Protein 3B71 (pdb70)

Radius of gyration: 33.45 Å; Cα contacts (8 Å, |Δi|>4): 401; chains: 6; bounding box: 63×112×38 Å

Solvent-accessible surface area: 23031 Å² total; per-residue (Å²): 151,19,44,65,84,97,1,132,1,55,96,31,6,28,36,0,6,122,15,0,20,88,0,12,68,111,1,68,125,7,49,24,135,110,0,23,62,22,5,139,96,0,5,86,18,1,151,65,0,22,52,17,0,83,128,10,20,97,40,6,16,89,93,14,45,169,112,0,75,98,14,17,134,79,0,79,70,16,22,29,92,0,51,79,50,23,115,50,0,69,128,69,56,182,66,111,88,19,74,100,53,1,119,68,0,24,79,10,0,23,36,0,0,68,27,0,49,79,0,13,57,14,0,18,112,0,14,22,89,31,2,5,70,127,227,66,107,120,45,35,96,102,9,56,62,101,54,8,94,2,68,105,21,5,54,36,1,26,132,16,11,99,89,1,50,67,112,5,134,111,3,47,20,130,98,0,31,61,26,0,59,96,0,0,78,21,0,107,79,0,20,47,21,0,83,97,18,20,74,6,8,8,54,88,19,43,123,99,0,69,7,23,21,73,22,1,11,5,6,0,0,28,0,1,40,6,8,101,30,0,65,119,27,57,174,30,77,11,14,76,47,0,9,122,27,0,52,92,0,1,124,38,0,10,60,24,0,109,72,2,8,40,36,0,1,109,2,6,43,103,14,14,86,220,75,116,114,67,31,98,118,33,101,57,92,134,13,133,3,71,123,23,6,48,33,0,24,142,18,12,103,91,1,42,75,117,2,122,120,9,54,25,135,97,2,23,65,34,0,53,105,0,0,80,22,0,107,63,0,23,44,17,0,77,128,18,20,94,124,19,34,82,111,36,41,130,103,1,66,22,15,21,67,19,1,32,10,4,0,16,29,0,3,45,10,0,95,14,0,62,120,34,63,157,37,78,12,43,100,59,2,15,147,24,0,58,95,1,2,114,33,0,8,40,24,0,128,78,2,11,56,22,0,7,89,5,45,64,166,110,135,98,160,66,78,76,0,116,140,33,45,86,129,78,92,60,57,5,124,154,14,20,107,155,98,68,17,154,168,1,36,110,99

B-factor: mean 39.11, std 10.02, range [18.47, 83.53]

Sequence (443 aa):
NLDRSNDKVYENVTGLVKAVIEMSSKIQPAPPEEYVPMVKEVGLALRTLLATVDETIPLLPASTHREIEMAQKLLNSDLGELINKMKLAQQYVMTSLQQEYKKQMLTAAHALAVDAKNLLDVIDQARLKMLGQTISPPPTANLDRSNDKVYENVTGLVKAVIEMSSKIQPAPPEEYVPMVKEVGLALRTLLATVDETIPLLPASTHREIEMAQKLLNSDLGELINKMKLAQQYVMTSLQQEYKKQMLTAAHALAVDAKNLLDVIDQARLKMLGISPPPTANLDRSNDKVYENVTGLVKAVIEMSSKIQPAPPEEYVPMVKEVGLALRTLLATVDETIPLLPASTHREIEMAQKLLNSDLGELINKMKLAQQYVMTSLQQEYKKQMLTAAHALAVDAKNLLDVIDQARLKMLGRMSQIKRLLSERMSQIKRLLSESQIKRLLSE

Organism: Homo sapiens (NCBI:txid9606)

Secondary structure (DSSP, 8-state):
----TT-HHHHHHHHHHHHHHHHHHHSTT--HHHHHHHHHHHHHHHHHHHHHHHHHGGGS-GGGHHHHHHHHHHHHHHHHHHHHHHHHHHHTTTSTTHHHHHHHHHHHHHHHHHHHHHHHHHHHHHHHHHHT--/--PSP-SSS--TT-HHHHHHHHHHHHHHHHHHHTTT--HHHHHHHHHHHHHHHHHHHHHHHHHGGGS-HHHHHHHHHHHHHHHHHHHHHHHHHHHHHHTTTSTTHHHHHHHHHHHHHHHHHHHHHHHHHHHHHHHHHH-/------SSS-GGG-HHHHHHHHHHHHHHHHHHS-TT--HHHHHHHHHHHHHHHHHHHHHHHHHGGGS-GGGSHHHHHHHHHHHHHHHHHHHHHHHHHHTTTSTTHHHHHHHHHHHHHHHHHHHHHHHHHHHHHHHHHH-/-HHHHHHHTT-/-HHHHHHHHH-/--HHHHTT-

Foldseek 3Di:
DDDVPPVQLVVLLVQLLVLLVVLVVPPPVDALVPNVVSLVSNVVSLVSNVVVVVVCLVVFDPVLNVVLVVLNVVLVVLSVQLVVLVVVLNVQPPHPCNVVSVVSSNVSSVVNSVSSVVSVVSVVVRVCVVVPPD/DDDDADPPDDDPPPVLVVLLVQLVVLLVVLVVPVQPDALVPNVVSLVSNVVSLVSNVVVVVVCLVLFDPVLNVVLVVLNVVLVVLSVQLVVLSVVLHVARVHPCVNVSSVSNSVSSVVNSVSSVVNVNSVVVGVVVSVD/DDDDFDPVDDPVPPPLVVLLVQLLVLLCVLVVPPPVDALVPNVVSLVSNVVSLVSNVVVVVVVPVPFDPVPVVVLVVLSVVLVVLSVQLVVLSVVLNVPRDDPCVNVSSVSNSVSSVVNSVSSSVSVVVSSVRVVVSVD/DCVVVVVVVPD/DVVVVVVVPVD/DVCVVVVVD

Nearest PDB structures (foldseek):
  1k05-assembly2_B  TM=1.003E+00  e=2.259E-18  Homo sapiens
  1k05-assembly1_A  TM=9.907E-01  e=4.999E-16  Homo sapiens
  5f28-assembly3_G  TM=9.868E-01  e=6.847E-16  Mus musculus
  7w8i-assembly1_A  TM=9.965E-01  e=1.954E-15  Homo sapiens
  4r32-assembly1_A  TM=9.805E-01  e=2.091E-11  Homo sapiens

CATH classification: 1.20.5.540 (+1 more: 1.20.120.330)

InterPro domains:
  IPR000299 FERM domain [PS50057] (35-355)
  IPR000719 Protein kinase domain [PS50011] (422-680)
  IPR001245 Serine-threonine/tyrosine-protein kinase, catalytic domain [PF07714] (422-676)
  IPR001245 Serine-threonine/tyrosine-protein kinase, catalytic domain [PR00109] (499-512)
  IPR001245 Serine-threonine/tyrosine-protein kinase, catalytic domain [PR00109] (536-554)
  IPR001245 Serine-threonine/tyrosine-protein kinase, catalytic domain [PR00109] (584-594)
  IPR001245 Serine-threonine/tyrosine-protein kinase, catalytic domain [PR00109] (603-625)
  IPR001245 Serine-threonine/tyrosine-protein kinase, catalytic domain [PR00109] (647-669)
  IPR005189 Focal adhesion kinase, targeting (FAT) domain [PF03623] (914-1045)
  IPR008266 Tyrosine-protein kinase, active site [PS00109] (542-554)
  IPR011009 Protein kinase-like domain superfamily [SSF56112] (409-693)
  IPR011993 PH-like domain superfamily [G3DSA:2.30.29.30] (253-371)
  IPR014352 FERM/acyl-CoA-binding protein superfamily [G3DSA:1.20.80.10] (128-252)
  IPR017441 Protein kinase, ATP binding site [PS00107] (428-454)
  IPR019748 FERM central domain [PF00373] (136-248)
  IPR019748 FERM central domain [cd14473] (143-248)
  IPR019749 Band 4.1 domain [SM00295] (31-258)
  IPR020635 Tyrosine-protein kinase, catalytic domain [SM00219] (422-676)
  IPR029071 Ubiquitin-like domain superfamily [SSF54236] (31-130)
  IPR035963 FERM superfamily, second domain [SSF47031] (132-253)

Structure (mmCIF, N/CA/C/O backbone):
data_3B71
#
_entry.id   3B71
#
_cell.length_a   88.071
_cell.length_b   220.472
_cell.length_c   97.546
_cell.angle_alpha   90.00
_cell.angle_beta   90.00
_cell.angle_gamma   90.00
#
_symmetry.space_group_name_H-M   'C 2 2 21'
#
loop_
_entity.id
_entity.type
_entity.pdbx_description
1 polymer 'Focal adhesion kinase 1'
2 polymer 'T-cell surface glycoprotein CD4'
#
loop_
_atom_site.group_PDB
_atom_site.id
_atom_site.type_symbol
_atom_site.label_atom_id
_atom_site.label_alt_id
_atom_site.label_comp_id
_atom_site.label_asym_id
_atom_site.label_entity_id
_atom_site.label_seq_id
_atom_site.pdbx_PDB_ins_code
_atom_site.Cartn_x
_atom_site.Cartn_y
_atom_site.Cartn_z
_atom_site.occupancy
_atom_site.B_iso_or_equiv
_atom_site.auth_seq_id
_atom_site.auth_comp_id
_atom_site.auth_asym_id
_atom_site.auth_atom_id
_atom_site.pdbx_PDB_model_num
ATOM 1 N N . ASN A 1 26 ? 18.986 39.868 17.308 1.00 41.66 916 ASN A N 1
ATOM 2 C CA . ASN A 1 26 ? 18.055 40.332 18.375 1.00 41.65 916 ASN A CA 1
ATOM 3 C C . ASN A 1 26 ? 18.673 41.359 19.354 1.00 40.44 916 ASN A C 1
ATOM 4 O O . ASN A 1 26 ? 18.954 42.497 18.964 1.00 40.47 916 ASN A O 1
ATOM 9 N N . LEU A 1 27 ? 18.866 40.949 20.613 1.00 38.82 917 LEU A N 1
ATOM 10 C CA . LEU A 1 27 ? 19.383 41.822 21.702 1.00 36.94 917 LEU A CA 1
ATOM 11 C C . LEU A 1 27 ? 20.786 42.342 21.533 1.00 36.26 917 LEU A C 1
ATOM 12 O O . LEU A 1 27 ? 21.724 41.601 21.243 1.00 36.63 917 LEU A O 1
ATOM 17 N N . ASP A 1 28 ? 20.939 43.614 21.810 1.00 35.62 918 ASP A N 1
ATOM 18 C CA . ASP A 1 28 ? 22.233 44.213 21.815 1.00 35.47 918 ASP A CA 1
ATOM 19 C C . ASP A 1 28 ? 23.029 43.635 22.979 1.00 35.48 918 ASP A C 1
ATOM 20 O O . ASP A 1 28 ? 22.583 43.686 24.138 1.00 36.47 918 ASP A O 1
ATOM 25 N N . ARG A 1 29 ? 24.201 43.080 22.678 1.00 34.99 919 ARG A N 1
ATOM 26 C CA . ARG A 1 29 ? 25.098 42.568 23.722 1.00 34.31 919 ARG A CA 1
ATOM 27 C C . ARG A 1 29 ? 26.306 43.490 24.029 1.00 35.44 919 ARG A C 1
ATOM 28 O O . ARG A 1 29 ? 27.213 43.061 24.751 1.00 35.55 919 ARG A O 1
ATOM 36 N N . SER A 1 30 ? 26.325 44.731 23.499 1.00 36.14 920 SER A N 1
ATOM 37 C CA . SER A 1 30 ? 27.466 45.655 23.713 1.00 37.18 920 SER A CA 1
ATOM 38 C C . SER A 1 30 ? 27.966 45.738 25.173 1.00 38.37 920 SER A C 1
ATOM 39 O O . SER A 1 30 ? 29.166 45.689 25.417 1.00 38.43 920 SER A O 1
ATOM 42 N N . ASN A 1 31 ? 27.056 45.921 26.129 1.00 39.77 921 ASN A N 1
ATOM 43 C CA . ASN A 1 31 ? 27.410 45.823 27.550 1.00 41.67 921 ASN A CA 1
ATOM 44 C C . ASN A 1 31 ? 26.442 44.872 28.284 1.00 42.12 921 ASN A C 1
ATOM 45 O O . ASN A 1 31 ? 25.816 45.258 29.288 1.00 42.91 921 ASN A O 1
ATOM 50 N N . ASP A 1 32 ? 26.301 43.647 27.772 1.00 41.97 922 ASP A N 1
ATOM 51 C CA . ASP A 1 32 ? 25.557 42.623 28.470 1.00 41.92 922 ASP A CA 1
ATOM 52 C C . ASP A 1 32 ? 26.557 41.838 29.284 1.00 42.45 922 ASP A C 1
ATOM 53 O O . ASP A 1 32 ? 27.263 40.981 28.732 1.00 43.08 922 ASP A O 1
ATOM 58 N N . LYS A 1 33 ? 26.646 42.122 30.581 1.00 42.24 923 LYS A N 1
ATOM 59 C CA . LYS A 1 33 ? 27.666 41.467 31.386 1.00 41.74 923 LYS A CA 1
ATOM 60 C C . LYS A 1 33 ? 27.378 39.952 31.496 1.00 41.43 923 LYS A C 1
ATOM 61 O O . LYS A 1 33 ? 28.291 39.109 31.537 1.00 41.98 923 LYS A O 1
ATOM 67 N N . VAL A 1 34 ? 26.098 39.606 31.511 1.00 40.11 924 VAL A N 1
ATOM 68 C CA . VAL A 1 34 ? 25.697 38.246 31.754 1.00 38.72 924 VAL A CA 1
ATOM 69 C C . VAL A 1 34 ? 26.240 37.465 30.579 1.00 39.06 924 VAL A C 1
ATOM 70 O O . VAL A 1 34 ? 26.996 36.513 30.721 1.00 39.20 924 VAL A O 1
ATOM 74 N N . TYR A 1 35 ? 25.881 37.924 29.397 1.00 39.40 925 TYR A N 1
ATOM 75 C CA . TYR A 1 35 ? 26.326 37.312 28.166 1.00 38.98 925 TYR A CA 1
ATOM 76 C C . TYR A 1 35 ? 27.873 37.179 28.057 1.00 38.44 925 TYR A C 1
ATOM 77 O O . TYR A 1 35 ? 28.363 36.150 27.576 1.00 38.38 925 TYR A O 1
ATOM 86 N N . GLU A 1 36 ? 28.637 38.178 28.502 1.00 37.77 926 GLU A N 1
ATOM 87 C CA . GLU A 1 36 ? 30.103 38.040 28.489 1.00 37.98 926 GLU A CA 1
ATOM 88 C C . GLU A 1 36 ? 30.518 36.985 29.472 1.00 37.96 926 GLU A C 1
ATOM 89 O O . GLU A 1 36 ? 31.377 36.169 29.178 1.00 38.33 926 GLU A O 1
ATOM 95 N N . ASN A 1 37 ? 29.904 36.996 30.646 1.00 38.06 927 ASN A N 1
ATOM 96 C CA . ASN A 1 37 ? 30.328 36.116 31.704 1.00 38.07 927 ASN A CA 1
ATOM 97 C C . ASN A 1 37 ? 30.001 34.664 31.383 1.00 37.86 927 ASN A C 1
ATOM 98 O O . ASN A 1 37 ? 30.805 33.754 31.672 1.00 38.74 927 ASN A O 1
ATOM 103 N N . VAL A 1 38 ? 28.851 34.465 30.726 1.00 36.10 928 VAL A N 1
ATOM 104 C CA . VAL A 1 38 ? 28.452 33.174 30.224 1.00 33.70 928 VAL A CA 1
ATOM 105 C C . VAL A 1 38 ? 29.342 32.716 29.068 1.00 33.11 928 VAL A C 1
ATOM 106 O O . VAL A 1 38 ? 29.753 31.552 29.012 1.00 32.66 928 VAL A O 1
ATOM 110 N N . THR A 1 39 ? 29.660 33.622 28.157 1.00 32.15 929 THR A N 1
ATOM 111 C CA . THR A 1 39 ? 30.641 33.295 27.140 1.00 31.96 929 THR A CA 1
ATOM 112 C C . THR A 1 39 ? 31.967 32.833 27.759 1.00 32.25 929 THR A C 1
ATOM 113 O O . THR A 1 39 ? 32.440 31.741 27.475 1.00 32.59 929 THR A O 1
ATOM 117 N N . GLY A 1 40 ? 32.534 33.642 28.642 1.00 32.37 930 GLY A N 1
ATOM 118 C CA . GLY A 1 40 ? 33.828 33.374 29.186 1.00 32.89 930 GLY A CA 1
ATOM 119 C C . GLY A 1 40 ? 33.809 32.110 30.013 1.00 34.26 930 GLY A C 1
ATOM 120 O O . GLY A 1 40 ? 34.869 31.489 30.198 1.00 36.15 930 GLY A O 1
ATOM 121 N N . LEU A 1 41 ? 32.646 31.710 30.545 1.00 33.95 931 LEU A N 1
ATOM 122 C CA . LEU A 1 41 ? 32.568 30.451 31.313 1.00 33.03 931 LEU A CA 1
ATOM 123 C C . LEU A 1 41 ? 32.471 29.285 30.357 1.00 33.70 931 LEU A C 1
ATOM 124 O O . LEU A 1 41 ? 32.967 28.188 30.649 1.00 34.16 931 LEU A O 1
ATOM 129 N N . VAL A 1 42 ? 31.780 29.507 29.236 1.00 33.46 932 VAL A N 1
ATOM 130 C CA . VAL A 1 42 ? 31.659 28.482 28.250 1.00 33.35 932 VAL A CA 1
ATOM 131 C C . VAL A 1 42 ? 33.014 28.253 27.613 1.00 33.96 932 VAL A C 1
ATOM 132 O O . VAL A 1 42 ? 33.460 27.118 27.557 1.00 34.21 932 VAL A O 1
ATOM 136 N N . LYS A 1 43 ? 33.678 29.315 27.155 1.00 34.25 933 LYS A N 1
ATOM 137 C CA . LYS A 1 43 ? 35.054 29.192 26.668 1.00 34.70 933 LYS A CA 1
ATOM 138 C C . LYS A 1 43 ? 35.923 28.436 27.693 1.00 34.65 933 LYS A C 1
ATOM 139 O O . LYS A 1 43 ? 36.743 27.584 27.339 1.00 35.31 933 LYS A O 1
ATOM 145 N N . ALA A 1 44 ? 35.732 28.701 28.971 1.00 33.56 934 ALA A N 1
ATOM 146 C CA . ALA A 1 44 ? 36.588 28.035 29.930 1.00 33.09 934 ALA A CA 1
ATOM 147 C C . ALA A 1 44 ? 36.397 26.536 29.915 1.00 32.90 934 ALA A C 1
ATOM 148 O O . ALA A 1 44 ? 37.377 25.790 29.974 1.00 33.72 934 ALA A O 1
ATOM 150 N N . VAL A 1 45 ? 35.142 26.090 29.874 1.00 31.63 935 VAL A N 1
ATOM 151 C CA . VAL A 1 45 ? 34.851 24.669 29.771 1.00 30.08 935 VAL A CA 1
ATOM 152 C C . VAL A 1 45 ? 35.471 24.121 28.494 1.00 29.98 935 VAL A C 1
ATOM 153 O O . VAL A 1 45 ? 36.094 23.061 28.497 1.00 30.07 935 VAL A O 1
ATOM 157 N N . ILE A 1 46 ? 35.330 24.848 27.392 1.00 29.91 936 ILE A N 1
ATOM 158 C CA . ILE A 1 46 ? 35.866 24.354 26.120 1.00 30.04 936 ILE A CA 1
ATOM 159 C C . ILE A 1 46 ? 37.384 24.182 26.171 1.00 30.76 936 ILE A C 1
ATOM 160 O O . ILE A 1 46 ? 37.908 23.117 25.906 1.00 30.50 936 ILE A O 1
ATOM 165 N N . GLU A 1 47 ? 38.065 25.242 26.574 1.00 32.26 937 GLU A N 1
ATOM 166 C CA . GLU A 1 47 ? 39.485 25.220 26.823 1.00 33.58 937 GLU A CA 1
ATOM 167 C C . GLU A 1 47 ? 39.919 23.980 27.619 1.00 33.00 937 GLU A C 1
ATOM 168 O O . GLU A 1 47 ? 40.837 23.245 27.191 1.00 33.10 937 GLU A O 1
ATOM 174 N N . MET A 1 48 ? 39.254 23.727 28.746 1.00 32.52 938 MET A N 1
ATOM 175 C CA . MET A 1 48 ? 39.640 22.628 29.632 1.00 32.33 938 MET A CA 1
ATOM 176 C C . MET A 1 48 ? 39.498 21.346 28.891 1.00 32.50 938 MET A C 1
ATOM 177 O O . MET A 1 48 ? 40.434 20.545 28.825 1.00 33.13 938 MET A O 1
ATOM 182 N N . SER A 1 49 ? 38.328 21.165 28.284 1.00 32.03 939 SER A N 1
ATOM 183 C CA . SER A 1 49 ? 38.040 19.951 27.524 1.00 30.60 939 SER A CA 1
ATOM 184 C C . SER A 1 49 ? 39.062 19.641 26.475 1.00 30.36 939 SER A C 1
ATOM 185 O O . SER A 1 49 ? 39.513 18.504 26.396 1.00 30.92 939 SER A O 1
ATOM 188 N N . SER A 1 50 ? 39.444 20.620 25.664 1.00 29.88 940 SER A N 1
ATOM 189 C CA . SER A 1 50 ? 40.348 20.312 24.550 1.00 30.58 940 SER A CA 1
ATOM 190 C C . SER A 1 50 ? 41.727 19.879 25.053 1.00 30.99 940 SER A C 1
ATOM 191 O O . SER A 1 50 ? 42.469 19.084 24.414 1.00 29.78 940 SER A O 1
ATOM 194 N N . LYS A 1 51 ? 42.029 20.379 26.254 1.00 31.94 941 LYS A N 1
ATOM 195 C CA . LYS A 1 51 ? 43.360 20.265 26.815 1.00 32.42 941 LYS A CA 1
ATOM 196 C C . LYS A 1 51 ? 43.525 19.044 27.700 1.00 32.60 941 LYS A C 1
ATOM 197 O O . LYS A 1 51 ? 44.641 18.650 28.036 1.00 32.90 941 LYS A O 1
ATOM 203 N N . ILE A 1 52 ? 42.417 18.436 28.077 1.00 33.18 942 ILE A N 1
ATOM 204 C CA . ILE A 1 52 ? 42.454 17.566 29.239 1.00 34.36 942 ILE A CA 1
ATOM 205 C C . ILE A 1 52 ? 43.238 16.270 29.052 1.00 35.71 942 ILE A C 1
ATOM 206 O O . ILE A 1 52 ? 44.003 15.861 29.946 1.00 35.66 942 ILE A O 1
ATOM 211 N N . GLN A 1 53 ? 43.058 15.616 27.905 1.00 37.32 943 GLN A N 1
ATOM 212 C CA . GLN A 1 53 ? 43.578 14.251 27.794 1.00 39.33 943 GLN A CA 1
ATOM 213 C C . GLN A 1 53 ? 45.107 14.130 27.997 1.00 39.31 943 GLN A C 1
ATOM 214 O O . GLN A 1 53 ? 45.541 13.429 28.934 1.00 39.40 943 GLN A O 1
ATOM 220 N N . PRO A 1 54 ? 45.910 14.843 27.174 1.00 39.26 944 PRO A N 1
ATOM 221 C CA . PRO A 1 54 ? 47.366 14.865 27.340 1.00 39.28 944 PRO A CA 1
ATOM 222 C C . PRO A 1 54 ? 47.934 15.305 28.732 1.00 39.30 944 PRO A C 1
ATOM 223 O O . PRO A 1 54 ? 49.169 15.317 28.913 1.00 39.25 944 PRO A O 1
ATOM 227 N N . ALA A 1 55 ? 47.066 15.612 29.704 1.00 38.70 945 ALA A N 1
ATOM 228 C CA . ALA A 1 55 ? 47.432 16.534 30.764 1.00 38.37 945 ALA A CA 1
ATOM 229 C C . ALA A 1 55 ? 47.484 15.934 32.138 1.00 39.08 945 ALA A C 1
ATOM 230 O O . ALA A 1 55 ? 46.537 15.252 32.546 1.00 39.59 945 ALA A O 1
ATOM 232 N N . PRO A 1 56 ? 48.591 16.196 32.873 1.00 39.38 946 PRO A N 1
ATOM 233 C CA . PRO A 1 56 ? 48.780 15.848 34.285 1.00 39.39 946 PRO A CA 1
ATOM 234 C C . PRO A 1 56 ? 48.046 16.854 35.172 1.00 39.76 946 PRO A C 1
ATOM 235 O O . PRO A 1 56 ? 47.641 17.912 34.679 1.00 39.69 946 PRO A O 1
ATOM 239 N N . PRO A 1 57 ? 47.880 16.528 36.471 1.00 40.07 947 PRO A N 1
ATOM 240 C CA . PRO A 1 57 ? 47.214 17.346 37.499 1.00 40.16 947 PRO A CA 1
ATOM 241 C C . PRO A 1 57 ? 47.746 18.772 37.719 1.00 40.42 947 PRO A C 1
ATOM 242 O O . PRO A 1 57 ? 46.960 19.648 38.073 1.00 40.19 947 PRO A O 1
ATOM 246 N N . GLU A 1 58 ? 49.051 19.002 37.540 1.00 40.90 948 GLU A N 1
ATOM 247 C CA . GLU A 1 58 ? 49.627 20.372 37.597 1.00 41.53 948 GLU A CA 1
ATOM 248 C C . GLU A 1 58 ? 49.118 21.241 36.463 1.00 41.05 948 GLU A C 1
ATOM 249 O O . GLU A 1 58 ? 49.268 22.453 36.527 1.0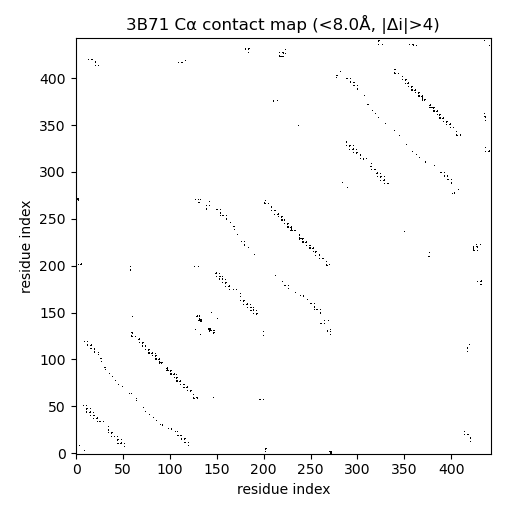0 41.65 948 GLU A O 1
ATOM 255 N N . GLU A 1 59 ? 48.578 20.627 35.405 1.00 40.50 949 GLU A N 1
ATOM 256 C CA . GLU A 1 59 ? 47.948 21.378 34.304 1.00 39.65 949 GLU A CA 1
ATOM 257 C C . GLU A 1 59 ? 46.427 21.385 34.417 1.00 38.22 949 GLU A C 1
ATOM 258 O O . GLU A 1 59 ? 45.842 22.437 34.314 1.00 38.05 949 GLU A O 1
ATOM 264 N N . TYR A 1 60 ? 45.796 20.250 34.700 1.00 36.77 950 TYR A N 1
ATOM 265 C CA . TYR A 1 60 ? 44.345 20.232 34.746 1.00 36.26 950 TYR A CA 1
ATOM 266 C C . TYR A 1 60 ? 43.600 20.675 36.011 1.00 35.61 950 TYR A C 1
ATOM 267 O O . TYR A 1 60 ? 42.368 20.758 35.978 1.00 35.93 950 TYR A O 1
ATOM 276 N N . VAL A 1 61 ? 44.296 20.948 37.115 1.00 34.07 951 VAL A N 1
ATOM 277 C CA . VAL A 1 61 ? 43.633 21.554 38.268 1.00 32.14 951 VAL A CA 1
ATOM 278 C C . VAL A 1 61 ? 43.481 23.061 38.022 1.00 31.62 951 VAL A C 1
ATOM 279 O O . VAL A 1 61 ? 42.377 23.608 38.152 1.00 31.83 951 VAL A O 1
ATOM 283 N N . PRO A 1 62 ? 44.570 23.746 37.630 1.00 30.83 952 PRO A N 1
ATOM 284 C CA . PRO A 1 62 ? 44.405 25.152 37.283 1.00 30.32 952 PRO A CA 1
ATOM 285 C C . PRO A 1 62 ? 43.247 25.395 36.359 1.00 30.52 952 PRO A C 1
ATOM 286 O O . PRO A 1 62 ? 42.434 26.263 36.633 1.00 30.58 952 PRO A O 1
ATOM 290 N N . MET A 1 63 ? 43.106 24.622 35.291 1.00 31.20 953 MET A N 1
ATOM 291 C CA . MET A 1 63 ? 41.986 24.925 34.399 1.00 31.64 953 MET A CA 1
ATOM 292 C C . MET A 1 63 ? 40.613 24.752 35.060 1.00 31.31 953 MET A C 1
ATOM 293 O O . MET A 1 63 ? 39.707 25.575 34.838 1.00 31.78 953 MET A O 1
ATOM 298 N N . VAL A 1 64 ? 40.448 23.757 35.918 1.00 30.51 954 VAL A N 1
ATOM 299 C CA . VAL A 1 64 ? 39.195 23.756 36.657 1.00 30.22 954 VAL A CA 1
ATOM 300 C C . VAL A 1 64 ? 39.004 24.978 37.575 1.00 30.92 954 VAL A C 1
ATOM 301 O O . VAL A 1 64 ? 37.882 25.522 37.628 1.00 30.04 954 VAL A O 1
ATOM 305 N N . LYS A 1 65 ? 40.075 25.422 38.274 1.00 31.02 955 LYS A N 1
ATOM 306 C CA . LYS A 1 65 ? 40.021 26.696 39.046 1.00 31.37 955 LYS A CA 1
ATOM 307 C C . LYS A 1 65 ? 39.465 27.792 38.165 1.00 31.58 955 LYS A C 1
ATOM 308 O O . LYS A 1 65 ? 38.606 28.600 38.570 1.00 31.54 955 LYS A O 1
ATOM 314 N N . GLU A 1 66 ? 39.948 27.757 36.921 1.00 32.30 956 GLU A N 1
ATOM 315 C CA . GLU A 1 66 ? 39.723 28.788 35.937 1.00 32.14 956 GLU A CA 1
ATOM 316 C C . GLU A 1 66 ? 38.271 28.771 35.571 1.00 31.63 956 GLU A C 1
ATOM 317 O O . GLU A 1 66 ? 37.682 29.805 35.353 1.00 31.39 956 GLU A O 1
ATOM 323 N N . VAL A 1 67 ? 37.679 27.587 35.538 1.00 32.31 957 VAL A N 1
ATOM 324 C CA . VAL A 1 67 ? 36.239 27.484 35.327 1.00 32.53 957 VAL A CA 1
ATOM 325 C C . VAL A 1 67 ? 35.540 28.048 36.515 1.00 32.53 957 VAL A C 1
ATOM 326 O O . VAL A 1 67 ? 34.722 28.907 36.362 1.00 34.03 957 VAL A O 1
ATOM 330 N N . GLY A 1 68 ? 35.865 27.567 37.704 1.00 32.57 958 GLY A N 1
ATOM 331 C CA . GLY A 1 68 ? 35.138 27.975 38.916 1.00 31.95 958 GLY A CA 1
ATOM 332 C C . GLY A 1 68 ? 35.099 29.480 39.036 1.00 31.39 958 GLY A C 1
ATOM 333 O O . GLY A 1 68 ? 34.017 30.087 39.264 1.00 31.46 958 GLY A O 1
ATOM 334 N N . LEU A 1 69 ? 36.277 30.084 38.864 1.00 30.07 959 LEU A N 1
ATOM 335 C CA . LEU A 1 69 ? 36.385 31.533 38.950 1.00 28.86 959 LEU A CA 1
ATOM 336 C C . LEU A 1 69 ? 35.414 32.203 37.961 1.00 28.54 959 LEU A C 1
ATOM 337 O O . LEU A 1 69 ? 34.710 33.162 38.298 1.00 27.73 959 LEU A O 1
ATOM 342 N N . ALA A 1 70 ? 35.387 31.690 36.736 1.00 28.48 960 ALA A N 1
ATOM 343 C CA . ALA A 1 70 ? 34.453 32.213 35.748 1.00 29.01 960 ALA A CA 1
ATOM 344 C C . ALA A 1 70 ? 33.018 32.085 36.250 1.00 28.44 960 ALA A C 1
ATOM 345 O O . ALA A 1 70 ? 32.239 33.015 36.141 1.00 28.66 960 ALA A O 1
ATOM 347 N N . LEU A 1 71 ? 32.700 30.939 36.822 1.00 27.83 961 LEU A N 1
ATOM 348 C CA . LEU A 1 71 ? 31.388 30.688 37.341 1.00 28.11 961 LEU A CA 1
ATOM 349 C C . LEU A 1 71 ? 31.006 31.723 38.373 1.00 28.87 961 LEU A C 1
ATOM 350 O O . LEU A 1 71 ? 29.893 32.264 38.334 1.00 28.83 961 LEU A O 1
ATOM 355 N N . ARG A 1 72 ? 31.916 32.011 39.303 1.00 29.73 962 ARG A N 1
ATOM 356 C CA . ARG A 1 72 ? 31.548 32.912 40.386 1.00 30.39 962 ARG A CA 1
ATOM 357 C C . ARG A 1 72 ? 31.336 34.270 39.813 1.00 31.31 962 ARG A C 1
ATOM 358 O O . ARG A 1 72 ? 30.347 34.932 40.154 1.00 33.21 962 ARG A O 1
ATOM 366 N N . THR A 1 73 ? 32.232 34.687 38.921 1.00 31.69 963 THR A N 1
ATOM 367 C CA . THR A 1 73 ? 32.098 36.005 38.284 1.00 32.05 963 THR A CA 1
ATOM 368 C C . THR A 1 73 ? 30.686 36.042 37.676 1.00 31.54 963 THR A C 1
ATOM 369 O O . THR A 1 73 ? 29.980 37.048 37.746 1.00 30.98 963 THR A O 1
ATOM 373 N N . LEU A 1 74 ? 30.245 34.896 37.178 1.00 31.56 964 LEU A N 1
ATOM 374 C CA . LEU A 1 74 ? 28.970 34.825 36.499 1.00 31.86 964 LEU A CA 1
ATOM 375 C C . LEU A 1 74 ? 27.791 34.929 37.474 1.00 32.63 964 LEU A C 1
ATOM 376 O O . LEU A 1 74 ? 26.788 35.613 37.190 1.00 33.05 964 LEU A O 1
ATOM 381 N N . LEU A 1 75 ? 27.901 34.269 38.618 1.00 32.39 965 LEU A N 1
ATOM 382 C CA . LEU A 1 75 ? 26.765 34.272 39.496 1.00 32.72 965 LEU A CA 1
ATOM 383 C C . LEU A 1 75 ? 26.628 35.649 40.153 1.00 33.41 965 LEU A C 1
ATOM 384 O O . LEU A 1 75 ? 25.508 36.177 40.288 1.00 33.60 965 LEU A O 1
ATOM 389 N N . ALA A 1 76 ? 27.768 36.249 40.515 1.00 33.95 966 ALA A N 1
ATOM 390 C CA . ALA A 1 76 ? 27.773 37.614 41.076 1.00 34.05 966 ALA A CA 1
ATOM 391 C C . ALA A 1 76 ? 27.042 38.565 40.135 1.00 33.93 966 ALA A C 1
ATOM 392 O O . ALA A 1 76 ? 26.200 39.346 40.546 1.00 33.71 966 ALA A O 1
ATOM 394 N N . THR A 1 77 ? 27.345 38.482 38.850 1.00 34.14 967 THR A N 1
ATOM 395 C CA . THR A 1 77 ? 26.701 39.400 37.920 1.00 33.93 967 THR A CA 1
ATOM 396 C C . THR A 1 77 ? 25.202 39.180 37.974 1.00 33.28 967 THR A C 1
ATOM 397 O O . THR A 1 77 ? 24.430 40.121 38.149 1.00 32.21 967 THR A O 1
ATOM 401 N N . VAL A 1 78 ? 24.806 37.921 37.888 1.00 33.15 968 VAL A N 1
ATOM 402 C CA . VAL A 1 78 ? 23.411 37.637 37.952 1.00 33.43 968 VAL A CA 1
ATOM 403 C C . VAL A 1 78 ? 22.792 38.174 39.232 1.00 34.74 968 VAL A C 1
ATOM 404 O O . VAL A 1 78 ? 21.676 38.717 39.188 1.00 35.48 968 VAL A O 1
ATOM 408 N N . ASP A 1 79 ? 23.479 38.048 40.370 1.00 35.22 969 ASP A N 1
ATOM 409 C CA . ASP A 1 79 ? 22.880 38.575 41.594 1.00 35.82 969 ASP A CA 1
ATOM 410 C C . ASP A 1 79 ? 22.524 40.059 41.402 1.00 36.44 969 ASP A C 1
ATOM 411 O O . ASP A 1 79 ? 21.444 40.474 41.812 1.00 37.17 969 ASP A O 1
ATOM 416 N N . GLU A 1 80 ? 23.385 40.840 40.736 1.00 36.75 970 GLU A N 1
ATOM 417 C CA . GLU A 1 80 ? 23.123 42.272 40.482 1.00 37.33 970 GLU A CA 1
ATOM 418 C C . GLU A 1 80 ? 22.025 42.565 39.490 1.00 36.81 970 GLU A C 1
ATOM 419 O O . GLU A 1 80 ? 21.590 43.705 39.341 1.00 36.80 970 GLU A O 1
ATOM 425 N N . THR A 1 81 ? 21.611 41.550 38.763 1.00 36.42 971 THR A N 1
ATOM 426 C CA . THR A 1 81 ? 20.736 41.783 37.661 1.00 36.37 971 THR A CA 1
ATOM 427 C C . THR A 1 81 ? 19.349 41.449 38.091 1.00 36.43 971 THR A C 1
ATOM 428 O O . THR A 1 81 ? 18.412 42.181 37.819 1.00 36.30 971 THR A O 1
ATOM 432 N N . ILE A 1 82 ? 19.233 40.327 38.779 1.00 36.90 972 ILE A N 1
ATOM 433 C CA . ILE A 1 82 ? 17.990 39.933 39.391 1.00 37.52 972 ILE A CA 1
ATOM 434 C C . ILE A 1 82 ? 17.100 41.138 39.731 1.00 37.66 972 ILE A C 1
ATOM 435 O O . ILE A 1 82 ? 16.066 41.305 39.100 1.00 38.23 972 ILE A O 1
ATOM 440 N N . PRO A 1 83 ? 17.523 42.022 40.656 1.00 37.53 973 PRO A N 1
ATOM 441 C CA . PRO A 1 83 ? 16.567 43.037 41.087 1.00 37.58 973 PRO A CA 1
ATOM 442 C C . PRO A 1 83 ? 16.035 43.972 39.991 1.00 37.50 973 PRO A C 1
ATOM 443 O O . PRO A 1 83 ? 15.052 44.677 40.234 1.00 37.25 973 PRO A O 1
ATOM 447 N N . LEU A 1 84 ? 16.662 43.966 38.812 1.00 37.54 974 LEU A N 1
ATOM 448 C CA . LEU A 1 84 ? 16.215 44.782 37.657 1.00 37.58 974 LEU A CA 1
ATOM 449 C C . LEU A 1 84 ? 15.152 44.092 36.807 1.00 37.86 974 LEU A C 1
ATOM 450 O O . LEU A 1 84 ? 14.475 44.734 35.992 1.00 38.05 974 LEU A O 1
ATOM 455 N N . LEU A 1 85 ? 15.049 42.778 36.976 1.00 38.18 975 LEU A N 1
ATOM 456 C CA . LEU A 1 85 ? 14.177 41.932 36.177 1.00 38.63 975 LEU A CA 1
ATOM 457 C C . LEU A 1 85 ? 12.886 41.636 36.935 1.00 39.16 975 LEU A C 1
ATOM 458 O O . LEU A 1 85 ? 12.921 41.487 38.159 1.00 39.03 975 LEU A O 1
ATOM 463 N N . PRO A 1 86 ? 11.744 41.529 36.214 1.00 39.82 976 PRO A N 1
ATOM 464 C CA . PRO A 1 86 ? 10.409 41.349 36.826 1.00 40.17 976 PRO A CA 1
ATOM 465 C C . PRO A 1 86 ? 10.401 40.291 37.932 1.00 40.45 976 PRO A C 1
ATOM 466 O O . PRO A 1 86 ? 11.309 39.444 37.978 1.00 40.56 976 PRO A O 1
ATOM 470 N N . ALA A 1 87 ? 9.396 40.354 38.812 1.00 40.44 977 ALA A N 1
ATOM 471 C CA . ALA A 1 87 ? 9.361 39.533 40.023 1.00 40.39 977 ALA A CA 1
ATOM 472 C C . ALA A 1 87 ? 9.181 38.080 39.650 1.00 40.55 977 ALA A C 1
ATOM 473 O O . ALA A 1 87 ? 9.818 37.177 40.221 1.00 40.38 977 ALA A O 1
ATOM 475 N N . SER A 1 88 ? 8.337 37.885 38.644 1.00 40.84 978 SER A N 1
ATOM 476 C CA . SER A 1 88 ? 7.852 36.567 38.250 1.00 41.52 978 SER A CA 1
ATOM 477 C C . SER A 1 88 ? 8.911 35.619 37.669 1.00 41.35 978 SER A C 1
ATOM 478 O O . SER A 1 88 ? 8.632 34.450 37.425 1.00 41.59 978 SER A O 1
ATOM 481 N N . THR A 1 89 ? 10.123 36.103 37.473 1.00 41.24 979 THR A N 1
ATOM 482 C CA . THR A 1 89 ? 11.127 35.287 36.834 1.00 41.57 979 THR A CA 1
ATOM 483 C C . THR A 1 89 ? 12.237 34.950 37.792 1.00 42.55 979 THR A C 1
ATOM 484 O O . THR A 1 89 ? 13.168 34.237 37.432 1.00 42.62 979 THR A O 1
ATOM 488 N N . HIS A 1 90 ? 12.162 35.484 39.005 1.00 43.94 980 HIS A N 1
ATOM 489 C CA . HIS A 1 90 ? 13.271 35.360 39.956 1.00 44.84 980 HIS A CA 1
ATOM 490 C C . HIS A 1 90 ? 13.507 33.913 40.361 1.00 45.47 980 HIS A C 1
ATOM 491 O O . HIS A 1 90 ? 14.657 33.442 40.352 1.00 45.14 980 HIS A O 1
ATOM 498 N N . ARG A 1 91 ? 12.418 33.209 40.689 1.00 46.15 981 ARG A N 1
ATOM 499 C CA . ARG A 1 91 ? 12.522 31.836 41.190 1.00 47.17 981 ARG A CA 1
ATOM 500 C C . ARG A 1 91 ? 13.372 30.987 40.229 1.00 46.87 981 ARG A C 1
ATOM 501 O O . ARG A 1 91 ? 14.499 30.552 40.560 1.00 46.69 981 ARG A O 1
ATOM 509 N N . GLU A 1 92 ? 12.822 30.812 39.027 1.00 46.31 982 GLU A N 1
ATOM 510 C CA . GLU A 1 92 ? 13.447 30.097 37.924 1.00 45.61 982 GLU A CA 1
ATOM 511 C C . GLU A 1 92 ? 14.951 30.369 37.760 1.00 44.71 982 GLU A C 1
ATOM 512 O O . GLU A 1 92 ? 15.731 29.427 37.575 1.00 44.58 982 GLU A O 1
ATOM 518 N N . ILE A 1 93 ? 15.352 31.642 37.829 1.00 43.45 983 ILE A N 1
ATOM 519 C CA . ILE A 1 93 ? 16.762 31.997 37.741 1.00 42.54 983 ILE A CA 1
ATOM 520 C C . ILE A 1 93 ? 17.540 31.436 38.909 1.00 42.49 983 ILE A C 1
ATOM 521 O O . ILE A 1 93 ? 18.529 30.733 38.738 1.00 42.57 983 ILE A O 1
ATOM 526 N N . GLU A 1 94 ? 17.099 31.765 40.110 1.00 42.21 984 GLU A N 1
ATOM 527 C CA . GLU A 1 94 ? 17.821 31.327 41.257 1.00 42.03 984 GLU A CA 1
ATOM 528 C C . GLU A 1 94 ? 18.025 29.839 41.147 1.00 41.75 984 GLU A C 1
ATOM 529 O O . GLU A 1 94 ? 19.116 29.355 41.411 1.00 42.74 984 GLU A O 1
ATOM 535 N N . MET A 1 95 ? 17.007 29.104 40.725 1.00 40.85 985 MET A N 1
ATOM 536 C CA . MET A 1 95 ? 17.189 27.665 40.568 1.00 40.40 985 MET A CA 1
ATOM 537 C C . MET A 1 95 ? 18.285 27.326 39.534 1.00 39.83 985 MET A C 1
ATOM 538 O O . MET A 1 95 ? 19.144 26.502 39.786 1.00 39.17 985 MET A O 1
ATOM 543 N N . ALA A 1 96 ? 18.279 27.996 38.394 1.00 39.80 986 ALA A N 1
ATOM 544 C CA . ALA A 1 96 ? 19.342 27.808 37.404 1.00 40.29 986 ALA A CA 1
ATOM 545 C C . ALA A 1 96 ? 20.738 28.081 37.957 1.00 40.48 986 ALA A C 1
A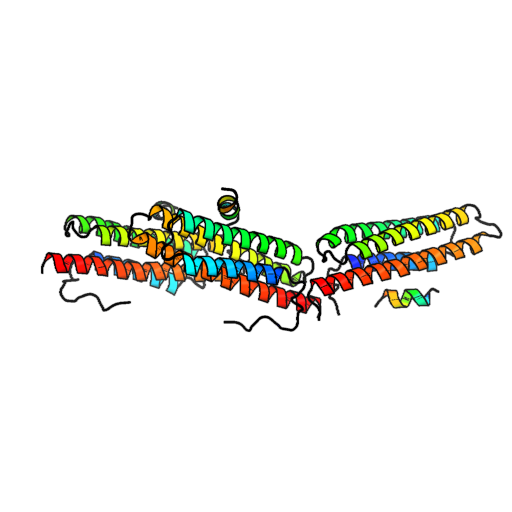TOM 546 O O . ALA A 1 96 ? 21.728 27.465 37.510 1.00 41.22 986 ALA A O 1
ATOM 548 N N . GLN A 1 97 ? 20.813 29.035 38.883 1.00 40.02 987 GLN A N 1
ATOM 549 C CA . GLN A 1 97 ? 22.020 29.314 39.641 1.00 39.92 987 GLN A CA 1
ATOM 550 C C . GLN A 1 97 ? 22.351 28.149 40.585 1.00 39.85 987 GLN A C 1
ATOM 551 O O . GLN A 1 97 ? 23.476 27.658 40.618 1.00 39.22 987 GLN A O 1
ATOM 557 N N . LYS A 1 98 ? 21.359 27.719 41.364 1.00 40.44 988 LYS A N 1
ATOM 558 C CA . LYS A 1 98 ? 21.505 26.560 42.251 1.00 41.07 988 LYS A CA 1
ATOM 559 C C . LYS A 1 98 ? 22.267 25.478 41.456 1.00 40.48 988 LYS A C 1
ATOM 560 O O . LYS A 1 98 ? 23.401 25.095 41.789 1.00 40.91 988 LYS A O 1
ATOM 566 N N . LEU A 1 99 ? 21.642 25.069 40.354 1.00 39.50 989 LEU A N 1
ATOM 567 C CA . LEU A 1 99 ? 22.135 24.049 39.461 1.00 38.15 989 LEU A CA 1
ATOM 568 C C . LEU A 1 99 ? 23.590 24.220 39.082 1.00 38.30 989 LEU A C 1
ATOM 569 O O . LEU A 1 99 ? 24.365 23.273 39.203 1.00 38.70 989 LEU A O 1
ATOM 574 N N . LEU A 1 100 ? 23.969 25.415 38.629 1.00 37.56 990 LEU A N 1
ATOM 575 C CA . LEU A 1 100 ? 25.336 25.641 38.208 1.00 36.40 990 LEU A CA 1
ATOM 576 C C . LEU A 1 100 ? 26.317 25.293 39.321 1.00 36.67 990 LEU A C 1
ATOM 577 O O . LEU A 1 100 ? 27.283 24.554 39.092 1.00 36.79 990 LEU A O 1
ATOM 582 N N . ASN A 1 101 ? 26.047 25.756 40.540 1.00 36.56 991 ASN A N 1
ATOM 583 C CA . ASN A 1 101 ? 26.920 25.395 41.650 1.00 36.73 991 ASN A CA 1
ATOM 584 C C . ASN A 1 101 ? 26.991 23.894 41.756 1.00 36.82 991 ASN A C 1
ATOM 585 O O . ASN A 1 101 ? 28.079 23.291 41.776 1.00 36.86 991 ASN A O 1
ATOM 590 N N . SER A 1 102 ? 25.811 23.286 41.770 1.00 36.71 992 SER A N 1
ATOM 591 C CA . SER A 1 102 ? 25.720 21.850 41.850 1.00 36.85 992 SER A CA 1
ATOM 592 C C . SER A 1 102 ? 26.677 21.166 40.824 1.00 36.78 992 SER A C 1
ATOM 593 O O . SER A 1 102 ? 27.491 20.275 41.167 1.00 36.10 992 SER A O 1
ATOM 596 N N . ASP A 1 103 ? 26.605 21.640 39.582 1.00 36.57 993 ASP A N 1
ATOM 597 C CA . ASP A 1 103 ? 27.402 21.097 38.503 1.00 35.86 993 ASP A CA 1
ATOM 598 C C . ASP A 1 103 ? 28.850 21.241 38.840 1.00 35.24 993 ASP A C 1
ATOM 599 O O . ASP A 1 103 ? 29.607 20.285 38.661 1.00 35.13 993 ASP A O 1
ATOM 604 N N . LEU A 1 104 ? 29.234 22.419 39.350 1.00 34.23 994 LEU A N 1
ATOM 605 C CA . LEU A 1 104 ? 30.651 22.687 39.606 1.00 33.06 994 LEU A CA 1
ATOM 606 C C . LEU A 1 104 ? 31.115 21.719 40.648 1.00 33.37 994 LEU A C 1
ATOM 607 O O . LEU A 1 104 ? 32.205 21.144 40.525 1.00 32.94 994 LEU A O 1
ATOM 612 N N . GLY A 1 105 ? 30.265 21.520 41.660 1.00 33.50 995 GLY A N 1
ATOM 613 C CA . GLY A 1 105 ? 30.615 20.646 42.756 1.00 33.93 995 GLY A CA 1
ATOM 614 C C . GLY A 1 105 ? 30.967 19.351 42.082 1.00 34.44 995 GLY A C 1
ATOM 615 O O . GLY A 1 105 ? 32.094 18.848 42.173 1.00 34.92 995 GLY A O 1
ATOM 616 N N . GLU A 1 106 ? 29.990 18.861 41.333 1.00 34.68 996 GLU A N 1
ATOM 617 C CA . GLU A 1 106 ? 30.051 17.561 40.698 1.00 34.61 996 GLU A CA 1
ATOM 618 C C . GLU A 1 106 ? 31.295 17.433 39.803 1.00 33.71 996 GLU A C 1
ATOM 619 O O . GLU A 1 106 ? 31.888 16.371 39.715 1.00 33.82 996 GLU A O 1
ATOM 625 N N . LEU A 1 107 ? 31.721 18.521 39.174 1.00 33.34 997 LEU A N 1
ATOM 626 C CA . LEU A 1 107 ? 32.959 18.482 38.384 1.00 32.83 997 LEU A CA 1
ATOM 627 C C . LEU A 1 107 ? 34.203 18.356 39.270 1.00 33.91 997 LEU A C 1
ATOM 628 O O . LEU A 1 107 ? 35.128 17.595 38.951 1.00 34.24 997 LEU A O 1
ATOM 633 N N . ILE A 1 108 ? 34.227 19.090 40.387 1.00 34.26 998 ILE A N 1
ATOM 634 C CA . ILE A 1 108 ? 35.322 18.950 41.322 1.00 34.57 998 ILE A CA 1
ATOM 635 C C . ILE A 1 108 ? 35.400 17.509 41.809 1.00 34.40 998 ILE A C 1
ATOM 636 O O . ILE A 1 108 ? 36.482 16.948 41.821 1.00 35.36 998 ILE A O 1
ATOM 641 N N . ASN A 1 109 ? 34.281 16.881 42.159 1.00 33.27 999 ASN A N 1
ATOM 642 C CA . ASN A 1 109 ? 34.367 15.498 42.637 1.00 32.96 999 ASN A CA 1
ATOM 643 C C . ASN A 1 109 ? 35.133 14.624 41.688 1.00 32.35 999 ASN A C 1
ATOM 644 O O . ASN A 1 109 ? 35.992 13.831 42.097 1.00 32.43 999 ASN A O 1
ATOM 649 N N . LYS A 1 110 ? 34.806 14.764 40.409 1.00 31.50 1000 LYS A N 1
ATOM 650 C CA . LYS A 1 110 ? 35.401 13.909 39.397 1.00 30.44 1000 LYS A CA 1
ATOM 651 C C . LYS A 1 110 ? 36.867 14.297 39.252 1.00 30.20 1000 LYS A C 1
ATOM 652 O O . LYS A 1 110 ? 37.757 13.416 39.167 1.00 29.53 1000 LYS A O 1
ATOM 658 N N . MET A 1 111 ? 37.113 15.606 39.312 1.00 29.33 1001 MET A N 1
ATOM 659 C CA . MET A 1 111 ? 38.472 16.101 39.334 1.00 29.78 1001 MET A CA 1
ATOM 660 C C . MET A 1 111 ? 39.342 15.460 40.423 1.00 29.94 1001 MET A C 1
ATOM 661 O O . MET A 1 111 ? 40.536 15.200 40.225 1.00 29.90 1001 MET A O 1
ATOM 666 N N . LYS A 1 112 ? 38.755 15.237 41.588 1.00 29.66 1002 LYS A N 1
ATOM 667 C CA . LYS A 1 112 ? 39.534 14.759 42.664 1.00 29.45 1002 LYS A CA 1
ATOM 668 C C . LYS A 1 112 ? 39.751 13.278 42.417 1.00 30.20 1002 LYS A C 1
ATOM 669 O O . LYS A 1 112 ? 40.868 12.766 42.601 1.00 30.43 1002 LYS A O 1
ATOM 675 N N . LEU A 1 113 ? 38.707 12.587 41.954 1.00 30.41 1003 LEU A N 1
ATOM 676 C CA . LEU A 1 113 ? 38.864 11.176 41.620 1.00 30.47 1003 LEU A CA 1
ATOM 677 C C . LEU A 1 113 ? 40.002 10.991 40.641 1.00 31.27 1003 LEU A C 1
ATOM 678 O O . LEU A 1 113 ? 40.901 10.187 40.890 1.00 31.10 1003 LEU A O 1
ATOM 683 N N . ALA A 1 114 ? 39.992 11.766 39.555 1.00 32.17 1004 ALA A N 1
ATOM 684 C CA . ALA A 1 114 ? 41.013 11.628 38.518 1.00 33.29 1004 ALA A CA 1
ATOM 685 C C . ALA A 1 114 ? 42.424 11.899 39.014 1.00 34.16 1004 ALA A C 1
ATOM 686 O O . ALA A 1 114 ? 43.392 11.489 38.400 1.00 34.56 1004 ALA A O 1
ATOM 688 N N . GLN A 1 115 ? 42.539 12.585 40.134 1.00 35.26 1005 GLN A N 1
ATOM 689 C CA . GLN A 1 115 ? 43.838 12.876 40.692 1.00 36.35 1005 GLN A CA 1
ATOM 690 C C . GLN A 1 115 ? 44.345 11.751 41.558 1.00 37.17 1005 GLN A C 1
ATOM 691 O O . GLN A 1 115 ? 45.541 11.533 41.671 1.00 36.81 1005 GLN A O 1
ATOM 697 N N . GLN A 1 116 ? 43.409 11.100 42.237 1.00 38.90 1006 GLN A N 1
ATOM 698 C CA . GLN A 1 116 ? 43.667 9.940 43.076 1.00 40.64 1006 GLN A C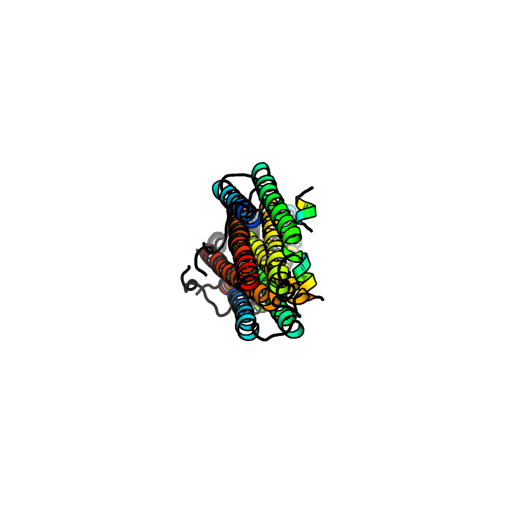A 1
ATOM 699 C C . GLN A 1 116 ? 44.325 8.862 42.201 1.00 41.64 1006 GLN A C 1
ATOM 700 O O . GLN A 1 116 ? 45.300 8.224 42.607 1.00 41.90 1006 GLN A O 1
ATOM 706 N N . TYR A 1 117 ? 43.805 8.721 40.980 1.00 42.67 1007 TYR A N 1
ATOM 707 C CA . TYR A 1 117 ? 44.143 7.625 40.081 1.00 43.66 1007 TYR A CA 1
ATOM 708 C C . TYR A 1 117 ? 45.008 8.056 38.882 1.00 44.43 1007 TYR A C 1
ATOM 709 O O . TYR A 1 117 ? 44.820 7.576 37.770 1.00 43.76 1007 TYR A O 1
ATOM 718 N N . VAL A 1 118 ? 45.947 8.967 39.140 1.00 45.76 1008 VAL A N 1
ATOM 719 C CA . VAL A 1 118 ? 46.956 9.420 38.177 1.00 47.16 1008 VAL A CA 1
ATOM 720 C C . VAL A 1 118 ? 47.896 8.284 37.799 1.00 48.34 1008 VAL A C 1
ATOM 721 O O . VAL A 1 118 ? 48.324 7.521 38.672 1.00 48.85 1008 VAL A O 1
ATOM 725 N N . MET A 1 119 ? 48.242 8.188 36.512 1.00 49.61 1009 MET A N 1
ATOM 726 C CA . MET A 1 119 ? 49.180 7.166 36.025 1.00 50.68 1009 MET A CA 1
ATOM 727 C C . MET A 1 119 ? 48.808 5.754 36.521 1.00 50.51 1009 MET A C 1
ATOM 728 O O . MET A 1 119 ? 49.625 5.027 37.105 1.00 50.41 1009 MET A O 1
ATOM 733 N N . THR A 1 120 ? 47.537 5.419 36.306 1.00 50.35 1010 THR A N 1
ATOM 734 C CA . THR A 1 120 ? 46.974 4.111 36.566 1.00 49.90 1010 THR A CA 1
ATOM 735 C C . THR A 1 120 ? 46.031 3.839 35.428 1.00 50.16 1010 THR A C 1
ATOM 736 O O . THR A 1 120 ? 45.571 4.774 34.758 1.00 50.67 1010 THR A O 1
ATOM 740 N N . SER A 1 121 ? 45.719 2.566 35.236 1.00 50.10 1011 SER A N 1
ATOM 741 C CA . SER A 1 121 ? 44.662 2.132 34.338 1.00 50.15 1011 SER A CA 1
ATOM 742 C C . SER A 1 121 ? 43.456 3.084 34.243 1.00 50.23 1011 SER A C 1
ATOM 743 O O . SER A 1 121 ? 42.915 3.307 33.148 1.00 50.78 1011 SER A O 1
ATOM 746 N N . LEU A 1 122 ? 43.048 3.694 35.352 1.00 49.95 1012 LEU A N 1
ATOM 747 C CA . LEU A 1 122 ? 41.769 4.446 35.331 1.00 49.51 1012 LEU A CA 1
ATOM 748 C C . LEU A 1 122 ? 41.800 5.949 35.018 1.00 48.92 1012 LEU A C 1
ATOM 749 O O . LEU A 1 122 ? 40.768 6.545 34.711 1.00 48.48 1012 LEU A O 1
ATOM 754 N N . GLN A 1 123 ? 42.980 6.549 35.086 1.00 48.83 1013 GLN A N 1
ATOM 755 C CA . GLN A 1 123 ? 43.143 7.963 34.790 1.00 48.95 1013 GLN A CA 1
ATOM 756 C C . GLN A 1 123 ? 42.070 8.383 33.838 1.00 48.60 1013 GLN A C 1
ATOM 757 O O . GLN A 1 123 ? 41.071 8.976 34.209 1.00 48.65 1013 GLN A O 1
ATOM 763 N N . GLN A 1 124 ? 42.290 7.999 32.595 1.00 48.61 1014 GLN A N 1
ATOM 764 C CA . GLN A 1 124 ? 41.499 8.422 31.466 1.00 48.75 1014 GLN A CA 1
ATOM 765 C C . GLN A 1 124 ? 39.989 8.250 31.621 1.00 47.43 1014 GLN A C 1
ATOM 766 O O . GLN A 1 124 ? 39.238 9.149 31.249 1.00 47.31 1014 GLN A O 1
ATOM 772 N N . GLU A 1 125 ? 39.528 7.121 32.149 1.00 45.86 1015 GLU A N 1
ATOM 773 C CA . GLU A 1 125 ? 38.091 6.930 32.191 1.00 44.68 1015 GLU A CA 1
ATOM 774 C C . GLU A 1 125 ? 37.446 7.844 33.227 1.00 43.41 1015 GLU A C 1
ATOM 775 O O . GLU A 1 125 ? 36.236 8.043 33.209 1.00 43.89 1015 GLU A O 1
ATOM 781 N N . TYR A 1 126 ? 38.249 8.435 34.107 1.00 41.39 1016 TYR A N 1
ATOM 782 C CA . TYR A 1 126 ? 37.706 9.426 35.046 1.00 39.44 1016 TYR A CA 1
ATOM 783 C C . TYR A 1 126 ? 37.709 10.819 34.430 1.00 38.18 1016 TYR A C 1
ATOM 784 O O . TYR A 1 126 ? 36.835 11.656 34.745 1.00 38.33 1016 TYR A O 1
ATOM 793 N N . LYS A 1 127 ? 38.677 11.075 33.550 1.00 35.92 1017 LYS A N 1
ATOM 794 C CA . LYS A 1 127 ? 38.653 12.305 32.778 1.00 33.77 1017 LYS A CA 1
ATOM 795 C C . LYS A 1 127 ? 37.396 12.330 31.925 1.00 34.24 1017 LYS A C 1
ATOM 796 O O . LYS A 1 127 ? 36.825 13.369 31.698 1.00 34.16 1017 LYS A O 1
ATOM 802 N N . LYS A 1 128 ? 36.909 11.173 31.510 1.00 35.57 1018 LYS A N 1
ATOM 803 C CA . LYS A 1 128 ? 35.642 11.122 30.793 1.00 36.78 1018 LYS A CA 1
ATOM 804 C C . LYS A 1 128 ? 34.500 11.717 31.614 1.00 36.98 1018 LYS A C 1
ATOM 805 O O . LYS A 1 128 ? 33.685 12.475 31.107 1.00 37.63 1018 LYS A O 1
ATOM 811 N N . GLN A 1 129 ? 34.441 11.377 32.890 1.00 37.12 1019 GLN A N 1
ATOM 812 C CA . GLN A 1 129 ? 33.324 11.809 33.709 1.00 36.83 1019 GLN A CA 1
ATOM 813 C C . GLN A 1 129 ? 33.465 13.265 34.131 1.00 36.95 1019 GLN A C 1
ATOM 814 O O . GLN A 1 129 ? 32.465 13.917 34.476 1.00 37.23 1019 GLN A O 1
ATOM 820 N N . MET A 1 130 ? 34.697 13.776 34.106 1.00 36.60 1020 MET A N 1
ATOM 821 C CA . MET A 1 130 ? 34.913 15.230 34.185 1.00 36.18 1020 MET A CA 1
ATOM 822 C C . MET A 1 130 ? 34.298 15.936 32.975 1.00 36.08 1020 MET A C 1
ATOM 823 O O . MET A 1 130 ? 33.566 16.936 33.104 1.00 36.37 1020 MET A O 1
ATOM 828 N N . LEU A 1 131 ? 34.614 15.423 31.789 1.00 35.56 1021 LEU A N 1
ATOM 829 C CA . LEU A 1 131 ? 34.111 16.015 30.555 1.00 35.00 1021 LEU A CA 1
ATOM 830 C C . LEU A 1 131 ? 32.610 16.009 30.551 1.00 34.25 1021 LEU A C 1
ATOM 831 O O . LEU A 1 131 ? 31.994 16.991 30.179 1.00 34.58 1021 LEU A O 1
ATOM 836 N N . THR A 1 132 ? 32.011 14.922 30.997 1.00 33.40 1022 THR A N 1
ATOM 837 C CA . THR A 1 132 ? 30.582 14.917 31.100 1.00 33.30 1022 THR A CA 1
ATOM 838 C C . THR A 1 132 ? 30.086 16.028 32.024 1.00 33.16 1022 THR A C 1
ATOM 839 O O . THR A 1 132 ? 29.135 16.734 31.698 1.00 32.38 1022 THR A O 1
ATOM 843 N N . ALA A 1 133 ? 30.766 16.210 33.151 1.00 33.62 1023 ALA A N 1
ATOM 844 C CA . ALA A 1 133 ? 30.322 17.177 34.153 1.00 33.99 1023 ALA A CA 1
ATOM 845 C C . ALA A 1 133 ? 30.454 18.584 33.637 1.00 34.37 1023 ALA A C 1
ATOM 846 O O . ALA A 1 133 ? 29.581 19.421 33.895 1.00 35.53 1023 ALA A O 1
ATOM 848 N N . ALA A 1 134 ? 31.544 18.858 32.918 1.00 33.80 1024 ALA A N 1
ATOM 849 C CA . ALA A 1 134 ? 31.787 20.214 32.428 1.00 33.14 1024 ALA A CA 1
ATOM 850 C C . ALA A 1 134 ? 30.803 20.547 31.292 1.00 32.74 1024 ALA A C 1
ATOM 851 O O . ALA A 1 134 ? 30.195 21.606 31.260 1.00 32.30 1024 ALA A O 1
ATOM 853 N N . HIS A 1 135 ? 30.630 19.615 30.367 1.00 32.45 1025 HIS A N 1
ATOM 854 C CA . HIS A 1 135 ? 29.605 19.769 29.357 1.00 32.55 1025 HIS A CA 1
ATOM 855 C C . HIS A 1 135 ? 28.225 20.035 29.996 1.00 32.33 1025 HIS A C 1
ATOM 856 O O . HIS A 1 135 ? 27.472 20.832 29.462 1.00 32.90 1025 HIS A O 1
ATOM 869 N N . ALA A 1 136 ? 27.910 19.429 31.146 1.00 31.31 1026 ALA A N 1
ATOM 870 C CA . ALA A 1 136 ? 26.696 19.790 31.853 1.00 30.47 1026 ALA A CA 1
ATOM 871 C C . ALA A 1 136 ? 26.768 21.264 32.230 1.00 31.14 1026 ALA A C 1
ATOM 872 O O . ALA A 1 136 ? 25.862 22.052 31.962 1.00 31.88 1026 ALA A O 1
ATOM 874 N N . LEU A 1 137 ? 27.871 21.665 32.834 1.00 31.29 1027 LEU A N 1
ATOM 875 C CA . LEU A 1 137 ? 27.964 23.017 33.323 1.00 30.70 1027 LEU A CA 1
ATOM 876 C C . LEU A 1 137 ? 27.691 23.998 32.164 1.00 31.16 1027 LEU A C 1
ATOM 877 O O . LEU A 1 137 ? 26.852 24.872 32.238 1.00 31.69 1027 LEU A O 1
ATOM 882 N N . ALA A 1 138 ? 28.389 23.837 31.065 1.00 32.53 1028 ALA A N 1
ATOM 883 C CA . ALA A 1 138 ? 28.214 24.742 29.935 1.00 33.26 1028 ALA A CA 1
ATOM 884 C C . ALA A 1 138 ? 26.751 24.771 29.493 1.00 33.67 1028 ALA A C 1
ATOM 885 O O . ALA A 1 138 ? 26.173 25.838 29.368 1.00 33.92 1028 ALA A O 1
ATOM 887 N N . VAL A 1 139 ? 26.149 23.600 29.299 1.00 33.94 1029 VAL A N 1
ATOM 888 C CA . VAL A 1 139 ? 24.746 23.517 28.899 1.00 34.56 1029 VAL A CA 1
ATOM 889 C C . VAL A 1 139 ? 23.847 24.338 29.822 1.00 35.64 1029 VAL A C 1
ATOM 890 O O . VAL A 1 139 ? 23.017 25.106 29.342 1.00 36.59 1029 VAL A O 1
ATOM 894 N N . ASP A 1 140 ? 24.029 24.177 31.134 1.00 36.27 1030 ASP A N 1
ATOM 895 C CA . ASP A 1 140 ? 23.233 24.857 32.138 1.00 36.79 1030 ASP A CA 1
ATOM 896 C C . ASP A 1 140 ? 23.508 26.347 32.219 1.00 37.58 1030 ASP A C 1
ATOM 897 O O . ASP A 1 140 ? 22.595 27.129 32.519 1.00 38.18 1030 ASP A O 1
ATOM 902 N N . ALA A 1 141 ? 24.747 26.757 31.944 1.00 38.27 1031 ALA A N 1
ATOM 903 C CA . ALA A 1 141 ? 25.058 28.180 31.899 1.00 38.96 1031 ALA A CA 1
ATOM 904 C C . ALA A 1 141 ? 24.337 28.804 30.702 1.00 39.63 1031 ALA A C 1
ATOM 905 O O . ALA A 1 141 ? 23.718 29.884 30.782 1.00 40.10 1031 ALA A O 1
ATOM 907 N N . LYS A 1 142 ? 24.401 28.084 29.595 1.00 39.88 1032 LYS A N 1
ATOM 908 C CA . LYS A 1 142 ? 23.689 28.458 28.412 1.00 40.22 1032 LYS A CA 1
ATOM 909 C C . LYS A 1 142 ? 22.214 28.548 28.759 1.00 39.99 1032 LYS A C 1
ATOM 910 O O . LYS A 1 142 ? 21.539 29.470 28.301 1.00 40.51 1032 LYS A O 1
ATOM 916 N N . ASN A 1 143 ? 21.703 27.628 29.577 1.00 39.53 1033 ASN A N 1
ATOM 917 C CA . ASN A 1 143 ? 20.307 27.741 29.887 1.00 39.25 1033 ASN A CA 1
ATOM 918 C C . ASN A 1 143 ? 20.020 28.899 30.781 1.00 38.92 1033 ASN A C 1
ATOM 919 O O . ASN A 1 143 ? 18.967 29.513 30.652 1.00 39.28 1033 ASN A O 1
ATOM 924 N N . LEU A 1 144 ? 20.945 29.209 31.682 1.00 38.50 1034 LEU A N 1
ATOM 925 C CA . LEU A 1 144 ? 20.761 30.360 32.553 1.00 37.69 1034 LEU A CA 1
ATOM 926 C C . LEU A 1 144 ? 20.638 31.582 31.691 1.00 37.90 1034 LEU A C 1
ATOM 927 O O . LEU A 1 144 ? 19.654 32.314 31.789 1.00 38.26 1034 LEU A O 1
ATOM 932 N N . LEU A 1 145 ? 21.625 31.800 30.826 1.00 38.09 1035 LEU A N 1
ATOM 933 C CA . LEU A 1 145 ? 21.536 32.917 29.879 1.00 38.22 1035 LEU A CA 1
ATOM 934 C C . LEU A 1 145 ? 20.125 33.017 29.200 1.00 38.39 1035 LEU A C 1
ATOM 935 O O . LEU A 1 145 ? 19.508 34.097 29.162 1.00 37.76 1035 LEU A O 1
ATOM 940 N N . ASP A 1 146 ? 19.624 31.893 28.698 1.00 38.38 1036 ASP A N 1
ATOM 941 C CA . ASP A 1 146 ? 18.311 31.887 28.105 1.00 39.64 1036 ASP A CA 1
ATOM 942 C C . ASP A 1 146 ? 17.266 32.503 29.033 1.00 39.37 1036 ASP A C 1
ATOM 943 O O . ASP A 1 146 ? 16.507 33.382 28.602 1.00 39.85 1036 ASP A O 1
ATOM 948 N N . VAL A 1 147 ? 17.264 32.094 30.307 1.00 38.46 1037 VAL A N 1
ATOM 949 C CA . VAL A 1 147 ? 16.277 32.586 31.271 1.00 36.99 1037 VAL A CA 1
ATOM 950 C C . VAL A 1 147 ? 16.366 34.088 31.389 1.00 36.64 1037 VAL A C 1
ATOM 951 O O . VAL A 1 147 ? 15.375 34.789 31.196 1.00 36.96 1037 VAL A O 1
ATOM 955 N N . ILE A 1 148 ? 17.560 34.573 31.701 1.00 35.88 1038 ILE A N 1
ATOM 956 C CA . ILE A 1 148 ? 17.813 36.006 31.790 1.00 35.51 1038 ILE A CA 1
ATOM 957 C C . ILE A 1 148 ? 17.214 36.801 30.625 1.00 35.08 1038 ILE A C 1
ATOM 958 O O . ILE A 1 148 ? 16.468 37.750 30.855 1.00 35.00 1038 ILE A O 1
ATOM 963 N N . ASP A 1 149 ? 17.558 36.411 29.392 1.00 34.65 1039 ASP A N 1
ATOM 964 C CA . ASP A 1 149 ? 17.059 37.034 28.170 1.00 33.87 1039 ASP A CA 1
ATOM 965 C C . ASP A 1 149 ? 15.547 37.150 28.202 1.00 33.86 1039 ASP A C 1
ATOM 966 O O . ASP A 1 149 ? 14.980 38.242 28.112 1.00 34.37 1039 ASP A O 1
ATOM 971 N N . GLN A 1 150 ? 14.891 36.017 28.372 1.00 33.23 1040 GLN A N 1
ATOM 972 C CA . GLN A 1 150 ? 13.455 35.976 28.478 1.00 32.54 1040 GLN A CA 1
ATOM 973 C C . GLN A 1 150 ? 12.974 36.965 29.523 1.00 32.36 1040 GLN A C 1
ATOM 974 O O . GLN A 1 150 ? 11.897 37.567 29.386 1.00 32.86 1040 GLN A O 1
ATOM 980 N N . ALA A 1 151 ? 13.780 37.155 30.557 1.00 31.64 1041 ALA A N 1
ATOM 981 C CA . ALA A 1 151 ? 13.425 38.102 31.589 1.00 31.25 1041 ALA A CA 1
ATOM 982 C C . ALA A 1 151 ? 13.577 39.511 31.059 1.00 30.88 1041 ALA A C 1
ATOM 983 O O . ALA A 1 151 ? 12.622 40.277 31.093 1.00 32.08 1041 ALA A O 1
ATOM 985 N N . ARG A 1 152 ? 14.742 39.853 30.538 1.00 29.82 1042 ARG A N 1
ATOM 986 C CA . ARG A 1 152 ? 14.922 41.178 29.985 1.00 29.51 1042 ARG A CA 1
ATOM 987 C C . ARG A 1 152 ? 13.820 41.490 28.959 1.00 28.94 1042 ARG A C 1
ATOM 988 O O . ARG A 1 152 ? 13.185 42.548 29.018 1.00 28.17 1042 ARG A O 1
ATOM 996 N N . LEU A 1 153 ? 13.614 40.564 28.020 1.00 28.20 1043 LEU A N 1
ATOM 997 C CA . LEU A 1 153 ? 12.673 40.767 26.943 1.00 28.00 1043 LEU A CA 1
ATOM 998 C C . LEU A 1 153 ? 11.367 41.074 27.567 1.00 27.83 1043 LEU A C 1
ATOM 999 O O . LEU A 1 153 ? 10.640 41.940 27.100 1.00 27.56 1043 LEU A O 1
ATOM 1004 N N . LYS A 1 154 ? 11.046 40.356 28.633 1.00 27.81 1044 LYS A N 1
ATOM 1005 C CA . LYS A 1 154 ? 9.783 40.637 29.267 1.00 28.18 1044 LYS A CA 1
ATOM 1006 C C . LYS A 1 154 ? 9.818 42.067 29.740 1.00 27.82 1044 LYS A C 1
ATOM 1007 O O . LYS A 1 154 ? 8.918 42.830 29.379 1.00 28.15 1044 LYS A O 1
ATOM 1013 N N . MET A 1 155 ? 10.885 42.427 30.472 1.00 26.91 1045 MET A N 1
ATOM 1014 C CA . MET A 1 155 ? 11.017 43.724 31.167 1.00 26.32 1045 MET A CA 1
ATOM 1015 C C . MET A 1 155 ? 11.216 44.879 30.207 1.00 25.08 1045 MET A C 1
ATOM 1016 O O . MET A 1 155 ? 10.892 46.031 30.504 1.00 25.08 1045 MET A O 1
ATOM 1021 N N . LEU A 1 156 ? 11.775 44.561 29.052 1.00 23.77 1046 LEU A N 1
ATOM 1022 C CA . LEU A 1 156 ? 12.032 45.547 28.039 1.00 22.26 1046 LEU A CA 1
ATOM 1023 C C . LEU A 1 156 ? 10.815 45.806 27.203 1.00 21.20 1046 LEU A C 1
ATOM 1024 O O . LEU A 1 156 ? 10.811 46.763 26.428 1.00 21.09 1046 LEU A O 1
ATOM 1029 N N . GLY A 1 157 ? 9.797 44.951 27.334 1.00 20.47 1047 GLY A N 1
ATOM 1030 C CA . GLY A 1 157 ? 8.476 45.175 26.696 1.00 19.90 1047 GLY A CA 1
ATOM 1031 C C . GLY A 1 157 ? 8.308 44.603 25.288 1.00 19.52 1047 GLY A C 1
ATOM 1032 O O . GLY A 1 157 ? 7.546 45.137 24.488 1.00 18.47 1047 GLY A O 1
ATOM 1033 N N . GLN A 1 158 ? 9.070 43.543 24.996 1.00 19.71 1048 GLN A N 1
ATOM 1034 C CA . GLN A 1 158 ? 9.018 42.736 23.760 1.00 19.76 1048 GLN A CA 1
ATOM 1035 C C . GLN A 1 158 ? 7.629 42.078 23.561 1.00 19.22 1048 GLN A C 1
ATOM 1036 O O . GLN A 1 158 ? 7.022 41.682 24.543 1.00 18.74 1048 GLN A O 1
ATOM 1042 N N . THR A 1 159 ? 7.165 41.927 22.313 1.00 19.05 1049 THR A N 1
ATOM 1043 C CA . THR A 1 159 ? 5.727 41.627 21.987 1.00 19.95 1049 THR A CA 1
ATOM 1044 C C . THR A 1 159 ? 5.230 40.140 21.761 1.00 20.12 1049 THR A C 1
ATOM 1045 O O . THR A 1 159 ? 4.046 39.788 21.656 1.00 19.37 1049 THR A O 1
ATOM 1049 N N . ILE B 1 19 ? 4.219 68.773 20.043 1.00 41.14 909 ILE B N 1
ATOM 1050 C CA . ILE B 1 19 ? 3.321 67.601 19.757 1.00 41.85 909 ILE B CA 1
ATOM 1051 C C . ILE B 1 19 ? 3.986 66.261 19.389 1.00 41.57 909 ILE B C 1
ATOM 1052 O O . ILE B 1 19 ? 4.830 66.242 18.520 1.00 41.62 909 ILE B O 1
ATOM 1057 N N . SER B 1 20 ? 3.555 65.137 19.989 1.00 41.51 910 SER B N 1
ATOM 1058 C CA . SER B 1 20 ? 4.016 63.788 19.528 1.00 41.07 910 SER B CA 1
ATOM 1059 C C . SER B 1 20 ? 3.009 62.602 19.538 1.00 39.28 910 SER B C 1
ATOM 1060 O O . SER B 1 20 ? 2.075 62.596 20.313 1.00 39.19 910 SER B O 1
ATOM 1063 N N . PRO B 1 21 ? 3.249 61.571 18.687 1.00 37.99 911 PRO B N 1
ATOM 1064 C CA . PRO B 1 21 ? 2.295 60.469 18.469 1.00 36.72 911 PRO B CA 1
ATOM 1065 C C . PRO B 1 21 ? 2.016 59.564 19.690 1.00 35.62 911 PRO B C 1
ATOM 1066 O O . PRO B 1 21 ? 2.832 59.428 20.591 1.00 35.00 911 PRO B O 1
ATOM 1070 N N . PRO B 1 22 ? 0.848 58.927 19.716 1.00 35.17 912 PRO B N 1
ATOM 1071 C CA . PRO B 1 22 ? 0.648 58.215 20.966 1.00 34.78 912 PRO B CA 1
ATOM 1072 C C . PRO B 1 22 ? 1.704 57.136 21.006 1.00 33.65 912 PRO B C 1
ATOM 1073 O O . PRO B 1 22 ? 2.027 56.583 19.973 1.00 33.93 912 PRO B O 1
ATOM 1077 N N . PRO B 1 23 ? 2.222 56.836 22.192 1.00 32.93 913 PRO B N 1
ATOM 1078 C CA . PRO B 1 23 ? 3.452 56.090 22.373 1.00 32.84 913 PRO B CA 1
ATOM 1079 C C . PRO B 1 23 ? 3.464 54.803 21.568 1.00 33.09 913 PRO B C 1
ATOM 1080 O O . PRO B 1 23 ? 2.412 54.164 21.403 1.00 32.51 913 PRO B O 1
ATOM 1084 N N . THR B 1 24 ? 4.647 54.440 21.050 1.00 33.71 914 THR B N 1
ATOM 1085 C CA . THR B 1 24 ? 4.763 53.289 20.127 1.00 33.57 914 THR B CA 1
ATOM 1086 C C . THR B 1 24 ? 3.866 52.137 20.568 1.00 33.93 914 THR B C 1
ATOM 1087 O O . THR B 1 24 ? 3.723 51.852 21.759 1.00 34.14 914 THR B O 1
ATOM 1091 N N . ALA B 1 25 ? 3.249 51.487 19.604 1.00 34.99 915 ALA B N 1
ATOM 1092 C CA . ALA B 1 25 ? 2.510 50.280 19.899 1.00 36.68 915 ALA B CA 1
ATOM 1093 C C . ALA B 1 25 ? 3.356 49.043 19.666 1.00 37.75 915 ALA B C 1
ATOM 1094 O O . ALA B 1 25 ? 2.833 47.944 19.625 1.00 38.24 915 ALA B O 1
ATOM 1096 N N . ASN B 1 26 ? 4.666 49.223 19.518 1.00 39.75 916 ASN B N 1
ATOM 1097 C CA . ASN B 1 26 ? 5.603 48.103 19.302 1.00 41.07 916 ASN B CA 1
ATOM 1098 C C . ASN B 1 26 ? 6.278 47.618 20.585 1.00 40.69 916 ASN B C 1
ATOM 1099 O O . ASN B 1 26 ? 7.289 46.899 20.540 1.00 41.19 916 ASN B O 1
ATOM 1104 N N . LEU B 1 27 ? 5.731 48.025 21.723 1.00 40.07 917 LEU B N 1
ATOM 1105 C CA . LEU B 1 27 ? 6.177 47.521 23.012 1.00 39.62 917 LEU B CA 1
ATOM 1106 C C . LEU B 1 27 ? 4.986 46.982 23.831 1.00 39.29 917 LEU B C 1
ATOM 1107 O O . LEU B 1 27 ? 3.901 47.504 23.730 1.00 38.65 917 LEU B O 1
ATOM 1112 N N . ASP B 1 28 ? 5.200 45.940 24.626 1.00 39.59 918 ASP B N 1
ATOM 1113 C CA . ASP B 1 28 ? 4.218 45.534 25.613 1.00 40.52 918 ASP B CA 1
ATOM 1114 C C . ASP B 1 28 ? 4.122 46.386 26.910 1.00 41.22 918 ASP B C 1
ATOM 1115 O O . ASP B 1 28 ? 5.123 46.692 27.606 1.00 41.66 918 ASP B O 1
ATOM 1120 N N . ARG B 1 29 ? 2.876 46.717 27.259 1.00 41.77 919 ARG B N 1
ATOM 1121 C CA . ARG B 1 29 ? 2.612 47.664 28.332 1.00 41.42 919 ARG B CA 1
ATOM 1122 C C . ARG B 1 29 ? 1.962 47.061 29.603 1.00 42.76 919 ARG B C 1
ATOM 1123 O O . ARG B 1 29 ? 1.573 47.797 30.505 1.00 43.55 919 ARG B O 1
ATOM 1131 N N . SER B 1 30 ? 1.880 45.738 29.704 1.00 43.57 920 SER B N 1
ATOM 1132 C CA . SER B 1 30 ? 1.257 45.121 30.870 1.00 44.71 920 SER B CA 1
ATOM 1133 C C . SER B 1 30 ? 2.242 44.872 32.026 1.00 45.45 920 SER B C 1
ATOM 1134 O O . SER B 1 30 ? 1.826 44.561 33.157 1.00 45.56 920 SER B O 1
ATOM 1137 N N . ASN B 1 31 ? 3.536 44.971 31.702 1.00 46.35 921 ASN B N 1
ATOM 1138 C CA . ASN B 1 31 ? 4.677 44.811 32.622 1.00 46.84 921 ASN B CA 1
ATOM 1139 C C . ASN B 1 31 ? 5.498 46.105 32.559 1.00 46.38 921 ASN B C 1
ATOM 1140 O O . ASN B 1 31 ? 6.760 46.072 32.636 1.00 47.81 921 ASN B O 1
ATOM 1145 N N . ASP B 1 32 ? 4.826 47.240 32.365 1.00 44.32 922 ASP B N 1
ATOM 1146 C CA . ASP B 1 32 ? 5.589 48.446 32.083 1.00 42.62 922 ASP B CA 1
ATOM 1147 C C . ASP B 1 32 ? 5.407 49.482 33.185 1.00 42.49 922 ASP B C 1
ATOM 1148 O O . ASP B 1 32 ? 4.415 50.241 33.194 1.00 41.97 922 ASP B O 1
ATOM 1153 N N . LYS B 1 33 ? 6.397 49.508 34.098 1.00 41.63 923 LYS B N 1
ATOM 1154 C CA . LYS B 1 33 ? 6.322 50.317 35.313 1.00 40.28 923 LYS B CA 1
ATOM 1155 C C . LYS B 1 33 ? 6.625 51.753 34.963 1.00 38.74 923 LYS B C 1
ATOM 1156 O O . LYS B 1 33 ? 6.056 52.672 35.564 1.00 38.78 923 LYS B O 1
ATOM 1162 N N . VAL B 1 34 ? 7.478 51.968 33.968 1.00 36.33 924 VAL B N 1
ATOM 1163 C CA . VAL B 1 34 ? 7.728 53.328 33.552 1.00 34.98 924 VAL B CA 1
ATOM 1164 C C . VAL B 1 34 ? 6.445 53.937 32.971 1.00 34.28 924 VAL B C 1
ATOM 1165 O O . VAL B 1 34 ? 6.133 55.126 33.173 1.00 33.69 924 VAL B O 1
ATOM 1169 N N . TYR B 1 35 ? 5.674 53.117 32.280 1.00 33.77 925 TYR B N 1
ATOM 1170 C CA . TYR B 1 35 ? 4.430 53.593 31.679 1.00 33.51 925 TYR B CA 1
ATOM 1171 C C . TYR B 1 35 ? 3.397 53.844 32.792 1.00 33.38 925 TYR B C 1
ATOM 1172 O O . TYR B 1 35 ? 2.659 54.850 32.764 1.00 33.04 925 TYR B O 1
ATOM 1181 N N . GLU B 1 36 ? 3.365 52.956 33.785 1.00 32.59 926 GLU B N 1
ATOM 1182 C CA . GLU B 1 36 ? 2.448 53.139 34.888 1.00 32.88 926 GLU B CA 1
ATOM 1183 C C . GLU B 1 36 ? 2.815 54.421 35.602 1.00 32.70 926 GLU B C 1
ATOM 1184 O O . GLU B 1 36 ? 1.976 55.279 35.864 1.00 32.13 926 GLU B O 1
ATOM 1190 N N . ASN B 1 37 ? 4.099 54.565 35.903 1.00 33.36 927 ASN B N 1
ATOM 1191 C CA . ASN B 1 37 ? 4.530 55.702 36.702 1.00 33.28 927 ASN B CA 1
ATOM 1192 C C . ASN B 1 37 ? 4.254 57.017 36.016 1.00 33.03 927 ASN B C 1
ATOM 1193 O O . ASN B 1 37 ? 3.457 57.817 36.557 1.00 34.36 927 ASN B O 1
ATOM 1198 N N . VAL B 1 38 ? 4.804 57.224 34.819 1.00 30.99 928 VAL B N 1
ATOM 1199 C CA . VAL B 1 38 ? 4.287 58.321 34.019 1.00 29.85 928 VAL B CA 1
ATOM 1200 C C . VAL B 1 38 ? 2.700 58.430 34.067 1.00 29.33 928 VAL B C 1
ATOM 1201 O O . VAL B 1 38 ? 2.155 59.532 34.289 1.00 28.28 928 VAL B O 1
ATOM 1205 N N . THR B 1 39 ? 1.963 57.338 33.855 1.00 28.09 929 THR B N 1
ATOM 1206 C CA . THR B 1 39 ? 0.504 57.519 33.911 1.00 28.96 929 THR B CA 1
ATOM 1207 C C . THR B 1 39 ? 0.049 58.081 35.255 1.00 29.49 929 THR B C 1
ATOM 1208 O O . THR B 1 39 ? -0.693 59.060 35.278 1.00 29.73 929 THR B O 1
ATOM 1212 N N . GLY B 1 40 ? 0.502 57.475 36.359 1.00 29.82 930 GLY B N 1
ATOM 1213 C CA . GLY B 1 40 ? 0.080 57.900 37.680 1.00 30.16 930 GLY B CA 1
ATOM 1214 C C . GLY B 1 40 ? 0.475 59.352 37.948 1.00 31.01 930 GLY B C 1
ATOM 1215 O O . GLY B 1 40 ? -0.290 60.109 38.560 1.00 31.20 930 GLY B O 1
ATOM 1216 N N . LEU B 1 41 ? 1.675 59.752 37.514 1.00 31.56 931 LEU B N 1
ATOM 1217 C CA . LEU B 1 41 ? 2.134 61.139 37.712 1.00 31.47 931 LEU B CA 1
ATOM 1218 C C . LEU B 1 41 ? 1.261 62.117 36.955 1.00 33.02 931 LEU B C 1
ATOM 1219 O O . LEU B 1 41 ? 0.921 63.185 37.485 1.00 34.28 931 LEU B O 1
ATOM 1224 N N . VAL B 1 42 ? 0.896 61.780 35.720 1.00 33.33 932 VAL B N 1
ATOM 1225 C CA . VAL B 1 42 ? 0.015 62.678 34.999 1.00 33.69 932 VAL B CA 1
ATOM 1226 C C . VAL B 1 42 ? -1.358 62.727 35.680 1.00 34.25 932 VAL B C 1
ATOM 1227 O O . VAL B 1 42 ? -1.957 63.806 35.822 1.00 34.62 932 VAL B O 1
ATOM 1231 N N . LYS B 1 43 ? -1.839 61.577 36.141 1.00 34.09 933 LYS B N 1
ATOM 1232 C CA . LYS B 1 43 ? -3.104 61.577 36.848 1.00 34.28 933 LYS B CA 1
ATOM 1233 C C . LYS B 1 43 ? -3.044 62.596 38.016 1.00 34.72 933 LYS B C 1
ATOM 1234 O O . LYS B 1 43 ? -3.975 63.399 38.186 1.00 35.19 933 LYS B O 1
ATOM 1240 N N . ALA B 1 44 ? -1.953 62.580 38.791 1.00 34.99 934 ALA B N 1
ATOM 1241 C CA . ALA B 1 44 ? -1.805 63.465 39.950 1.00 34.92 934 ALA B CA 1
ATOM 1242 C C . ALA B 1 44 ? -1.945 64.890 39.469 1.00 35.15 934 ALA B C 1
ATOM 1243 O O . ALA B 1 44 ? -2.759 65.677 39.986 1.00 35.02 934 ALA B O 1
ATOM 1245 N N . VAL B 1 45 ? -1.160 65.222 38.458 1.00 35.45 935 VAL B N 1
ATOM 1246 C CA . VAL B 1 45 ? -1.250 66.548 37.893 1.00 35.95 935 VAL B CA 1
ATOM 1247 C C . VAL B 1 45 ? -2.704 66.932 37.498 1.00 36.23 935 VAL B C 1
ATOM 1248 O O . VAL B 1 45 ? -3.180 68.024 37.807 1.00 35.90 935 VAL B O 1
ATOM 1252 N N . ILE B 1 46 ? -3.429 66.028 36.856 1.00 36.89 936 ILE B N 1
ATOM 1253 C CA . ILE B 1 46 ? -4.814 66.350 36.474 1.00 36.98 936 ILE B CA 1
ATOM 1254 C C . ILE B 1 46 ? -5.697 66.611 37.673 1.00 37.08 936 ILE B C 1
ATOM 1255 O O . ILE B 1 4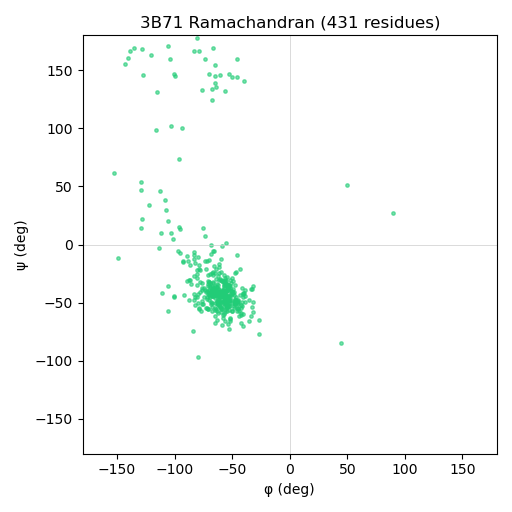6 ? -6.427 67.602 37.692 1.00 37.28 936 ILE B O 1
ATOM 1260 N N . GLU B 1 47 ? -5.619 65.710 38.656 1.00 37.82 937 GLU B N 1
ATOM 1261 C CA . GLU B 1 47 ? -6.247 65.873 39.978 1.00 37.87 937 GLU B CA 1
ATOM 1262 C C . GLU B 1 47 ? -6.063 67.274 40.487 1.00 37.43 937 GLU B C 1
ATOM 1263 O O . GLU B 1 47 ? -7.023 68.041 40.552 1.00 37.59 937 GLU B O 1
ATOM 1269 N N . MET B 1 48 ? -4.827 67.639 40.791 1.00 37.09 938 MET B N 1
ATOM 1270 C CA . MET B 1 48 ? -4.563 69.031 41.137 1.00 37.66 938 MET B CA 1
ATOM 1271 C C . MET B 1 48 ? -5.353 70.064 40.300 1.00 37.75 938 MET B C 1
ATOM 1272 O O . MET B 1 48 ? -5.988 70.942 40.866 1.00 38.24 938 MET B O 1
ATOM 1277 N N . SER B 1 49 ? -5.356 69.957 38.976 1.00 37.86 939 SER B N 1
ATOM 1278 C CA . SER B 1 49 ? -5.975 71.020 38.155 1.00 38.15 939 SER B CA 1
ATOM 1279 C C . SER B 1 49 ? -7.497 71.145 38.232 1.00 38.00 939 SER B C 1
ATOM 1280 O O . SER B 1 49 ? -8.007 72.263 38.158 1.00 36.76 939 SER B O 1
ATOM 1283 N N . SER B 1 50 ? -8.213 70.027 38.362 1.00 38.53 940 SER B N 1
ATOM 1284 C CA . SER B 1 50 ? -9.680 70.126 38.563 1.00 39.98 940 SER B CA 1
ATOM 1285 C C . SER B 1 50 ? -9.926 70.864 39.887 1.00 40.29 940 SER B C 1
ATOM 1286 O O . SER B 1 50 ? -10.666 71.867 39.964 1.00 40.27 940 SER B O 1
ATOM 1289 N N . LYS B 1 51 ? -9.253 70.366 40.919 1.00 40.37 941 LYS B N 1
ATOM 1290 C CA . LYS B 1 51 ? -9.572 70.749 42.267 1.00 40.13 941 LYS B CA 1
ATOM 1291 C C . LYS B 1 51 ? -9.024 72.123 42.692 1.00 39.51 941 LYS B C 1
ATOM 1292 O O . LYS B 1 51 ? -9.594 72.730 43.597 1.00 40.45 941 LYS B O 1
ATOM 1298 N N . ILE B 1 52 ? -7.994 72.659 42.029 1.00 38.23 942 ILE B N 1
ATOM 1299 C CA . ILE B 1 52 ? -7.268 73.801 42.632 1.00 36.86 942 ILE B CA 1
ATOM 1300 C C . ILE B 1 52 ? -8.036 75.126 42.754 1.00 36.42 942 ILE B C 1
ATOM 1301 O O . ILE B 1 52 ? -7.888 75.828 43.761 1.00 36.22 942 ILE B O 1
ATOM 1306 N N . GLN B 1 53 ? -8.827 75.482 41.748 1.00 36.01 943 GLN B N 1
ATOM 1307 C CA . GLN B 1 53 ? -9.514 76.755 41.780 1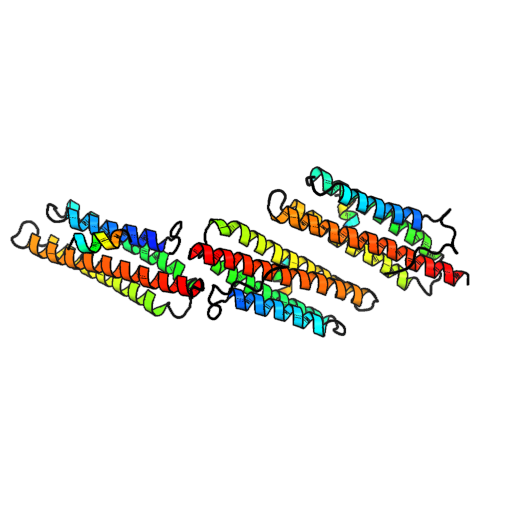.00 36.32 943 GLN B CA 1
ATOM 1308 C C . GLN B 1 53 ? -9.954 77.162 43.217 1.00 35.09 943 GLN B C 1
ATOM 1309 O O . GLN B 1 53 ? -9.438 78.156 43.752 1.00 35.32 943 GLN B O 1
ATOM 1315 N N . PRO B 1 54 ? -10.905 76.407 43.843 1.00 33.66 944 PRO B N 1
ATOM 1316 C CA . PRO B 1 54 ? -11.379 76.804 45.179 1.00 32.58 944 PRO B CA 1
ATOM 1317 C C . PRO B 1 54 ? -10.525 76.362 46.422 1.00 31.78 944 PRO B C 1
ATOM 1318 O O . PRO B 1 54 ? -10.782 76.812 47.561 1.00 31.83 944 PRO B O 1
ATOM 1322 N N . ALA B 1 55 ? -9.522 75.509 46.218 1.00 30.68 945 ALA B N 1
ATOM 1323 C CA . ALA B 1 55 ? -8.746 74.912 47.334 1.00 29.25 945 ALA B CA 1
ATOM 1324 C C . ALA B 1 55 ? -7.870 75.889 48.133 1.00 27.92 945 ALA B C 1
ATOM 1325 O O . ALA B 1 55 ? -7.133 76.678 47.538 1.00 26.93 945 ALA B O 1
ATOM 1327 N N . PRO B 1 56 ? -7.929 75.806 49.481 1.00 27.34 946 PRO B N 1
ATOM 1328 C CA . PRO B 1 56 ? -7.085 76.621 50.332 1.00 27.15 946 PRO B CA 1
ATOM 1329 C C . PRO B 1 56 ? -5.721 75.945 50.457 1.00 26.78 946 PRO B C 1
ATOM 1330 O O . PRO B 1 56 ? -5.581 74.788 50.071 1.00 27.43 946 PRO B O 1
ATOM 1334 N N . PRO B 1 57 ? -4.711 76.648 50.973 1.00 26.27 947 PRO B N 1
ATOM 1335 C CA . PRO B 1 57 ? -3.389 76.025 51.076 1.00 25.92 947 PRO B CA 1
ATOM 1336 C C . PRO B 1 57 ? -3.417 74.648 51.700 1.00 26.39 947 PRO B C 1
ATOM 1337 O O . PRO B 1 57 ? -2.726 73.761 51.234 1.00 26.09 947 PRO B O 1
ATOM 1341 N N . GLU B 1 58 ? -4.219 74.446 52.739 1.00 27.59 948 GLU B N 1
ATOM 1342 C CA . GLU B 1 58 ? -4.209 73.147 53.419 1.00 28.27 948 GLU B CA 1
ATOM 1343 C C . GLU B 1 58 ? -4.733 72.011 52.519 1.00 29.20 948 GLU B C 1
ATOM 1344 O O . GLU B 1 58 ? -4.683 70.850 52.917 1.00 30.19 948 GLU B O 1
ATOM 1350 N N . GLU B 1 59 ? -5.232 72.344 51.323 1.00 29.50 949 GLU B N 1
ATOM 1351 C CA . GLU B 1 59 ? -5.675 71.355 50.351 1.00 29.85 949 GLU B CA 1
ATOM 1352 C C . GLU B 1 59 ? -4.728 71.341 49.172 1.00 30.27 949 GLU B C 1
ATOM 1353 O O . GLU B 1 59 ? -4.401 70.271 48.656 1.00 30.04 949 GLU B O 1
ATOM 1359 N N . TYR B 1 60 ? -4.298 72.512 48.707 1.00 30.46 950 TYR B N 1
ATOM 1360 C CA . TYR B 1 60 ? -3.360 72.465 47.608 1.00 30.68 950 TYR B CA 1
ATOM 1361 C C . TYR B 1 60 ? -1.966 71.914 47.968 1.00 30.77 950 TYR B C 1
ATOM 1362 O O . TYR B 1 60 ? -1.402 71.101 47.237 1.00 31.65 950 TYR B O 1
ATOM 1371 N N . VAL B 1 61 ? -1.438 72.297 49.110 1.00 30.12 951 VAL B N 1
ATOM 1372 C CA . VAL B 1 61 ? -0.187 71.745 49.511 1.00 29.84 951 VAL B CA 1
ATOM 1373 C C . VAL B 1 61 ? -0.151 70.209 49.382 1.00 30.59 951 VAL B C 1
ATOM 1374 O O . VAL B 1 61 ? 0.781 69.674 48.762 1.00 30.94 951 VAL B O 1
ATOM 1378 N N . PRO B 1 62 ? -1.151 69.492 49.923 1.00 31.01 952 PRO B N 1
ATOM 1379 C CA . PRO B 1 62 ? -1.096 68.031 49.729 1.00 31.68 952 PRO B CA 1
ATOM 1380 C C . PRO B 1 62 ? -1.193 67.593 48.265 1.00 32.60 952 PRO B C 1
ATOM 1381 O O . PRO B 1 62 ? -0.542 66.619 47.861 1.00 33.74 952 PRO B O 1
ATOM 1385 N N . MET B 1 63 ? -1.947 68.314 47.449 1.00 32.89 953 MET B N 1
ATOM 1386 C CA . MET B 1 63 ? -2.022 67.958 46.024 1.00 33.30 953 MET B CA 1
ATOM 1387 C C . MET B 1 63 ? -0.659 67.927 45.374 1.00 33.19 953 MET B C 1
ATOM 1388 O O . MET B 1 63 ? -0.394 67.009 44.587 1.00 33.63 953 MET B O 1
ATOM 1393 N N . VAL B 1 64 ? 0.172 68.930 45.686 1.00 32.93 954 VAL B N 1
ATOM 1394 C CA . VAL B 1 64 ? 1.552 68.976 45.212 1.00 33.02 954 VAL B CA 1
ATOM 1395 C C . VAL B 1 64 ? 2.362 67.830 45.797 1.00 35.08 954 VAL B C 1
ATOM 1396 O O . VAL B 1 64 ? 3.206 67.247 45.084 1.00 35.13 954 VAL B O 1
ATOM 1400 N N . LYS B 1 65 ? 2.121 67.496 47.079 1.00 36.18 955 LYS B N 1
ATOM 1401 C CA . LYS B 1 65 ? 2.878 66.419 47.694 1.00 37.73 955 LYS B CA 1
ATOM 1402 C C . LYS B 1 65 ? 2.642 65.181 46.852 1.00 38.84 955 LYS B C 1
ATOM 1403 O O . LYS B 1 65 ? 3.621 64.525 46.429 1.00 39.96 955 LYS B O 1
ATOM 1409 N N . GLU B 1 66 ? 1.367 64.899 46.548 1.00 38.96 956 GLU B N 1
ATOM 1410 C CA . GLU B 1 66 ? 1.032 63.813 45.633 1.00 39.63 956 GLU B CA 1
ATOM 1411 C C . GLU B 1 66 ? 1.954 63.826 44.398 1.00 39.23 956 GLU B C 1
ATOM 1412 O O . GLU B 1 66 ? 2.721 62.894 44.144 1.00 39.68 956 GLU B O 1
ATOM 1418 N N . VAL B 1 67 ? 1.898 64.914 43.653 1.00 38.27 957 VAL B N 1
ATOM 1419 C CA . VAL B 1 67 ? 2.708 65.053 42.479 1.00 37.07 957 VAL B CA 1
ATOM 1420 C C . VAL B 1 67 ? 4.169 64.713 42.766 1.00 37.33 957 VAL B C 1
ATOM 1421 O O . VAL B 1 67 ? 4.824 64.079 41.924 1.00 38.14 957 VAL B O 1
ATOM 1425 N N . GLY B 1 68 ? 4.669 65.099 43.945 1.00 36.46 958 GLY B N 1
ATOM 1426 C CA . GLY B 1 68 ? 6.065 64.839 44.290 1.00 35.73 958 GLY B CA 1
ATOM 1427 C C . GLY B 1 68 ? 6.251 63.356 44.523 1.00 35.67 958 GLY B C 1
ATOM 1428 O O . GLY B 1 68 ? 7.224 62.739 44.067 1.00 35.29 958 GLY B O 1
ATOM 1429 N N . LEU B 1 69 ? 5.295 62.771 45.239 1.00 35.49 959 LEU B N 1
ATOM 1430 C CA . LEU B 1 69 ? 5.318 61.340 45.470 1.00 35.16 959 LEU B CA 1
ATOM 1431 C C . LEU B 1 69 ? 5.394 60.616 44.140 1.00 34.91 959 LEU B C 1
ATOM 1432 O O . LEU B 1 69 ? 6.269 59.784 43.876 1.00 34.87 959 LEU B O 1
ATOM 1437 N N . ALA B 1 70 ? 4.483 61.013 43.280 1.00 34.65 960 ALA B N 1
ATOM 1438 C CA . ALA B 1 70 ? 4.344 60.435 41.981 1.00 33.91 960 ALA B CA 1
ATOM 1439 C C . ALA B 1 70 ? 5.652 60.546 41.225 1.00 33.39 960 ALA B C 1
ATOM 1440 O O . ALA B 1 70 ? 6.104 59.572 40.554 1.00 32.82 960 ALA B O 1
ATOM 1442 N N . LEU B 1 71 ? 6.257 61.727 41.336 1.00 32.70 961 LEU B N 1
ATOM 1443 C CA . LEU B 1 71 ? 7.492 61.942 40.628 1.00 32.51 961 LEU B CA 1
ATOM 1444 C C . LEU B 1 71 ? 8.577 61.069 41.185 1.00 32.68 961 LEU B C 1
ATOM 1445 O O . LEU B 1 71 ? 9.354 60.521 40.434 1.00 33.14 961 LEU B O 1
ATOM 1450 N N . ARG B 1 72 ? 8.626 60.922 42.496 1.00 33.16 962 ARG B N 1
ATOM 1451 C CA . ARG B 1 72 ? 9.733 60.210 43.070 1.00 33.33 962 ARG B CA 1
ATOM 1452 C C . ARG B 1 72 ? 9.658 58.769 42.652 1.00 33.43 962 ARG B C 1
ATOM 1453 O O . ARG B 1 72 ? 10.671 58.197 42.234 1.00 33.83 962 ARG B O 1
ATOM 1461 N N . THR B 1 73 ? 8.460 58.192 42.725 1.00 33.53 963 THR B N 1
ATOM 1462 C CA . THR B 1 73 ? 8.288 56.813 42.288 1.00 33.93 963 THR B CA 1
ATOM 1463 C C . THR B 1 73 ? 8.751 56.778 40.854 1.00 33.81 963 THR B C 1
ATOM 1464 O O . THR B 1 73 ? 9.519 55.901 40.485 1.00 34.37 963 THR B O 1
ATOM 1468 N N . LEU B 1 74 ? 8.366 57.760 40.043 1.00 33.87 964 LEU B N 1
ATOM 1469 C CA . LEU B 1 74 ? 8.805 57.685 38.647 1.00 33.89 964 LEU B CA 1
ATOM 1470 C C . LEU B 1 74 ? 10.330 57.608 38.590 1.00 34.26 964 LEU B C 1
ATOM 1471 O O . LEU B 1 74 ? 10.886 56.620 38.115 1.00 35.11 964 LEU B O 1
ATOM 1476 N N . LEU B 1 75 ? 11.003 58.612 39.116 1.00 34.17 965 LEU B N 1
ATOM 1477 C CA . LEU B 1 75 ? 12.443 58.696 38.973 1.00 34.46 965 LEU B CA 1
ATOM 1478 C C . LEU B 1 75 ? 13.180 57.430 39.452 1.00 35.46 965 LEU B C 1
ATOM 1479 O O . LEU B 1 75 ? 14.156 56.951 38.813 1.00 34.28 965 LEU B O 1
ATOM 1484 N N . ALA B 1 76 ? 12.674 56.882 40.557 1.00 36.33 966 ALA B N 1
ATOM 1485 C CA . ALA B 1 76 ? 13.135 55.597 41.061 1.00 37.40 966 ALA B CA 1
ATOM 1486 C C . ALA B 1 76 ? 13.085 54.529 39.952 1.00 37.93 966 ALA B C 1
ATOM 1487 O O . ALA B 1 76 ? 14.133 53.957 39.538 1.00 38.30 966 ALA B O 1
ATOM 1489 N N . THR B 1 77 ? 11.856 54.267 39.491 1.00 37.20 967 THR B N 1
ATOM 1490 C CA . THR B 1 77 ? 11.597 53.251 38.480 1.00 36.72 967 THR B CA 1
ATOM 1491 C C . THR B 1 77 ? 12.561 53.415 37.322 1.00 36.07 967 THR B C 1
ATOM 1492 O O . THR B 1 77 ? 13.246 52.464 36.945 1.00 36.59 967 THR B O 1
ATOM 1496 N N . VAL B 1 78 ? 12.630 54.624 36.772 1.00 34.68 968 VAL B N 1
ATOM 1497 C CA . VAL B 1 78 ? 13.610 54.914 35.742 1.00 33.15 968 VAL B CA 1
ATOM 1498 C C . VAL B 1 78 ? 15.032 54.582 36.165 1.00 33.29 968 VAL B C 1
ATOM 1499 O O . VAL B 1 78 ? 15.768 53.994 35.388 1.00 33.65 968 VAL B O 1
ATOM 1503 N N . ASP B 1 79 ? 15.441 54.930 37.379 1.00 32.92 969 ASP B N 1
ATOM 1504 C CA . ASP B 1 79 ? 16.836 54.603 37.734 1.00 32.55 969 ASP B CA 1
ATOM 1505 C C . ASP B 1 79 ? 17.108 53.137 37.564 1.00 32.16 969 ASP B C 1
ATOM 1506 O O . ASP B 1 79 ? 18.240 52.776 37.271 1.00 31.59 969 ASP B O 1
ATOM 1511 N N . GLU B 1 80 ? 16.065 52.311 37.735 1.00 32.24 970 GLU B N 1
ATOM 1512 C CA . GLU B 1 80 ? 16.194 50.850 37.596 1.00 33.04 970 GLU B CA 1
ATOM 1513 C C . GLU B 1 80 ? 16.126 50.375 36.180 1.00 32.62 970 GLU B C 1
ATOM 1514 O O . GLU B 1 80 ? 16.474 49.230 35.902 1.00 33.00 970 GLU B O 1
ATOM 1520 N N . THR B 1 81 ? 15.648 51.224 35.285 1.00 32.06 971 THR B N 1
ATOM 1521 C CA . THR B 1 81 ? 15.494 50.804 33.912 1.00 32.03 971 THR B CA 1
ATOM 1522 C C . THR B 1 81 ? 16.785 50.932 33.165 1.00 31.31 971 THR B C 1
ATOM 1523 O O . THR B 1 81 ? 17.223 50.013 32.464 1.00 31.37 971 THR B O 1
ATOM 1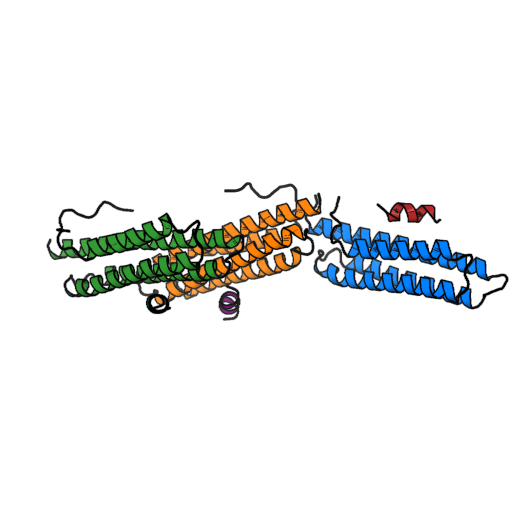527 N N . ILE B 1 82 ? 17.387 52.094 33.345 1.00 31.00 972 ILE B N 1
ATOM 1528 C CA . ILE B 1 82 ? 18.608 52.463 32.681 1.00 30.36 972 ILE B CA 1
ATOM 1529 C C . ILE B 1 82 ? 19.539 51.294 32.394 1.00 29.89 972 ILE B C 1
ATOM 1530 O O . ILE B 1 82 ? 19.868 51.074 31.235 1.00 30.42 972 ILE B O 1
ATOM 1535 N N . PRO B 1 83 ? 19.968 50.540 33.420 1.00 29.29 973 PRO B N 1
ATOM 1536 C CA . PRO B 1 83 ? 21.061 49.594 33.083 1.00 28.97 973 PRO B CA 1
ATOM 1537 C C . PRO B 1 83 ? 20.613 48.407 32.261 1.00 28.78 973 PRO B C 1
ATOM 1538 O O . PRO B 1 83 ? 21.382 47.485 32.007 1.00 28.94 973 PRO B O 1
ATOM 1542 N N . LEU B 1 84 ? 19.368 48.438 31.828 1.00 28.75 974 LEU B N 1
ATOM 1543 C CA . LEU B 1 84 ? 18.922 47.466 30.867 1.00 28.83 974 LEU B CA 1
ATOM 1544 C C . LEU B 1 84 ? 18.979 48.052 29.473 1.00 29.28 974 LEU B C 1
ATOM 1545 O O . LEU B 1 84 ? 18.703 47.328 28.509 1.00 30.53 974 LEU B O 1
ATOM 1550 N N . LEU B 1 85 ? 19.308 49.347 29.374 1.00 28.62 975 LEU B N 1
ATOM 1551 C CA . LEU B 1 85 ? 19.294 50.093 28.101 1.00 28.29 975 LEU B CA 1
ATOM 1552 C C . LEU B 1 85 ? 20.681 50.342 27.501 1.00 28.42 975 LEU B C 1
ATOM 1553 O O . LEU B 1 85 ? 21.681 50.266 28.193 1.00 28.55 975 LEU B O 1
ATOM 1558 N N . PRO B 1 86 ? 20.736 50.627 26.193 1.00 28.36 976 PRO B N 1
ATOM 1559 C CA . PRO B 1 86 ? 21.991 50.901 25.565 1.00 28.45 976 PRO B CA 1
ATOM 1560 C C . PRO B 1 86 ? 22.702 52.046 26.257 1.00 29.09 976 PRO B C 1
ATOM 1561 O O . PRO B 1 86 ? 22.077 53.098 26.517 1.00 29.34 976 PRO B O 1
ATOM 1565 N N . ALA B 1 87 ? 23.994 51.841 26.551 1.00 29.22 977 ALA B N 1
ATOM 1566 C CA . ALA B 1 87 ? 24.814 52.858 27.219 1.00 29.12 977 ALA B CA 1
ATOM 1567 C C . ALA B 1 87 ? 24.717 54.182 26.507 1.00 29.21 977 ALA B C 1
ATOM 1568 O O . ALA B 1 87 ? 24.737 55.229 27.148 1.00 29.23 977 ALA B O 1
ATOM 1570 N N . SER B 1 88 ? 24.615 54.123 25.183 1.00 29.64 978 SER B N 1
ATOM 1571 C CA . SER B 1 88 ? 24.439 55.303 24.336 1.00 31.30 978 SER B CA 1
ATOM 1572 C C . SER B 1 88 ? 23.273 56.234 24.732 1.00 32.41 978 SER B C 1
ATOM 1573 O O . SER B 1 88 ? 23.381 57.451 24.633 1.00 32.28 978 SER B O 1
ATOM 1576 N N . THR B 1 89 ? 22.185 55.651 25.222 1.00 33.82 979 THR B N 1
ATOM 1577 C CA . THR B 1 89 ? 20.996 56.398 25.558 1.00 34.92 979 THR B CA 1
ATOM 1578 C C . THR B 1 89 ? 20.959 56.757 27.030 1.00 35.66 979 THR B C 1
ATOM 1579 O O . THR B 1 89 ? 20.050 57.496 27.482 1.00 35.86 979 THR B O 1
ATOM 1583 N N . HIS B 1 90 ? 21.919 56.219 27.788 1.00 35.89 980 HIS B N 1
ATOM 1584 C CA . HIS B 1 90 ? 22.013 56.517 29.223 1.00 36.12 980 HIS B CA 1
ATOM 1585 C C . HIS B 1 90 ? 22.187 58.002 29.466 1.00 36.30 980 HIS B C 1
ATOM 1586 O O . HIS B 1 90 ? 21.729 58.517 30.469 1.00 36.85 980 HIS B O 1
ATOM 1593 N N . ARG B 1 91 ? 22.848 58.700 28.553 1.00 36.94 981 ARG B N 1
ATOM 1594 C CA . ARG B 1 91 ? 23.268 60.070 28.848 1.00 37.26 981 ARG B CA 1
ATOM 1595 C C . ARG B 1 91 ? 22.110 60.961 28.641 1.00 37.57 981 ARG B C 1
ATOM 1596 O O . ARG B 1 91 ? 21.847 61.809 29.483 1.00 37.11 981 ARG B O 1
ATOM 1604 N N . GLU B 1 92 ? 21.409 60.754 27.528 1.00 39.00 982 GLU B N 1
ATOM 1605 C CA . GLU B 1 92 ? 20.200 61.534 27.257 1.00 40.40 982 GLU B CA 1
ATOM 1606 C C . GLU B 1 92 ? 19.149 61.432 28.328 1.00 40.42 982 GLU B C 1
ATOM 1607 O O . GLU B 1 92 ? 18.696 62.458 28.792 1.00 40.51 982 GLU B O 1
ATOM 1613 N N . ILE B 1 93 ? 18.774 60.216 28.729 1.00 41.27 983 ILE B N 1
ATOM 1614 C CA . ILE B 1 93 ? 17.738 60.030 29.782 1.00 42.48 983 ILE B CA 1
ATOM 1615 C C . ILE B 1 93 ? 18.078 60.693 31.120 1.00 42.48 983 ILE B C 1
ATOM 1616 O O . ILE B 1 93 ? 17.193 61.249 31.807 1.00 42.95 983 ILE B O 1
ATOM 1621 N N . GLU B 1 94 ? 19.349 60.612 31.496 1.00 41.58 984 GLU B N 1
ATOM 1622 C CA . GLU B 1 94 ? 19.784 61.187 32.742 1.00 41.29 984 GLU B CA 1
ATOM 1623 C C . GLU B 1 94 ? 19.393 62.648 32.743 1.00 40.67 984 GLU B C 1
ATOM 1624 O O . GLU B 1 94 ? 18.979 63.175 33.769 1.00 40.86 984 GLU B O 1
ATOM 1630 N N . MET B 1 95 ? 19.530 63.293 31.587 1.00 40.16 985 MET B N 1
ATOM 1631 C CA . MET B 1 95 ? 19.343 64.734 31.478 1.00 40.07 985 MET B CA 1
ATOM 1632 C C . MET B 1 95 ? 17.888 65.007 31.550 1.00 40.24 985 MET B C 1
ATOM 1633 O O . MET B 1 95 ? 17.449 65.891 32.273 1.00 41.38 985 MET B O 1
ATOM 1638 N N . ALA B 1 96 ? 17.122 64.214 30.824 1.00 39.96 986 ALA B N 1
ATOM 1639 C CA . ALA B 1 96 ? 15.695 64.235 30.959 1.00 39.12 986 ALA B CA 1
ATOM 1640 C C . ALA B 1 96 ? 15.285 64.162 32.426 1.00 38.65 986 ALA B C 1
ATOM 1641 O O . ALA B 1 96 ? 14.391 64.904 32.847 1.00 39.06 986 ALA B O 1
ATOM 1643 N N . GLN B 1 97 ? 15.926 63.286 33.208 1.00 37.63 987 GLN B N 1
ATOM 1644 C CA . GLN B 1 97 ? 15.585 63.170 34.632 1.00 37.19 987 GLN B CA 1
ATOM 1645 C C . GLN B 1 97 ? 15.824 64.504 35.374 1.00 37.70 987 GLN B C 1
ATOM 1646 O O . GLN B 1 97 ? 14.923 65.027 36.047 1.00 38.55 987 GLN B O 1
ATOM 1652 N N . LYS B 1 98 ? 17.018 65.072 35.244 1.00 37.57 988 LYS B N 1
ATOM 1653 C CA . LYS B 1 98 ? 17.310 66.353 35.869 1.00 37.77 988 LYS B CA 1
ATOM 1654 C C . LYS B 1 98 ? 16.204 67.390 35.626 1.00 37.52 988 LYS B C 1
ATOM 1655 O O . LYS B 1 98 ? 15.786 68.107 36.548 1.00 37.80 988 LYS B O 1
ATOM 1661 N N . LEU B 1 99 ? 15.756 67.468 34.372 1.00 36.99 989 LEU B N 1
ATOM 1662 C CA . LEU B 1 99 ? 14.739 68.429 33.962 1.00 36.47 989 LEU B CA 1
ATOM 1663 C C . LEU B 1 99 ? 13.433 68.221 34.721 1.00 35.66 989 LEU B C 1
ATOM 1664 O O . LEU B 1 99 ? 12.819 69.193 35.161 1.00 35.05 989 LEU B O 1
ATOM 1669 N N . LEU B 1 100 ? 13.019 66.966 34.879 1.00 34.94 990 LEU B N 1
ATOM 1670 C CA . LEU B 1 100 ? 11.893 66.698 35.753 1.00 34.86 990 LEU B CA 1
ATOM 1671 C C . LEU B 1 100 ? 12.065 67.284 37.165 1.00 35.10 990 LEU B C 1
ATOM 1672 O O . LEU B 1 100 ? 11.166 67.992 37.616 1.00 35.37 990 LEU B O 1
ATOM 1677 N N . ASN B 1 101 ? 13.200 67.094 37.841 1.00 35.21 991 ASN B N 1
ATOM 1678 C CA . ASN B 1 101 ? 13.357 67.750 39.156 1.00 35.79 991 ASN B CA 1
ATOM 1679 C C . ASN B 1 101 ? 13.133 69.249 39.100 1.00 35.65 991 ASN B C 1
ATOM 1680 O O . ASN B 1 101 ? 12.328 69.778 39.864 1.00 36.06 991 ASN B O 1
ATOM 1685 N N . SER B 1 102 ? 13.861 69.932 38.210 1.00 35.05 992 SER B N 1
ATOM 1686 C CA . SER B 1 102 ? 13.650 71.358 37.914 1.00 33.85 992 SER B CA 1
ATOM 1687 C C . SER B 1 102 ? 12.187 71.682 37.565 1.00 33.77 992 SER B C 1
ATOM 1688 O O . SER B 1 102 ? 11.665 72.716 37.925 1.00 32.77 992 SER B O 1
ATOM 1691 N N . ASP B 1 103 ? 11.513 70.807 36.850 1.00 34.07 993 ASP B N 1
ATOM 1692 C CA . ASP B 1 103 ? 10.120 71.071 36.644 1.00 35.34 993 ASP B CA 1
ATOM 1693 C C . ASP B 1 103 ? 9.437 71.143 37.979 1.00 35.13 993 ASP B C 1
ATOM 1694 O O . ASP B 1 103 ? 8.608 72.023 38.204 1.00 34.93 993 ASP B O 1
ATOM 1699 N N . LEU B 1 104 ? 9.819 70.227 38.870 1.00 34.86 994 LEU B N 1
ATOM 1700 C CA . LEU B 1 104 ? 9.278 70.183 40.223 1.00 34.30 994 LEU B CA 1
ATOM 1701 C C . LEU B 1 104 ? 9.764 71.358 41.058 1.00 34.23 994 LEU B C 1
ATOM 1702 O O . LEU B 1 104 ? 8.986 71.969 41.793 1.00 35.08 994 LEU B O 1
ATOM 1707 N N . GLY B 1 105 ? 11.031 71.724 40.922 1.00 34.08 995 GLY B N 1
ATOM 1708 C CA . GLY B 1 105 ? 11.501 72.968 41.531 1.00 33.96 995 GLY B CA 1
ATOM 1709 C C . GLY B 1 105 ? 10.470 74.087 41.362 1.00 33.64 995 GLY B C 1
ATOM 1710 O O . GLY B 1 105 ? 9.942 74.642 42.344 1.00 34.09 995 GLY B O 1
ATOM 1711 N N . GLU B 1 106 ? 10.169 74.400 40.106 1.00 33.16 996 GLU B N 1
ATOM 1712 C CA . GLU B 1 106 ? 9.236 75.470 39.759 1.00 32.58 996 GLU B CA 1
ATOM 1713 C C . GLU B 1 106 ? 7.838 75.266 40.359 1.00 32.00 996 GLU B C 1
ATOM 1714 O O . GLU B 1 106 ? 7.228 76.230 40.847 1.00 31.60 996 GLU B O 1
ATOM 1720 N N . LEU B 1 107 ? 7.341 74.036 40.367 1.00 30.91 997 LEU B N 1
ATOM 1721 C CA . LEU B 1 107 ? 6.057 73.837 40.970 1.00 31.12 997 LEU B CA 1
ATOM 1722 C C . LEU B 1 107 ? 6.099 74.131 42.458 1.00 32.28 997 LEU B C 1
ATOM 1723 O O . LEU B 1 107 ? 5.197 74.791 42.997 1.00 33.36 997 LEU B O 1
ATOM 1728 N N . ILE B 1 108 ? 7.132 73.664 43.137 1.00 32.44 998 ILE B N 1
ATOM 1729 C CA . ILE B 1 108 ? 7.245 73.983 44.551 1.00 33.14 998 ILE B CA 1
ATOM 1730 C C . ILE B 1 108 ? 7.315 75.498 44.742 1.00 32.82 998 ILE B C 1
ATOM 1731 O O . ILE B 1 108 ? 6.577 76.059 45.532 1.00 32.61 998 ILE B O 1
ATOM 1736 N N . ASN B 1 109 ? 8.195 76.151 43.994 1.00 33.02 999 ASN B N 1
ATOM 1737 C CA . ASN B 1 109 ? 8.418 77.577 44.180 1.00 33.65 999 ASN B CA 1
ATOM 1738 C C . ASN B 1 109 ? 7.133 78.333 44.163 1.00 33.54 999 ASN B C 1
ATOM 1739 O O . ASN B 1 109 ? 6.954 79.275 44.940 1.00 33.07 999 ASN B O 1
ATOM 1744 N N . LYS B 1 110 ? 6.257 77.908 43.258 1.00 33.92 1000 LYS B N 1
ATOM 1745 C CA . LYS B 1 110 ? 5.015 78.630 43.001 1.00 34.66 1000 LYS B CA 1
ATOM 1746 C C . LYS B 1 110 ? 4.040 78.351 44.106 1.00 35.34 1000 LYS B C 1
ATOM 1747 O O . LYS B 1 110 ? 3.326 79.271 44.518 1.00 36.07 1000 LYS B O 1
ATOM 1753 N N . MET B 1 111 ? 4.010 77.093 44.567 1.00 35.38 1001 MET B N 1
ATOM 1754 C CA . MET B 1 111 ? 3.192 76.693 45.713 1.00 34.99 1001 MET B CA 1
ATOM 1755 C C . MET B 1 111 ? 3.533 77.598 46.910 1.00 35.47 1001 MET B C 1
ATOM 1756 O O . MET B 1 111 ? 2.632 78.035 47.642 1.00 35.60 1001 MET B O 1
ATOM 1761 N N . LYS B 1 112 ? 4.811 77.930 47.088 1.00 35.62 1002 LYS B N 1
ATOM 1762 C CA . LYS B 1 112 ? 5.182 78.755 48.234 1.00 36.21 1002 LYS B CA 1
ATOM 1763 C C . LYS B 1 112 ? 4.545 80.121 48.112 1.00 36.18 1002 LYS B C 1
ATOM 1764 O O . LYS B 1 112 ? 4.128 80.712 49.117 1.00 36.99 1002 LYS B O 1
ATOM 1770 N N . LEU B 1 113 ? 4.472 80.617 46.880 1.00 36.04 1003 LEU B N 1
ATOM 1771 C CA . LEU B 1 113 ? 3.975 81.956 46.623 1.00 35.83 1003 LEU B CA 1
ATOM 1772 C C . LEU B 1 113 ? 2.513 81.989 46.856 1.00 36.05 1003 LEU B C 1
ATOM 1773 O O . LEU B 1 113 ? 2.005 82.931 47.472 1.00 36.00 1003 LEU B O 1
ATOM 1778 N N . ALA B 1 114 ? 1.849 80.943 46.381 1.00 36.51 1004 ALA B N 1
ATOM 1779 C CA . ALA B 1 114 ? 0.411 80.801 46.522 1.00 37.76 1004 ALA B CA 1
ATOM 1780 C C . ALA B 1 114 ? -0.027 80.910 47.978 1.00 38.39 1004 ALA B C 1
ATOM 1781 O O . ALA B 1 114 ? -1.098 81.455 48.258 1.00 39.14 1004 ALA B O 1
ATOM 1783 N N . GLN B 1 115 ? 0.823 80.416 48.888 1.00 38.39 1005 GLN B N 1
ATOM 1784 C CA . GLN B 1 115 ? 0.588 80.423 50.342 1.00 37.54 1005 GLN B CA 1
ATOM 1785 C C . GLN B 1 115 ? 0.791 81.737 50.998 1.00 38.18 1005 GLN B C 1
ATOM 1786 O O . GLN B 1 115 ? -0.069 82.138 51.763 1.00 39.17 1005 GLN B O 1
ATOM 1792 N N . GLN B 1 116 ? 1.935 82.390 50.771 1.00 38.37 1006 GLN B N 1
ATOM 1793 C CA . GLN B 1 116 ? 2.142 83.727 51.339 1.00 38.86 1006 GLN B CA 1
ATOM 1794 C C . GLN B 1 116 ? 0.977 84.633 51.033 1.00 38.70 1006 GLN B C 1
ATOM 1795 O O . GLN B 1 116 ? 0.694 85.554 51.794 1.00 39.29 1006 GLN B O 1
ATOM 1801 N N . TYR B 1 117 ? 0.311 84.374 49.912 1.00 38.84 1007 TYR B N 1
ATOM 1802 C CA . TYR B 1 117 ? -0.676 85.308 49.365 1.00 39.14 1007 TYR B CA 1
ATOM 1803 C C . TYR B 1 117 ? -2.137 84.824 49.529 1.00 39.45 1007 TYR B C 1
ATOM 1804 O O . TYR B 1 117 ? -3.036 85.169 48.765 1.00 39.03 1007 TYR B O 1
ATOM 1813 N N . VAL B 1 118 ? -2.361 84.061 50.589 1.00 40.20 1008 VAL B N 1
ATOM 1814 C CA . VAL B 1 118 ? -3.633 83.401 50.808 1.00 40.95 1008 VAL B CA 1
ATOM 1815 C C . VAL B 1 118 ? -4.762 84.342 51.240 1.00 41.76 1008 VAL B C 1
ATOM 1816 O O . VAL B 1 118 ? -5.954 83.954 51.225 1.00 42.30 1008 VAL B O 1
ATOM 1820 N N . MET B 1 119 ? -4.392 85.557 51.640 1.00 41.75 1009 MET B N 1
ATOM 1821 C CA . MET B 1 119 ? -5.373 86.554 51.996 1.00 41.53 1009 MET B CA 1
ATOM 1822 C C . MET B 1 119 ? -5.585 87.568 50.860 1.00 40.98 1009 MET B C 1
ATOM 1823 O O . MET B 1 119 ? -6.346 88.519 51.021 1.00 41.31 1009 MET B O 1
ATOM 1828 N N . THR B 1 120 ? -4.939 87.359 49.708 1.00 40.22 1010 THR B N 1
ATOM 1829 C CA . THR B 1 120 ? -4.890 88.376 48.651 1.00 39.59 1010 THR B CA 1
ATOM 1830 C C . THR B 1 120 ? -5.306 87.916 47.250 1.00 40.05 1010 THR B C 1
ATOM 1831 O O . THR B 1 120 ? -5.434 86.713 46.968 1.00 39.99 1010 THR B O 1
ATOM 1835 N N . SER B 1 121 ? -5.494 88.909 46.374 1.00 40.43 1011 SER B N 1
ATOM 1836 C CA . SER B 1 121 ? -5.761 88.705 44.948 1.00 40.97 1011 SER B CA 1
ATOM 1837 C C . SER B 1 121 ? -4.827 87.657 44.324 1.00 41.01 1011 SER B C 1
ATOM 1838 O O . SER B 1 121 ? -5.303 86.688 43.690 1.00 41.77 1011 SER B O 1
ATOM 1841 N N . LEU B 1 122 ? -3.515 87.838 44.566 1.00 40.32 1012 LEU B N 1
ATOM 1842 C CA . LEU B 1 122 ? -2.422 86.972 44.063 1.00 38.49 1012 LEU B CA 1
ATOM 1843 C C . LEU B 1 122 ? -2.475 85.501 44.456 1.00 37.73 1012 LEU B C 1
ATOM 1844 O O . LEU B 1 122 ? -1.620 84.729 44.032 1.00 37.23 1012 LEU B O 1
ATOM 1849 N N . GLN B 1 123 ? -3.466 85.082 45.238 1.00 37.34 1013 GLN B N 1
ATOM 1850 C CA . GLN B 1 123 ? -3.643 83.644 45.438 1.00 37.01 1013 GLN B CA 1
ATOM 1851 C C . GLN B 1 123 ? -3.901 83.043 44.053 1.00 36.99 1013 GLN B C 1
ATOM 1852 O O . GLN B 1 123 ? -3.324 82.024 43.686 1.00 36.39 1013 GLN B O 1
ATOM 1858 N N . GLN B 1 124 ? -4.734 83.708 43.260 1.00 37.80 1014 GLN B N 1
ATOM 1859 C CA . GLN B 1 124 ? -5.272 83.058 42.052 1.00 39.00 1014 GLN B CA 1
ATOM 1860 C C . GLN B 1 124 ? -4.297 83.088 40.879 1.00 38.41 1014 GLN B C 1
ATOM 1861 O O . GLN B 1 124 ? -4.301 82.182 40.036 1.00 38.46 1014 GLN B O 1
ATOM 1867 N N . GLU B 1 125 ? -3.454 84.121 40.857 1.00 37.71 1015 GLU B N 1
ATOM 1868 C CA . GLU B 1 125 ? -2.353 84.208 39.922 1.00 37.02 1015 GLU B CA 1
ATOM 1869 C C . GLU B 1 125 ? -1.343 83.142 40.240 1.00 36.19 1015 GLU B C 1
ATOM 1870 O O . GLU B 1 125 ? -1.005 82.314 39.379 1.00 37.31 1015 GLU B O 1
ATOM 1876 N N . TYR B 1 126 ? -0.840 83.140 41.464 1.00 34.57 1016 TYR B N 1
ATOM 1877 C CA . TYR B 1 126 ? 0.160 82.144 41.795 1.00 32.67 1016 TYR B CA 1
ATOM 1878 C C . TYR B 1 126 ? -0.420 80.746 41.590 1.00 33.38 1016 TYR B C 1
ATOM 1879 O O . TYR B 1 126 ? 0.314 79.837 41.192 1.00 33.95 1016 TYR B O 1
ATOM 1888 N N . LYS B 1 127 ? -1.732 80.564 41.796 1.00 33.80 1017 LYS B N 1
ATOM 1889 C CA . LYS B 1 127 ? -2.364 79.273 41.448 1.00 33.92 1017 LYS B CA 1
ATOM 1890 C C . LYS B 1 127 ? -2.235 79.008 39.940 1.00 34.14 1017 LYS B C 1
ATOM 1891 O O . LYS B 1 127 ? -1.870 77.912 39.540 1.00 34.96 1017 LYS B O 1
ATOM 1897 N N . LYS B 1 128 ? -2.489 79.998 39.097 1.00 33.99 1018 LYS B N 1
ATOM 1898 C CA . LYS B 1 128 ? -2.338 79.781 37.651 1.00 34.42 1018 LYS B CA 1
ATOM 1899 C C . LYS B 1 128 ? -0.940 79.341 37.335 1.00 33.54 1018 LYS B C 1
ATOM 1900 O O . LYS B 1 128 ? -0.750 78.390 36.576 1.00 33.95 1018 LYS B O 1
ATOM 1906 N N . GLN B 1 129 ? 0.047 80.003 37.923 1.00 32.65 1019 GLN B N 1
ATOM 1907 C CA . GLN B 1 129 ? 1.427 79.578 37.685 1.00 32.75 1019 GLN B CA 1
ATOM 1908 C C . GLN B 1 129 ? 1.778 78.145 38.156 1.00 32.63 1019 GLN B C 1
ATOM 1909 O O . GLN B 1 129 ? 2.668 77.492 37.590 1.00 33.50 1019 GLN B O 1
ATOM 1915 N N . MET B 1 130 ? 1.082 77.654 39.164 1.00 32.09 1020 MET B N 1
ATOM 1916 C CA . MET B 1 130 ? 1.279 76.303 39.574 1.00 32.17 1020 MET B CA 1
ATOM 1917 C C . MET B 1 130 ? 0.902 75.403 38.430 1.00 32.66 1020 MET B C 1
ATOM 1918 O O . MET B 1 130 ? 1.683 74.516 38.040 1.00 32.19 1020 MET B O 1
ATOM 1923 N N . LEU B 1 131 ? -0.293 75.615 37.873 1.00 33.91 1021 LEU B N 1
ATOM 1924 C CA . LEU B 1 131 ? -0.768 74.722 36.796 1.00 35.10 1021 LEU B CA 1
ATOM 1925 C C . LEU B 1 131 ? 0.194 74.736 35.593 1.00 36.17 1021 LEU B C 1
ATOM 1926 O O . LEU B 1 131 ? 0.533 73.652 35.035 1.00 36.94 1021 LEU B O 1
ATOM 1931 N N . THR B 1 132 ? 0.662 75.932 35.204 1.00 36.15 1022 THR B N 1
ATOM 1932 C CA . THR B 1 132 ? 1.708 76.003 34.177 1.00 36.01 1022 THR B CA 1
ATOM 1933 C C . THR B 1 132 ? 2.836 75.035 34.506 1.00 36.04 1022 THR B C 1
ATOM 1934 O O . THR B 1 132 ? 3.145 74.142 33.708 1.00 37.04 1022 THR B O 1
ATOM 1938 N N . ALA B 1 133 ? 3.396 75.159 35.702 1.00 35.88 1023 ALA B N 1
ATOM 1939 C CA . ALA B 1 133 ? 4.562 74.377 36.089 1.00 35.65 1023 ALA B CA 1
ATOM 1940 C C . ALA B 1 133 ? 4.181 72.917 36.153 1.00 35.89 1023 ALA B C 1
ATOM 1941 O O . ALA B 1 133 ? 4.956 72.050 35.778 1.00 34.92 1023 ALA B O 1
ATOM 1943 N N . ALA B 1 134 ? 2.961 72.651 36.625 1.00 37.44 1024 ALA B N 1
ATOM 1944 C CA . ALA B 1 134 ? 2.455 71.276 36.687 1.00 38.02 1024 ALA B CA 1
ATOM 1945 C C . ALA B 1 134 ? 2.249 70.710 35.270 1.00 38.77 1024 ALA B C 1
ATOM 1946 O O . ALA B 1 134 ? 2.656 69.566 34.971 1.00 39.48 1024 ALA B O 1
ATOM 1948 N N . HIS B 1 135 ? 1.652 71.511 34.383 1.00 38.69 1025 HIS B N 1
ATOM 1949 C CA . HIS B 1 135 ? 1.621 71.146 32.969 1.00 38.93 1025 HIS B CA 1
ATOM 1950 C C . HIS B 1 135 ? 3.004 70.743 32.381 1.00 37.49 1025 HIS B C 1
ATOM 1951 O O . HIS B 1 135 ? 3.156 69.613 31.909 1.00 36.79 1025 HIS B O 1
ATOM 1958 N N . ALA B 1 136 ? 4.006 71.622 32.470 1.00 35.82 1026 ALA B N 1
ATOM 1959 C CA . ALA B 1 136 ? 5.388 71.260 32.065 1.00 34.79 1026 ALA B CA 1
ATOM 1960 C C . ALA B 1 136 ? 5.796 69.874 32.523 1.00 34.48 1026 ALA B C 1
ATOM 1961 O O . ALA B 1 136 ? 6.157 69.037 31.704 1.00 35.37 1026 ALA B O 1
ATOM 1963 N N . LEU B 1 137 ? 5.680 69.604 33.817 1.00 34.24 1027 LEU B N 1
ATOM 1964 C CA . LEU B 1 137 ? 6.142 68.336 34.372 1.00 33.59 1027 LEU B CA 1
ATOM 1965 C C . LEU B 1 137 ? 5.502 67.242 33.579 1.00 34.38 1027 LEU B C 1
ATOM 1966 O O . LEU B 1 137 ? 6.229 66.416 33.030 1.00 35.29 1027 LEU B O 1
ATOM 1971 N N . ALA B 1 138 ? 4.169 67.252 33.430 1.00 34.41 1028 ALA B N 1
ATOM 1972 C CA . ALA B 1 138 ? 3.556 66.166 32.664 1.00 34.52 1028 ALA B CA 1
ATOM 1973 C C . ALA B 1 138 ? 4.242 66.037 31.296 1.00 34.19 1028 ALA B C 1
ATOM 1974 O O . ALA B 1 138 ? 4.711 64.954 30.914 1.00 34.37 1028 ALA B O 1
ATOM 1976 N N . VAL B 1 139 ? 4.321 67.142 30.577 1.00 33.07 1029 VAL B N 1
ATOM 1977 C CA . VAL B 1 139 ? 4.731 67.074 29.209 1.00 32.67 1029 VAL B CA 1
ATOM 1978 C C . VAL B 1 139 ? 6.072 66.377 29.189 1.00 33.60 1029 VAL B C 1
ATOM 1979 O O . VAL B 1 139 ? 6.277 65.386 28.412 1.00 34.27 1029 VAL B O 1
ATOM 1983 N N . ASP B 1 140 ? 6.963 66.833 30.079 1.00 32.84 1030 ASP B N 1
ATOM 1984 C CA . ASP B 1 140 ? 8.321 66.310 30.099 1.00 32.28 1030 ASP B CA 1
ATOM 1985 C C . ASP B 1 140 ? 8.315 64.865 30.526 1.00 31.33 1030 ASP B C 1
ATOM 1986 O O . ASP B 1 140 ? 9.037 64.035 29.993 1.00 31.10 1030 ASP B O 1
ATOM 1991 N N . ALA B 1 141 ? 7.453 64.536 31.454 1.00 30.52 1031 ALA B N 1
ATOM 1992 C CA . ALA B 1 141 ? 7.383 63.159 31.870 1.00 30.33 1031 ALA B CA 1
ATOM 1993 C C . ALA B 1 141 ? 6.910 62.281 30.687 1.00 30.83 1031 ALA B C 1
ATOM 1994 O O . ALA B 1 141 ? 7.136 61.058 30.649 1.00 30.61 1031 ALA B O 1
ATOM 1996 N N . LYS B 1 142 ? 6.251 62.888 29.705 1.00 30.71 1032 LYS B N 1
ATOM 1997 C CA . LYS B 1 142 ? 5.777 62.061 28.628 1.00 30.54 1032 LYS B CA 1
ATOM 1998 C C . LYS B 1 142 ? 6.848 61.924 27.586 1.00 30.45 1032 LYS B C 1
ATOM 1999 O O . LYS B 1 142 ? 7.080 60.820 27.126 1.00 29.84 1032 LYS B O 1
ATOM 2005 N N . ASN B 1 143 ? 7.459 63.046 27.198 1.00 30.87 1033 ASN B N 1
ATOM 2006 C CA . ASN B 1 143 ? 8.719 63.015 26.455 1.00 32.74 1033 ASN B CA 1
ATOM 2007 C C . ASN B 1 143 ? 9.700 61.930 26.984 1.00 32.76 1033 ASN B C 1
ATOM 2008 O O . ASN B 1 143 ? 10.290 61.160 26.210 1.00 32.02 1033 ASN B O 1
ATOM 2013 N N . LEU B 1 144 ? 9.796 61.824 28.309 1.00 32.82 1034 LEU B N 1
ATOM 2014 C CA . LEU B 1 144 ? 10.572 60.792 28.931 1.00 33.21 1034 LEU B CA 1
ATOM 2015 C C . LEU B 1 144 ? 10.200 59.418 28.431 1.00 33.84 1034 LEU B C 1
ATOM 2016 O O . LEU B 1 144 ? 10.954 58.778 27.701 1.00 35.60 1034 LEU B O 1
ATOM 2021 N N . LEU B 1 145 ? 9.048 58.937 28.848 1.00 34.56 1035 LEU B N 1
ATOM 2022 C CA . LEU B 1 145 ? 8.501 57.696 28.318 1.00 34.34 1035 LEU B CA 1
ATOM 2023 C C . LEU B 1 145 ? 8.918 57.523 26.855 1.00 35.26 1035 LEU B C 1
ATOM 2024 O O . LEU B 1 145 ? 9.472 56.470 26.497 1.00 35.56 1035 LEU B O 1
ATOM 2029 N N . ASP B 1 146 ? 8.729 58.552 26.019 1.00 35.79 1036 ASP B N 1
ATOM 2030 C CA . ASP B 1 146 ? 9.084 58.376 24.615 1.00 36.82 1036 ASP B CA 1
ATOM 2031 C C . ASP B 1 146 ? 10.575 58.039 24.398 1.00 36.03 1036 ASP B C 1
ATOM 2032 O O . ASP B 1 146 ? 10.896 57.087 23.672 1.00 35.68 1036 ASP B O 1
ATOM 2037 N N . VAL B 1 147 ? 11.461 58.755 25.094 1.00 35.06 1037 VAL B N 1
ATOM 2038 C CA . VAL B 1 147 ? 12.893 58.475 25.028 1.00 34.23 1037 VAL B CA 1
ATOM 2039 C C . VAL B 1 147 ? 13.202 57.029 25.460 1.00 34.79 1037 VAL B C 1
ATOM 2040 O O . VAL B 1 147 ? 14.023 56.307 24.837 1.00 34.39 1037 VAL B O 1
ATOM 2044 N N . ILE B 1 148 ? 12.524 56.597 26.521 1.00 35.00 1038 ILE B N 1
ATOM 2045 C CA . ILE B 1 148 ? 12.705 55.240 27.010 1.00 34.67 1038 ILE B CA 1
ATOM 2046 C C . ILE B 1 148 ? 12.043 54.228 26.073 1.00 35.49 1038 ILE B C 1
ATOM 2047 O O . ILE B 1 148 ? 12.414 53.042 26.052 1.00 36.37 1038 ILE B O 1
ATOM 2052 N N . ASP B 1 149 ? 11.092 54.651 25.254 1.00 35.48 1039 ASP B N 1
ATOM 2053 C CA . ASP B 1 149 ? 10.617 53.655 24.328 1.00 35.86 1039 ASP B CA 1
ATOM 2054 C C . ASP B 1 149 ? 11.648 53.449 23.233 1.00 36.32 1039 ASP B C 1
ATOM 2055 O O . ASP B 1 149 ? 12.110 52.317 23.010 1.00 36.16 1039 ASP B O 1
ATOM 2060 N N . GLN B 1 150 ? 12.078 54.551 22.633 1.00 36.61 1040 GLN B N 1
ATOM 2061 C CA . GLN B 1 150 ? 13.145 54.521 21.668 1.00 37.91 1040 GLN B CA 1
ATOM 2062 C C . GLN B 1 150 ? 14.383 53.736 22.146 1.00 38.32 1040 GLN B C 1
ATOM 2063 O O . GLN B 1 150 ? 15.099 53.073 21.327 1.00 39.06 1040 GLN B O 1
ATOM 2069 N N . ALA B 1 151 ? 14.592 53.783 23.469 1.00 37.93 1041 ALA B N 1
ATOM 2070 C CA . ALA B 1 151 ? 15.712 53.123 24.149 1.00 37.00 1041 ALA B CA 1
ATOM 2071 C C . ALA B 1 151 ? 15.541 51.625 24.145 1.00 36.40 1041 ALA B C 1
ATOM 2072 O O . ALA B 1 151 ? 16.409 50.876 23.697 1.00 36.26 1041 ALA B O 1
ATOM 2074 N N . ARG B 1 152 ? 14.409 51.193 24.668 1.00 36.40 1042 ARG B N 1
ATOM 2075 C CA . ARG B 1 152 ? 13.998 49.797 24.583 1.00 36.42 1042 ARG B CA 1
ATOM 2076 C C . ARG B 1 152 ? 14.122 49.195 23.176 1.00 36.30 1042 ARG B C 1
ATOM 2077 O O . ARG B 1 152 ? 14.666 48.120 23.045 1.00 35.91 1042 ARG B O 1
ATOM 2085 N N . LEU B 1 153 ? 13.638 49.888 22.137 1.00 36.91 1043 LEU B N 1
ATOM 2086 C CA . LEU B 1 153 ? 13.531 49.290 20.791 1.00 37.63 1043 LEU B CA 1
ATOM 2087 C C . LEU B 1 153 ? 14.891 49.103 20.172 1.00 38.90 1043 LEU B C 1
ATOM 2088 O O . LEU B 1 153 ? 15.094 48.177 19.355 1.00 39.62 1043 LEU B O 1
ATOM 2093 N N . LYS B 1 154 ? 15.803 50.010 20.531 1.00 38.99 1044 LYS B N 1
ATOM 2094 C CA . LYS B 1 154 ? 17.190 49.891 20.186 1.00 39.09 1044 LYS B CA 1
ATOM 2095 C C . LYS B 1 154 ? 17.792 48.637 20.817 1.00 38.90 1044 LYS B C 1
ATOM 2096 O O . LYS B 1 154 ? 18.618 47.945 20.206 1.00 39.47 1044 LYS B O 1
ATOM 2102 N N . MET B 1 155 ? 17.415 48.357 22.062 1.00 38.59 104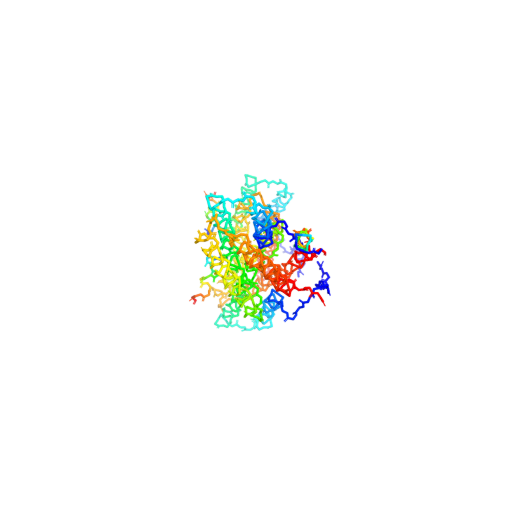5 MET B N 1
ATOM 2103 C CA . MET B 1 155 ? 18.020 47.243 22.798 1.00 37.80 1045 MET B CA 1
ATOM 2104 C C . MET B 1 155 ? 17.545 45.958 22.202 1.00 37.52 1045 MET B C 1
ATOM 2105 O O . MET B 1 155 ? 18.289 45.015 22.130 1.00 37.76 1045 MET B O 1
ATOM 2110 N N . LEU B 1 156 ? 16.296 45.944 21.763 1.00 37.77 1046 LEU B N 1
ATOM 2111 C CA . LEU B 1 156 ? 15.697 44.782 21.130 1.00 38.21 1046 LEU B CA 1
ATOM 2112 C C . LEU B 1 156 ? 16.086 44.651 19.663 1.00 39.38 1046 LEU B C 1
ATOM 2113 O O . LEU B 1 156 ? 16.039 43.560 19.095 1.00 39.24 1046 LEU B O 1
ATOM 2118 N N . GLY B 1 157 ? 16.498 45.769 19.070 1.00 41.22 1047 GLY B N 1
ATOM 2119 C CA . GLY B 1 157 ? 16.777 45.853 17.629 1.00 43.15 1047 GLY B CA 1
ATOM 2120 C C . GLY B 1 157 ? 15.478 45.776 16.837 1.00 44.18 1047 GLY B C 1
ATOM 2121 O O . GLY B 1 157 ? 14.489 46.518 17.108 1.00 44.77 1047 GLY B O 1
ATOM 2122 N N . ILE C 1 19 ? -6.445 89.438 27.252 1.00 38.22 909 ILE C N 1
ATOM 2123 C CA . ILE C 1 19 ? -5.568 90.631 26.947 1.00 38.81 909 ILE C CA 1
ATOM 2124 C C . ILE C 1 19 ? -6.327 91.907 26.332 1.00 38.35 909 ILE C C 1
ATOM 2125 O O . ILE C 1 19 ? -7.436 91.769 25.790 1.00 37.77 909 ILE C O 1
ATOM 2130 N N . SER C 1 20 ? -5.734 93.117 26.426 1.00 37.52 910 SER C N 1
ATOM 2131 C CA . SER C 1 20 ? -6.524 94.372 26.428 1.00 37.47 910 SER C CA 1
ATOM 2132 C C . SER C 1 20 ? -6.079 95.615 25.557 1.00 36.74 910 SER C C 1
ATOM 2133 O O . SER C 1 20 ? -4.940 95.655 25.072 1.00 37.23 910 SER C O 1
ATOM 2136 N N . PRO C 1 21 ? -6.956 96.666 25.412 1.00 35.65 911 PRO C N 1
ATOM 2137 C CA . PRO C 1 21 ? -6.683 97.770 24.466 1.00 34.47 911 PRO C CA 1
ATOM 2138 C C . PRO C 1 21 ? -5.479 98.630 24.843 1.00 33.15 911 PRO C C 1
ATOM 2139 O O . PRO C 1 21 ? -4.939 98.504 25.945 1.00 33.49 911 PRO C O 1
ATOM 2143 N N . PRO C 1 22 ? -5.054 99.498 23.928 1.00 31.73 912 PRO C N 1
ATOM 2144 C CA . PRO C 1 22 ? -3.828 100.228 24.128 1.00 31.08 912 PRO C CA 1
ATOM 2145 C C . PRO C 1 22 ? -4.008 101.310 25.171 1.00 30.20 912 PRO C C 1
ATOM 2146 O O . PRO C 1 22 ? -5.147 101.694 25.438 1.00 30.22 912 PRO C O 1
ATOM 2150 N N . PRO C 1 23 ? -2.897 101.788 25.773 1.00 29.27 913 PRO C N 1
ATOM 2151 C CA . PRO C 1 23 ? -2.930 102.797 26.814 1.00 29.03 913 PRO C CA 1
ATOM 2152 C C . PRO C 1 23 ? -3.861 103.922 26.441 1.00 29.57 913 PRO C C 1
ATOM 2153 O O . PRO C 1 23 ? -3.963 104.262 25.280 1.00 30.41 913 PRO C O 1
ATOM 2157 N N . THR C 1 24 ? -4.557 104.479 27.409 1.00 30.11 914 THR C N 1
ATOM 2158 C CA . THR C 1 24 ? -5.505 105.492 27.103 1.00 30.82 914 THR C CA 1
ATOM 2159 C C . THR C 1 24 ? -4.751 106.743 26.669 1.00 31.73 914 THR C C 1
ATOM 2160 O O . THR C 1 24 ? -3.616 107.014 27.107 1.00 30.97 914 THR C O 1
ATOM 2164 N N . ALA C 1 25 ? -5.388 107.460 25.744 1.00 33.08 915 ALA C N 1
ATOM 2165 C CA . ALA C 1 25 ? -4.946 108.769 25.310 1.00 33.81 915 ALA C CA 1
ATOM 2166 C C . ALA C 1 25 ? -5.566 109.867 26.199 1.00 34.91 915 ALA C C 1
ATOM 2167 O O . ALA C 1 25 ? -5.162 111.037 26.125 1.00 35.21 915 ALA C O 1
ATOM 2169 N N . ASN C 1 26 ? -6.529 109.512 27.056 1.00 35.80 916 ASN C N 1
ATOM 2170 C CA . ASN C 1 26 ? -7.129 110.519 27.958 1.00 36.40 916 ASN C CA 1
ATOM 2171 C C . ASN C 1 26 ? -6.140 111.008 29.019 1.00 36.63 916 ASN C C 1
ATOM 2172 O O . ASN C 1 26 ? -6.511 111.821 29.861 1.00 36.82 916 ASN C O 1
ATOM 2177 N N . LEU C 1 27 ? -4.909 110.485 29.003 1.00 36.95 917 LEU C N 1
ATOM 2178 C CA . LEU C 1 27 ? -3.829 110.961 29.893 1.00 37.41 917 LEU C CA 1
ATOM 2179 C C . LEU C 1 27 ? -2.606 111.480 29.094 1.00 37.85 917 LEU C C 1
ATOM 2180 O O . LEU C 1 27 ? -2.457 111.171 27.919 1.00 37.45 917 LEU C O 1
ATOM 2185 N N . ASP C 1 28 ? -1.726 112.242 29.751 1.00 38.43 918 ASP C N 1
ATOM 2186 C CA . ASP C 1 28 ? -0.537 112.825 29.096 1.00 38.71 918 ASP C CA 1
ATOM 2187 C C . ASP C 1 28 ? 0.783 112.086 29.410 1.00 38.38 918 ASP C C 1
ATOM 2188 O O . ASP C 1 28 ? 1.388 112.277 30.484 1.00 38.24 918 ASP C O 1
ATOM 2193 N N . ARG C 1 29 ? 1.231 111.275 28.448 1.00 37.76 919 ARG C N 1
ATOM 2194 C CA . ARG C 1 29 ? 2.483 110.510 28.556 1.00 36.70 919 ARG C CA 1
ATOM 2195 C C . ARG C 1 29 ? 3.730 111.385 28.545 1.00 36.78 919 ARG C C 1
ATOM 2196 O O . ARG C 1 29 ? 4.836 110.901 28.780 1.00 36.22 919 ARG C O 1
ATOM 2204 N N . SER C 1 30 ? 3.531 112.673 28.275 1.00 36.72 920 SER C N 1
ATOM 2205 C CA . SER C 1 30 ? 4.615 113.613 28.113 1.00 36.98 920 SER C CA 1
ATOM 2206 C C . SER C 1 30 ? 5.515 113.666 29.337 1.00 36.94 920 SER C C 1
ATOM 2207 O O . SER C 1 30 ? 6.685 114.009 29.238 1.00 36.83 920 SER C O 1
ATOM 2210 N N . ASN C 1 31 ? 4.952 113.325 30.489 1.00 37.09 921 ASN C N 1
ATOM 2211 C CA . ASN C 1 31 ? 5.590 113.552 31.783 1.00 37.26 921 ASN C CA 1
ATOM 2212 C C . ASN C 1 31 ? 5.570 112.265 32.585 1.00 37.00 921 ASN C C 1
ATOM 2213 O O . ASN C 1 31 ? 5.812 112.260 33.793 1.00 37.83 921 ASN C O 1
ATOM 2218 N N . ASP C 1 32 ? 5.280 111.168 31.907 1.00 36.35 922 ASP C N 1
ATOM 2219 C CA . ASP C 1 32 ? 4.866 109.951 32.579 1.00 35.58 922 ASP C CA 1
ATOM 2220 C C . ASP C 1 32 ? 6.027 108.972 32.801 1.00 36.12 922 ASP C C 1
ATOM 2221 O O . ASP C 1 32 ? 6.115 107.956 32.124 1.00 36.60 922 ASP C O 1
ATOM 2226 N N . LYS C 1 33 ? 6.913 109.285 33.752 1.00 36.78 923 LYS C N 1
ATOM 2227 C CA . LYS C 1 33 ? 7.988 108.373 34.208 1.00 37.08 923 LYS C CA 1
ATOM 2228 C C . LYS C 1 33 ? 7.570 106.904 34.419 1.00 37.30 923 LYS C C 1
ATOM 2229 O O . LYS C 1 33 ? 8.431 106.034 34.421 1.00 37.75 923 LYS C O 1
ATOM 2235 N N . VAL C 1 34 ? 6.283 106.600 34.611 1.00 37.31 924 VAL C N 1
ATOM 2236 C CA . VAL C 1 34 ? 5.884 105.184 34.740 1.00 37.31 924 VAL C CA 1
ATOM 2237 C C . VAL C 1 34 ? 6.017 104.562 33.377 1.00 38.00 924 VAL C C 1
ATOM 2238 O O . VAL C 1 34 ? 6.712 103.553 33.201 1.00 39.10 924 VAL C O 1
ATOM 2242 N N . TYR C 1 35 ? 5.331 105.179 32.419 1.00 38.16 925 TYR C N 1
ATOM 2243 C CA . TYR C 1 35 ? 5.333 104.789 31.016 1.00 37.95 925 TYR C CA 1
ATOM 2244 C C . TYR C 1 35 ? 6.775 104.668 30.510 1.00 38.23 925 TYR C C 1
ATOM 2245 O O . TYR C 1 35 ? 7.213 103.567 30.182 1.00 38.56 925 TYR C O 1
ATOM 2254 N N . GLU C 1 36 ? 7.512 105.779 30.486 1.00 38.31 926 GLU C N 1
ATOM 2255 C CA . GLU C 1 36 ? 8.946 105.797 30.153 1.00 38.72 926 GLU C CA 1
ATOM 2256 C C . GLU C 1 36 ? 9.700 104.592 30.765 1.00 38.92 926 GLU C C 1
ATOM 2257 O O . GLU C 1 36 ? 10.526 103.944 30.093 1.00 39.13 926 GLU C O 1
ATOM 2263 N N . ASN C 1 37 ? 9.376 104.269 32.019 1.00 38.44 927 ASN C N 1
ATOM 2264 C CA . ASN C 1 37 ? 10.067 103.225 32.785 1.00 37.94 927 ASN C CA 1
ATOM 2265 C C . ASN C 1 37 ? 9.725 101.787 32.443 1.00 37.54 927 ASN C C 1
ATOM 2266 O O . ASN C 1 37 ? 10.584 100.883 32.553 1.00 37.53 927 ASN C O 1
ATOM 2271 N N . VAL C 1 38 ? 8.442 101.578 32.138 1.00 36.51 928 VAL C N 1
ATOM 2272 C CA . VAL C 1 38 ? 7.938 100.297 31.680 1.00 35.25 928 VAL C CA 1
ATOM 2273 C C . VAL C 1 38 ? 8.510 100.081 30.289 1.00 34.87 928 VAL C C 1
ATOM 2274 O O . VAL C 1 38 ? 9.031 99.017 29.997 1.00 34.44 928 VAL C O 1
ATOM 2278 N N . THR C 1 39 ? 8.465 101.115 29.451 1.00 35.04 929 THR C N 1
ATOM 2279 C CA . THR C 1 39 ? 9.078 101.045 28.123 1.00 35.31 929 THR C CA 1
ATOM 2280 C C . THR C 1 39 ? 10.523 100.618 28.258 1.00 35.39 929 THR C C 1
ATOM 2281 O O . THR C 1 39 ? 10.973 99.750 27.519 1.00 36.07 929 THR C O 1
ATOM 2285 N N . GLY C 1 40 ? 11.231 101.202 29.227 1.00 35.49 930 GLY C N 1
ATOM 2286 C CA . GLY C 1 40 ? 12.581 100.763 29.585 1.00 34.85 930 GLY C CA 1
ATOM 2287 C C . GLY C 1 40 ? 12.634 99.281 29.907 1.00 34.88 930 GLY C C 1
ATOM 2288 O O . GLY C 1 40 ? 13.407 98.526 29.315 1.00 35.09 930 GLY C O 1
ATOM 2289 N N . LEU C 1 41 ? 11.791 98.842 30.831 1.00 34.94 931 LEU C N 1
ATOM 2290 C CA . LEU C 1 41 ? 11.767 97.421 31.212 1.00 34.64 931 LEU C CA 1
ATOM 2291 C C . LEU C 1 41 ? 11.457 96.474 30.080 1.00 34.60 931 LEU C C 1
ATOM 2292 O O . LEU C 1 41 ? 11.885 95.324 30.107 1.00 34.95 931 LEU C O 1
ATOM 2297 N N . VAL C 1 42 ? 10.680 96.912 29.103 1.00 34.20 932 VAL C N 1
ATOM 2298 C CA . VAL C 1 42 ? 10.377 95.977 28.047 1.00 34.20 932 VAL C CA 1
ATOM 2299 C C . VAL C 1 42 ? 11.577 95.930 27.127 1.00 34.10 932 VAL C C 1
ATOM 2300 O O . VAL C 1 42 ? 12.157 94.867 26.895 1.00 33.36 932 VAL C O 1
ATOM 2304 N N . LYS C 1 43 ? 11.964 97.104 26.648 1.00 33.88 933 LYS C N 1
ATOM 2305 C CA . LYS C 1 43 ? 13.114 97.211 25.814 1.00 34.32 933 LYS C CA 1
ATOM 2306 C C . LYS C 1 43 ? 14.257 96.287 26.289 1.00 34.81 933 LYS C C 1
ATOM 2307 O O . LYS C 1 43 ? 14.913 95.646 25.467 1.00 35.16 933 LYS C O 1
ATOM 2313 N N . ALA C 1 44 ? 14.455 96.177 27.604 1.00 35.29 934 ALA C N 1
ATOM 2314 C CA . ALA C 1 44 ? 15.552 95.382 28.171 1.00 35.66 934 ALA C CA 1
ATOM 2315 C C . ALA C 1 44 ? 15.334 93.898 27.936 1.00 36.36 934 ALA C C 1
ATOM 2316 O O . ALA C 1 44 ? 16.284 93.155 27.627 1.00 36.92 934 ALA C O 1
ATOM 2318 N N . VAL C 1 45 ? 14.087 93.468 28.126 1.00 36.50 935 VAL C N 1
ATOM 2319 C CA . VAL C 1 45 ? 13.656 92.126 27.784 1.00 36.52 935 VAL C CA 1
ATOM 2320 C C . VAL C 1 45 ? 13.924 91.904 26.306 1.00 37.71 935 VAL C C 1
ATOM 2321 O O . VAL C 1 45 ? 14.700 91.022 25.919 1.00 37.78 935 VAL C O 1
ATOM 2325 N N . ILE C 1 46 ? 13.298 92.731 25.474 1.00 39.15 936 ILE C N 1
ATOM 2326 C CA . ILE C 1 46 ? 13.403 92.558 24.043 1.00 40.32 936 ILE C CA 1
ATOM 2327 C C . ILE C 1 46 ? 14.873 92.551 23.646 1.00 41.32 936 ILE C C 1
ATOM 2328 O O . ILE C 1 46 ? 15.249 91.850 22.714 1.00 41.97 936 ILE C O 1
ATOM 2333 N N . GLU C 1 47 ? 15.711 93.290 24.370 1.00 42.34 937 GLU C N 1
ATOM 2334 C CA . GLU C 1 47 ? 17.148 93.183 24.154 1.00 43.51 937 GLU C CA 1
ATOM 2335 C C . GLU C 1 47 ? 17.656 91.794 24.534 1.00 43.95 937 GLU C C 1
ATOM 2336 O O . GLU C 1 47 ? 18.076 91.029 23.669 1.00 44.07 937 GLU C O 1
ATOM 2342 N N . MET C 1 48 ? 17.615 91.466 25.818 1.00 44.99 938 MET C N 1
ATOM 2343 C CA . MET C 1 48 ? 17.995 90.127 26.273 1.00 46.18 938 MET C CA 1
ATOM 2344 C C . MET C 1 48 ? 17.635 89.019 25.273 1.00 47.38 938 MET C C 1
ATOM 2345 O O . MET C 1 48 ? 18.519 88.317 24.773 1.00 47.91 938 MET C O 1
ATOM 2350 N N . SER C 1 49 ? 16.348 88.864 24.988 1.00 48.24 939 SER C N 1
ATOM 2351 C CA . SER C 1 49 ? 15.899 87.899 23.988 1.00 49.53 939 SER C CA 1
ATOM 2352 C C . SER C 1 49 ? 16.528 88.104 22.599 1.00 50.30 939 SER C C 1
ATOM 2353 O O . SER C 1 49 ? 16.997 87.135 21.981 1.00 50.46 939 SER C O 1
ATOM 2356 N N . SER C 1 50 ? 16.538 89.348 22.107 1.00 51.05 940 SER C N 1
ATOM 2357 C CA . SER C 1 50 ? 17.169 89.645 20.824 1.00 51.91 940 SER C CA 1
ATOM 2358 C C . SER C 1 50 ? 18.488 88.893 20.717 1.00 52.57 940 SER C C 1
ATOM 2359 O O . SER C 1 50 ? 18.662 88.076 19.811 1.00 52.57 940 SER C O 1
ATOM 2362 N N . LYS C 1 51 ? 19.402 89.153 21.653 1.00 53.32 941 LYS C N 1
ATOM 2363 C CA . LYS C 1 51 ? 20.714 88.523 21.603 1.00 54.07 941 LYS C CA 1
ATOM 2364 C C . LYS C 1 51 ? 20.655 87.095 22.148 1.00 54.18 941 LYS C C 1
ATOM 2365 O O . LYS C 1 51 ? 20.299 86.173 21.406 1.00 54.43 941 LYS C O 1
ATOM 2371 N N . ILE C 1 52 ? 20.999 86.924 23.425 1.00 54.24 942 ILE C N 1
ATOM 2372 C CA . ILE C 1 52 ? 20.849 85.651 24.179 1.00 54.32 942 ILE C CA 1
ATOM 2373 C C . ILE C 1 52 ? 21.271 84.325 23.515 1.00 54.30 942 ILE C C 1
ATOM 2374 O O . ILE C 1 52 ? 22.386 83.836 23.750 1.00 54.50 942 ILE C O 1
ATOM 2379 N N . GLN C 1 53 ? 20.354 83.755 22.727 1.00 54.03 943 GLN C N 1
ATOM 2380 C CA . GLN C 1 53 ? 20.451 82.400 22.158 1.00 53.82 943 GLN C CA 1
ATOM 2381 C C . GLN C 1 53 ? 21.869 81.894 21.751 1.00 53.09 943 GLN C C 1
ATOM 2382 O O . GLN C 1 53 ? 22.230 80.767 22.097 1.00 52.96 943 GLN C O 1
ATOM 2388 N N . PRO C 1 54 ? 22.665 82.710 21.020 1.00 52.42 944 PRO C N 1
ATOM 2389 C CA . PRO C 1 54 ? 24.039 82.250 20.746 1.00 51.88 944 PRO C CA 1
ATOM 2390 C C . PRO C 1 54 ? 25.085 82.432 21.873 1.00 51.15 944 PRO C C 1
ATOM 2391 O O . PRO C 1 54 ? 26.172 81.857 21.775 1.00 51.22 944 PRO C O 1
ATOM 2395 N N . ALA C 1 55 ? 24.759 83.187 22.928 1.00 50.16 945 ALA C N 1
ATOM 2396 C CA . ALA C 1 55 ? 25.766 83.689 23.886 1.00 49.12 945 ALA C CA 1
ATOM 2397 C C . ALA C 1 55 ? 25.898 82.908 25.214 1.00 48.36 945 ALA C C 1
ATOM 2398 O O . ALA C 1 55 ? 24.907 82.377 25.709 1.00 47.94 945 ALA C O 1
ATOM 2400 N N . PRO C 1 56 ? 27.130 82.837 25.787 1.00 47.76 946 PRO C N 1
ATOM 2401 C CA . PRO C 1 56 ? 27.435 82.126 27.051 1.00 47.55 946 PRO C CA 1
ATOM 2402 C C . PRO C 1 56 ? 27.073 82.905 28.350 1.00 47.48 946 PRO C C 1
ATOM 2403 O O . PRO C 1 56 ? 26.591 84.037 28.258 1.00 47.65 946 PRO C O 1
ATOM 2407 N N . PRO C 1 57 ? 27.276 82.298 29.550 1.00 47.20 947 PRO C N 1
ATOM 2408 C CA . PRO C 1 57 ? 27.026 82.977 30.840 1.00 47.03 947 PRO C CA 1
ATOM 2409 C C . PRO C 1 57 ? 27.721 84.335 31.028 1.00 47.06 947 PRO C C 1
ATOM 2410 O O . PRO C 1 57 ? 27.149 85.245 31.647 1.00 46.94 947 PRO C O 1
ATOM 2414 N N . GLU C 1 58 ? 28.937 84.463 30.498 1.00 47.13 948 GLU C N 1
ATOM 2415 C CA . GLU C 1 58 ? 29.686 85.721 30.529 1.00 47.26 948 GLU C CA 1
ATOM 2416 C C . GLU C 1 58 ? 28.868 86.851 29.919 1.00 47.41 948 GLU C C 1
ATOM 2417 O O . GLU C 1 58 ? 28.937 88.007 30.370 1.00 47.46 948 GLU C O 1
ATOM 2423 N N . GLU C 1 59 ? 28.084 86.508 28.900 1.00 47.50 949 GLU C N 1
ATOM 2424 C CA . GLU C 1 59 ? 27.258 87.492 28.204 1.00 47.50 949 GLU C CA 1
ATOM 2425 C C . GLU C 1 59 ? 25.824 87.661 28.744 1.00 47.20 949 GLU C C 1
ATOM 2426 O O . GLU C 1 59 ? 25.359 88.789 28.877 1.00 46.90 949 GLU C O 1
ATOM 2432 N N . TYR C 1 60 ? 25.127 86.574 29.063 1.00 47.19 950 TYR C N 1
ATOM 2433 C CA . TYR C 1 60 ? 23.728 86.733 29.515 1.00 47.48 950 TYR C CA 1
ATOM 2434 C C . TYR C 1 60 ? 23.507 87.079 30.992 1.00 47.23 950 TYR C C 1
ATOM 2435 O O . TYR C 1 60 ? 22.501 87.705 31.307 1.00 47.55 950 TYR C O 1
ATOM 2444 N N . VAL C 1 61 ? 24.416 86.712 31.895 1.00 46.65 951 VAL C N 1
ATOM 2445 C CA . VAL C 1 61 ? 24.202 87.101 33.288 1.00 45.86 951 VAL C CA 1
ATOM 2446 C C . VAL C 1 61 ? 24.088 88.627 33.409 1.00 45.55 951 VAL C C 1
ATOM 2447 O O . VAL C 1 61 ? 23.037 89.131 33.793 1.00 45.29 951 VAL C O 1
ATOM 2451 N N . PRO C 1 62 ? 25.158 89.375 33.081 1.00 45.43 952 PRO C N 1
ATOM 2452 C CA . PRO C 1 62 ? 24.923 90.822 32.945 1.00 45.34 952 PRO C CA 1
ATOM 2453 C C . PRO C 1 62 ? 23.698 91.264 32.102 1.00 45.01 952 PRO C C 1
ATOM 2454 O O . PRO C 1 62 ? 23.058 92.259 32.449 1.00 44.93 952 PRO C O 1
ATOM 2458 N N . MET C 1 63 ? 23.356 90.533 31.043 1.00 44.84 953 MET C N 1
ATOM 2459 C CA . MET C 1 63 ? 22.164 90.867 30.235 1.00 44.95 953 MET C CA 1
ATOM 2460 C C . MET C 1 63 ? 20.933 90.971 31.120 1.00 44.19 953 MET C C 1
ATOM 2461 O O . MET C 1 63 ? 20.068 91.811 30.874 1.00 44.00 953 MET C O 1
ATOM 2466 N N . VAL C 1 64 ? 20.886 90.106 32.141 1.00 43.47 954 VAL C N 1
ATOM 2467 C CA . VAL C 1 64 ? 19.794 90.020 33.114 1.00 42.57 954 VAL C CA 1
ATOM 2468 C C . VAL C 1 64 ? 19.932 91.102 34.169 1.00 42.46 954 VAL C C 1
ATOM 2469 O O . VAL C 1 64 ? 18.940 91.721 34.561 1.00 42.49 954 VAL C O 1
ATOM 2473 N N . LYS C 1 65 ? 21.152 91.323 34.650 1.00 42.01 955 LYS C N 1
ATOM 2474 C CA . LYS C 1 65 ? 21.388 92.465 35.524 1.00 41.76 955 LYS C CA 1
ATOM 2475 C C . LYS C 1 65 ? 20.655 93.697 34.949 1.00 41.11 955 LYS C C 1
ATOM 2476 O O . LYS C 1 65 ? 19.994 94.430 35.686 1.00 40.60 955 LYS C O 1
ATOM 2482 N N . GLU C 1 66 ? 20.751 93.885 33.630 1.00 40.59 956 GLU C N 1
ATOM 2483 C CA . GLU C 1 66 ? 20.147 95.038 32.954 1.00 40.25 956 GLU C CA 1
ATOM 2484 C C . GLU C 1 66 ? 18.614 95.007 33.012 1.00 39.76 956 GLU C C 1
ATOM 2485 O O . GLU C 1 66 ? 17.958 96.064 33.089 1.00 40.02 956 GLU C O 1
ATOM 2491 N N . VAL C 1 67 ? 18.036 93.810 33.003 1.00 38.54 957 VAL C N 1
ATOM 2492 C CA . VAL C 1 67 ? 16.623 93.713 33.303 1.00 37.52 957 VAL C CA 1
ATOM 2493 C C . VAL C 1 67 ? 16.340 94.075 34.757 1.00 36.77 957 VAL C C 1
ATOM 2494 O O . VAL C 1 67 ? 15.408 94.801 35.019 1.00 37.18 957 VAL C O 1
ATOM 2498 N N . GLY C 1 68 ? 17.143 93.584 35.693 1.00 36.18 958 GLY C N 1
ATOM 2499 C CA . GLY C 1 68 ? 16.939 93.870 37.126 1.00 35.34 958 GLY C CA 1
ATOM 2500 C C . GLY C 1 68 ? 17.043 95.349 37.458 1.00 34.95 958 GLY C C 1
ATOM 2501 O O . GLY C 1 68 ? 16.198 95.904 38.159 1.00 35.14 958 GLY C O 1
ATOM 2502 N N . LEU C 1 69 ? 18.091 95.982 36.943 1.00 34.41 959 LEU C N 1
ATOM 2503 C CA . LEU C 1 69 ? 18.256 97.428 37.000 1.00 33.74 959 LEU C CA 1
ATOM 2504 C C . LEU C 1 69 ? 16.984 98.166 36.553 1.00 32.89 959 LEU C C 1
ATOM 2505 O O . LEU C 1 69 ? 16.509 99.064 37.227 1.00 32.43 959 LEU C O 1
ATOM 2510 N N . ALA C 1 70 ? 16.421 97.766 35.423 1.00 32.38 960 ALA C N 1
ATOM 2511 C CA . ALA C 1 70 ? 15.312 98.522 34.862 1.00 32.02 960 ALA C CA 1
ATOM 2512 C C . ALA C 1 70 ? 14.019 98.196 35.574 1.00 31.69 960 ALA C C 1
ATOM 2513 O O . ALA C 1 70 ? 13.054 98.953 35.495 1.00 32.03 960 ALA C O 1
ATOM 2515 N N . LEU C 1 71 ? 14.014 97.074 36.279 1.00 31.04 961 LEU C N 1
ATOM 2516 C CA . LEU C 1 71 ? 12.922 96.742 37.157 1.00 30.62 961 LEU C CA 1
ATOM 2517 C C . LEU C 1 71 ? 13.018 97.568 38.437 1.00 31.17 961 LEU C C 1
ATOM 2518 O O . LEU C 1 71 ? 12.036 98.180 38.904 1.00 31.96 961 LEU C O 1
ATOM 2523 N N . ARG C 1 72 ? 14.200 97.591 39.017 1.00 30.99 962 ARG C N 1
ATOM 2524 C CA . ARG C 1 72 ? 14.357 98.330 40.236 1.00 31.03 962 ARG C CA 1
ATOM 2525 C C . ARG C 1 72 ? 13.933 99.771 40.042 1.00 30.32 962 ARG C C 1
ATOM 2526 O O . ARG C 1 72 ? 13.256 100.326 40.888 1.00 30.51 962 ARG C O 1
ATOM 2534 N N . THR C 1 73 ? 14.311 100.381 38.927 1.00 29.91 963 THR C N 1
ATOM 2535 C CA . THR C 1 73 ? 13.853 101.740 38.661 1.00 29.01 963 THR C CA 1
ATOM 2536 C C . THR C 1 73 ? 12.345 101.747 38.701 1.00 28.88 963 THR C C 1
ATOM 2537 O O . THR C 1 73 ? 11.762 102.462 39.497 1.00 28.87 963 THR C O 1
ATOM 2541 N N . LEU C 1 74 ? 11.723 100.915 37.880 1.00 28.93 964 LEU C N 1
ATOM 2542 C CA . LEU C 1 74 ? 10.272 100.910 37.774 1.00 29.34 964 LEU C CA 1
ATOM 2543 C C . LEU C 1 74 ? 9.543 100.919 39.114 1.00 30.83 964 LEU C C 1
ATOM 2544 O O . LEU C 1 74 ? 8.627 101.732 39.327 1.00 31.30 964 LEU C O 1
ATOM 2549 N N . LEU C 1 75 ? 9.936 100.029 40.019 1.00 32.02 965 LEU C N 1
ATOM 2550 C CA . LEU C 1 75 ? 9.245 99.962 41.303 1.00 33.24 965 LEU C CA 1
ATOM 2551 C C . LEU C 1 75 ? 9.481 101.222 42.091 1.00 33.91 965 LEU C C 1
ATOM 2552 O O . LEU C 1 75 ? 8.539 101.749 42.672 1.00 35.03 965 LEU C O 1
ATOM 2557 N N . ALA C 1 76 ? 10.721 101.724 42.085 1.00 34.52 966 ALA C N 1
ATOM 2558 C CA . ALA C 1 76 ? 11.065 102.989 42.756 1.00 34.58 966 ALA C CA 1
ATOM 2559 C C . ALA C 1 76 ? 10.080 104.062 42.337 1.00 34.76 966 ALA C C 1
ATOM 2560 O O . ALA C 1 76 ? 9.481 104.729 43.175 1.00 34.84 966 ALA C O 1
ATOM 2562 N N . THR C 1 77 ? 9.891 104.192 41.030 1.00 35.02 967 THR C N 1
ATOM 2563 C CA . THR C 1 77 ? 8.977 105.179 40.496 1.00 35.15 967 THR C CA 1
ATOM 2564 C C . THR C 1 77 ? 7.548 104.911 40.902 1.00 35.63 967 THR C C 1
ATOM 2565 O O . THR C 1 77 ? 6.820 105.855 41.202 1.00 36.11 967 THR C O 1
ATOM 2569 N N . VAL C 1 78 ? 7.136 103.646 40.913 1.00 35.73 968 VAL C N 1
ATOM 2570 C CA . VAL C 1 78 ? 5.789 103.351 41.362 1.00 36.20 968 VAL C CA 1
ATOM 2571 C C . VAL C 1 78 ? 5.577 103.774 42.809 1.00 36.97 968 VAL C C 1
ATOM 2572 O O . VAL C 1 78 ? 4.519 104.290 43.141 1.00 37.67 968 VAL C O 1
ATOM 2576 N N . ASP C 1 79 ? 6.569 103.592 43.666 1.00 37.69 969 ASP C N 1
ATOM 2577 C CA . ASP C 1 79 ? 6.443 104.067 45.048 1.00 38.89 969 ASP C CA 1
ATOM 2578 C C . ASP C 1 79 ? 6.059 105.558 45.097 1.00 39.82 969 ASP C C 1
ATOM 2579 O O . ASP C 1 79 ? 4.931 105.893 45.470 1.00 39.71 969 ASP C O 1
ATOM 2584 N N . GLU C 1 80 ? 6.989 106.425 44.686 1.00 40.92 970 GLU C N 1
ATOM 2585 C CA . GLU C 1 80 ? 6.754 107.861 44.421 1.00 42.28 970 GLU C CA 1
ATOM 2586 C C . GLU C 1 80 ? 5.353 108.240 43.890 1.00 42.70 970 GLU C C 1
ATOM 2587 O O . GLU C 1 80 ? 4.808 109.303 44.218 1.00 43.49 970 GLU C O 1
ATOM 2593 N N . THR C 1 81 ? 4.790 107.365 43.074 1.00 42.90 971 THR C N 1
ATOM 2594 C CA . THR C 1 81 ? 3.505 107.557 42.436 1.00 43.38 971 THR C CA 1
ATOM 2595 C C . THR C 1 81 ? 2.304 107.197 43.332 1.00 43.63 971 THR C C 1
ATOM 2596 O O . THR C 1 81 ? 1.329 107.940 43.395 1.00 43.65 971 THR C O 1
ATOM 2600 N N . ILE C 1 82 ? 2.384 106.060 44.019 1.00 43.96 972 ILE C N 1
ATOM 2601 C CA . ILE C 1 82 ? 1.250 105.515 44.784 1.00 44.49 972 ILE C CA 1
ATOM 2602 C C . ILE C 1 82 ? 0.690 106.454 45.869 1.00 44.80 972 ILE C C 1
ATOM 2603 O O . ILE C 1 82 ? -0.535 106.544 46.038 1.00 45.06 972 ILE C O 1
ATOM 2608 N N . PRO C 1 83 ? 1.570 107.174 46.593 1.00 44.74 973 PRO C N 1
ATOM 2609 C CA . PRO C 1 83 ? 1.016 107.867 47.731 1.00 44.64 973 PRO C CA 1
ATOM 2610 C C . PRO C 1 83 ? 0.059 108.977 47.273 1.00 44.83 973 PRO C C 1
ATOM 2611 O O . PRO C 1 83 ? -0.840 109.348 48.022 1.00 45.22 973 PRO C O 1
ATOM 2615 N N . LEU C 1 84 ? 0.228 109.474 46.045 1.00 44.52 974 LEU C N 1
ATOM 2616 C CA . LEU C 1 84 ? -0.591 110.584 45.534 1.00 43.81 974 LEU C CA 1
ATOM 2617 C C . LEU C 1 84 ? -1.643 110.166 44.497 1.00 42.72 974 LEU C C 1
ATOM 2618 O O . LEU C 1 84 ? -2.137 110.982 43.731 1.00 42.12 974 LEU C O 1
ATOM 2623 N N . LEU C 1 85 ? -1.964 108.880 44.506 1.00 41.92 975 LEU C N 1
ATOM 2624 C CA . LEU C 1 85 ? -3.105 108.330 43.811 1.00 41.56 975 LEU C CA 1
ATOM 2625 C C . LEU C 1 85 ? -4.098 108.046 44.917 1.00 41.46 975 LEU C C 1
ATOM 2626 O O . LEU C 1 85 ? -3.729 108.176 46.058 1.00 41.64 975 LEU C O 1
ATOM 2631 N N . PRO C 1 86 ? -5.360 107.698 44.608 1.00 41.41 976 PRO C N 1
ATOM 2632 C CA . PRO C 1 86 ? -6.336 107.272 45.621 1.00 41.67 976 PRO C CA 1
ATOM 2633 C C . PRO C 1 86 ? -5.901 106.145 46.563 1.00 42.09 976 PRO C C 1
ATOM 2634 O O . PRO C 1 86 ? -5.155 105.250 46.156 1.00 42.66 976 PRO C O 1
ATOM 2638 N N . ALA C 1 87 ? -6.382 106.196 47.808 1.00 42.33 977 ALA C N 1
ATOM 2639 C CA . ALA C 1 87 ? -6.120 105.142 48.784 1.00 42.69 977 ALA C CA 1
ATOM 2640 C C . ALA C 1 87 ? -6.916 103.902 48.423 1.00 42.94 977 ALA C C 1
ATOM 2641 O O . ALA C 1 87 ? -6.382 102.783 48.379 1.00 43.07 977 ALA C O 1
ATOM 2643 N N . SER C 1 88 ? -8.192 104.140 48.131 1.00 43.24 978 SER C N 1
ATOM 2644 C CA . SER C 1 88 ? -9.184 103.121 47.810 1.00 43.40 978 SER C CA 1
ATOM 2645 C C . SER C 1 88 ? -8.693 102.085 46.822 1.00 43.32 978 SER C C 1
ATOM 2646 O O . SER C 1 88 ? -9.370 101.081 46.577 1.00 43.23 978 SER C O 1
ATOM 2649 N N . THR C 1 89 ? -7.525 102.346 46.242 1.00 43.43 979 THR C N 1
ATOM 2650 C CA . THR C 1 89 ? -6.991 101.506 45.183 1.00 43.45 979 THR C CA 1
ATOM 2651 C C . THR C 1 89 ? -5.444 101.532 45.108 1.00 42.96 979 THR C C 1
ATOM 2652 O O . THR C 1 89 ? -4.830 101.969 44.131 1.00 42.88 979 THR C O 1
ATOM 2656 N N . HIS C 1 90 ? -4.827 101.091 46.192 1.00 42.57 980 HIS C N 1
ATOM 2657 C CA . HIS C 1 90 ? -3.403 100.867 46.190 1.00 41.93 980 HIS C CA 1
ATOM 2658 C C . HIS C 1 90 ? -3.264 99.382 46.147 1.00 41.93 980 HIS C C 1
ATOM 2659 O O . HIS C 1 90 ? -2.346 98.864 45.507 1.00 42.43 980 HIS C O 1
ATOM 2666 N N . ARG C 1 91 ? -4.190 98.696 46.820 1.00 41.40 981 ARG C N 1
ATOM 2667 C CA . ARG C 1 91 ? -4.189 97.234 46.890 1.00 41.29 981 ARG C CA 1
ATOM 2668 C C . ARG C 1 91 ? -4.066 96.548 45.509 1.00 41.10 981 ARG C C 1
ATOM 2669 O O . ARG C 1 91 ? -3.330 95.578 45.327 1.00 40.73 981 ARG C O 1
ATOM 2677 N N . GLU C 1 92 ? -4.766 97.089 44.526 1.00 41.09 982 GLU C N 1
ATOM 2678 C CA . GLU C 1 92 ? -4.656 96.597 43.163 1.00 40.55 982 GLU C CA 1
ATOM 2679 C C . GLU C 1 92 ? -3.224 96.744 42.631 1.00 39.30 982 GLU C C 1
ATOM 2680 O O . GLU C 1 92 ? -2.726 95.843 41.965 1.00 38.61 982 GLU C O 1
ATOM 2686 N N . ILE C 1 93 ? -2.581 97.876 42.944 1.00 38.48 983 ILE C N 1
ATOM 2687 C CA . ILE C 1 93 ? -1.240 98.200 42.452 1.00 37.27 983 ILE C CA 1
ATOM 2688 C C . ILE C 1 93 ? -0.216 97.540 43.323 1.00 37.93 983 ILE C C 1
ATOM 2689 O O . ILE C 1 93 ? 0.758 97.020 42.814 1.00 37.99 983 ILE C O 1
ATOM 2694 N N . GLU C 1 94 ? -0.411 97.571 44.635 1.00 38.28 984 GLU C N 1
ATOM 2695 C CA . GLU C 1 94 ? 0.575 96.965 45.510 1.00 39.48 984 GLU C CA 1
ATOM 2696 C C . GLU C 1 94 ? 0.939 95.602 44.930 1.00 39.03 984 GLU C C 1
ATOM 2697 O O . GLU C 1 94 ? 2.115 95.274 44.735 1.00 39.42 984 GLU C O 1
ATOM 2703 N N . MET C 1 95 ? -0.103 94.843 44.614 1.00 38.33 985 MET C N 1
ATOM 2704 C CA . MET C 1 95 ? 0.006 93.469 44.191 1.00 37.65 985 MET C CA 1
ATOM 2705 C C . MET C 1 95 ? 0.521 93.365 42.758 1.00 37.57 985 MET C C 1
ATOM 2706 O O . MET C 1 95 ? 1.345 92.480 42.432 1.00 37.40 985 MET C O 1
ATOM 2711 N N . ALA C 1 96 ? 0.077 94.297 41.912 1.00 37.03 986 ALA C N 1
ATOM 2712 C CA . ALA C 1 96 ? 0.665 94.428 40.587 1.00 36.57 986 ALA C CA 1
ATOM 2713 C C . ALA C 1 96 ? 2.187 94.371 40.736 1.00 36.56 986 ALA C C 1
ATOM 2714 O O . ALA C 1 96 ? 2.799 93.466 40.190 1.00 37.18 986 ALA C O 1
ATOM 2716 N N . GLN C 1 97 ? 2.772 95.267 41.539 1.00 36.20 987 GLN C N 1
ATOM 2717 C CA . GLN C 1 97 ? 4.227 95.350 41.724 1.00 36.08 987 GLN C CA 1
ATOM 2718 C C . GLN C 1 97 ? 4.872 94.146 42.369 1.00 36.23 987 GLN C C 1
ATOM 2719 O O . GLN C 1 97 ? 6.055 93.883 42.149 1.00 35.63 987 GLN C O 1
ATOM 2725 N N . LYS C 1 98 ? 4.139 93.440 43.219 1.00 36.64 988 LYS C N 1
ATOM 2726 C CA . LYS C 1 98 ? 4.744 92.258 43.789 1.00 37.26 988 LYS C CA 1
ATOM 2727 C C . LYS C 1 98 ? 4.908 91.200 42.709 1.00 36.90 988 LYS C C 1
ATOM 2728 O O . LYS C 1 98 ? 5.890 90.434 42.711 1.00 37.72 988 LYS C O 1
ATOM 2734 N N . LEU C 1 99 ? 3.966 91.186 41.764 1.00 35.44 989 LEU C N 1
ATOM 2735 C CA . LEU C 1 99 ? 3.941 90.156 40.750 1.00 33.90 989 LEU C CA 1
ATOM 2736 C C . LEU C 1 99 ? 5.216 90.186 39.948 1.00 33.37 989 LEU C C 1
ATOM 2737 O O . LEU C 1 99 ? 5.836 89.152 39.701 1.00 32.75 989 LEU C O 1
ATOM 2742 N N . LEU C 1 100 ? 5.611 91.393 39.580 1.00 32.89 990 LEU C N 1
ATOM 2743 C CA . LEU C 1 100 ? 6.858 91.604 38.904 1.00 33.20 990 LEU C CA 1
ATOM 2744 C C . LEU C 1 100 ? 8.050 91.078 39.684 1.00 33.73 990 LEU C C 1
ATOM 2745 O O . LEU C 1 100 ? 9.019 90.657 39.073 1.00 34.42 990 LEU C O 1
ATOM 2750 N N . ASN C 1 101 ? 8.009 91.095 41.005 1.00 33.71 991 ASN C N 1
ATOM 2751 C CA . ASN C 1 101 ? 9.122 90.531 41.740 1.00 34.76 991 ASN C CA 1
ATOM 2752 C C . ASN C 1 101 ? 9.278 89.013 41.616 1.00 35.34 991 ASN C C 1
ATOM 2753 O O . ASN C 1 101 ? 10.404 88.492 41.470 1.00 35.48 991 ASN C O 1
ATOM 2758 N N . SER C 1 102 ? 8.151 88.304 41.705 1.00 35.30 992 SER C N 1
ATOM 2759 C CA . SER C 1 102 ? 8.122 86.857 41.527 1.00 34.65 992 SER C CA 1
ATOM 2760 C C . SER C 1 102 ? 8.451 86.535 40.078 1.00 34.99 992 SER C C 1
ATOM 2761 O O . SER C 1 102 ? 9.164 85.573 39.797 1.00 35.09 992 SER C O 1
ATOM 2764 N N . ASP C 1 103 ? 7.946 87.352 39.153 1.00 35.05 993 ASP C N 1
ATOM 2765 C CA . ASP C 1 103 ? 8.348 87.258 37.767 1.00 34.65 993 ASP C CA 1
ATOM 2766 C C . ASP C 1 103 ? 9.826 87.309 37.639 1.00 35.03 993 ASP C C 1
ATOM 2767 O O . ASP C 1 103 ? 10.444 86.395 37.102 1.00 35.51 993 ASP C O 1
ATOM 2772 N N . LEU C 1 104 ? 10.421 88.364 38.171 1.00 35.26 994 LEU C N 1
ATOM 2773 C CA . LEU C 1 104 ? 11.869 88.456 38.161 1.00 34.95 994 LEU C CA 1
ATOM 2774 C C . LEU C 1 104 ? 12.523 87.242 38.799 1.00 35.75 994 LEU C C 1
ATOM 2775 O O . LEU C 1 104 ? 13.454 86.684 38.216 1.00 36.99 994 LEU C O 1
ATOM 2780 N N . GLY C 1 105 ? 12.052 86.846 39.990 1.00 35.63 995 GLY C N 1
ATOM 2781 C CA . GLY C 1 105 ? 12.632 85.720 40.743 1.00 34.72 995 GLY C CA 1
ATOM 2782 C C . GLY C 1 105 ? 12.706 84.465 39.901 1.00 34.45 995 GLY C C 1
ATOM 2783 O O . GLY C 1 105 ? 13.689 83.715 39.978 1.00 34.79 995 GLY C O 1
ATOM 2784 N N . GLU C 1 106 ? 11.680 84.267 39.061 1.00 33.94 996 GLU C N 1
ATOM 2785 C CA . GLU C 1 106 ? 11.601 83.117 38.137 1.00 32.96 996 GLU C CA 1
ATOM 2786 C C . GLU C 1 106 ? 12.741 83.224 37.167 1.00 32.21 996 GLU C C 1
ATOM 2787 O O . GLU C 1 106 ? 13.513 82.287 37.008 1.00 32.27 996 GLU C O 1
ATOM 2793 N N . LEU C 1 107 ? 12.870 84.389 36.550 1.00 31.59 997 LEU C N 1
ATOM 2794 C CA . LEU C 1 107 ? 14.006 84.640 35.669 1.00 31.42 997 LEU C CA 1
ATOM 2795 C C . LEU C 1 107 ? 15.322 84.230 36.290 1.00 31.66 997 LEU C C 1
ATOM 2796 O O . LEU C 1 107 ? 16.088 83.487 35.666 1.00 31.88 997 LEU C O 1
ATOM 2801 N N . ILE C 1 108 ? 15.577 84.692 37.512 1.00 31.57 998 ILE C N 1
ATOM 2802 C CA . ILE C 1 108 ? 16.893 84.501 38.093 1.00 32.24 998 ILE C CA 1
ATOM 2803 C C . ILE C 1 108 ? 17.166 83.007 38.233 1.00 32.50 998 ILE C C 1
ATOM 2804 O O . ILE C 1 108 ? 18.289 82.526 37.924 1.00 32.55 998 ILE C O 1
ATOM 2809 N N . ASN C 1 109 ? 16.124 82.276 38.650 1.00 31.99 999 ASN C N 1
ATOM 2810 C CA . ASN C 1 109 ? 16.224 80.830 38.819 1.00 31.35 999 ASN C CA 1
ATOM 2811 C C . ASN C 1 109 ? 16.626 80.144 37.553 1.00 30.82 999 ASN C C 1
ATOM 2812 O O . ASN C 1 109 ? 17.394 79.201 37.592 1.00 30.99 999 ASN C O 1
ATOM 2817 N N . LYS C 1 110 ? 16.104 80.599 36.423 1.00 30.33 1000 LYS C N 1
ATOM 2818 C CA . LYS C 1 110 ? 16.361 79.857 35.197 1.00 29.77 1000 LYS C CA 1
ATOM 2819 C C . LYS C 1 110 ? 17.734 80.230 34.697 1.00 30.02 1000 LYS C C 1
ATOM 2820 O O . LYS C 1 110 ? 18.374 79.453 33.993 1.00 29.79 1000 LYS C O 1
ATOM 2826 N N . MET C 1 111 ? 18.179 81.428 35.065 1.00 30.69 1001 MET C N 1
ATOM 2827 C CA . MET C 1 111 ? 19.551 81.849 34.802 1.00 31.06 1001 MET C CA 1
ATOM 2828 C C . MET C 1 111 ? 20.492 80.958 35.602 1.00 31.63 1001 MET C C 1
ATOM 2829 O O . MET C 1 111 ? 21.264 80.207 35.004 1.00 31.82 1001 MET C O 1
ATOM 2834 N N . LYS C 1 112 ? 20.386 80.977 36.935 1.00 32.25 1002 LYS C N 1
ATOM 2835 C CA . LYS C 1 112 ? 21.216 80.098 37.774 1.00 33.26 1002 LYS C CA 1
ATOM 2836 C C . LYS C 1 112 ? 21.340 78.671 37.199 1.00 33.45 1002 LYS C C 1
ATOM 2837 O O . LYS C 1 112 ? 22.404 78.062 37.252 1.00 34.32 1002 LYS C O 1
ATOM 2843 N N . LEU C 1 113 ? 20.265 78.158 36.622 1.00 33.45 1003 LEU C N 1
ATOM 2844 C CA . LEU C 1 113 ? 20.249 76.812 36.072 1.00 33.60 1003 LEU C CA 1
ATOM 2845 C C . LEU C 1 113 ? 21.069 76.682 34.793 1.00 33.81 1003 LEU C C 1
ATOM 2846 O O . LEU C 1 113 ? 21.918 75.796 34.688 1.00 33.63 1003 LEU C O 1
ATOM 2851 N N . ALA C 1 114 ? 20.771 77.529 33.809 1.00 33.65 1004 ALA C N 1
ATOM 2852 C CA . ALA C 1 114 ? 21.448 77.481 32.529 1.00 33.83 1004 ALA C CA 1
ATOM 2853 C C . ALA C 1 114 ? 22.949 77.608 32.756 1.00 34.68 1004 ALA C C 1
ATOM 2854 O O . ALA C 1 114 ? 23.753 76.892 32.133 1.00 34.96 1004 ALA C O 1
ATOM 2856 N N . GLN C 1 115 ? 23.315 78.511 33.666 1.00 35.28 1005 GLN C N 1
ATOM 2857 C CA . GLN C 1 115 ? 24.673 78.616 34.183 1.00 35.80 1005 GLN C CA 1
ATOM 2858 C C . GLN C 1 115 ? 25.249 77.249 34.554 1.00 36.29 1005 GLN C C 1
ATOM 2859 O O . GLN C 1 115 ? 26.339 76.885 34.116 1.00 36.27 1005 GLN C O 1
ATOM 2865 N N . GLN C 1 116 ? 24.504 76.537 35.403 1.00 36.96 1006 GLN C N 1
ATOM 2866 C CA . GLN C 1 116 ? 24.783 75.176 35.856 1.00 37.55 1006 GLN C CA 1
ATOM 2867 C C . GLN C 1 116 ? 25.194 74.254 34.735 1.00 37.84 1006 GLN C C 1
ATOM 2868 O O . GLN C 1 116 ? 26.171 73.512 34.855 1.00 38.64 1006 GLN C O 1
ATOM 2874 N N . TYR C 1 117 ? 24.424 74.302 33.651 1.00 37.95 1007 TYR C N 1
ATOM 2875 C CA . TYR C 1 117 ? 24.491 73.306 32.590 1.00 38.07 1007 TYR C CA 1
ATOM 2876 C C . TYR C 1 117 ? 25.027 73.922 31.317 1.00 38.26 1007 TYR C C 1
ATOM 2877 O O . TYR C 1 117 ? 24.506 73.700 30.224 1.00 38.06 1007 TYR C O 1
ATOM 2886 N N . VAL C 1 118 ? 26.105 74.676 31.491 1.00 38.74 1008 VAL C N 1
ATOM 2887 C CA . VAL C 1 118 ? 26.769 75.415 30.425 1.00 39.16 1008 VAL C CA 1
ATOM 2888 C C . VAL C 1 118 ? 27.135 74.556 29.168 1.00 39.19 1008 VAL C C 1
ATOM 2889 O O . VAL C 1 118 ? 27.116 75.068 28.034 1.00 39.62 1008 VAL C O 1
ATOM 2893 N N . MET C 1 119 ? 27.415 73.261 29.333 1.00 38.71 1009 MET C N 1
ATOM 2894 C CA . MET C 1 119 ? 27.851 72.475 28.177 1.00 38.42 1009 MET C CA 1
ATOM 2895 C C . MET C 1 119 ? 27.080 71.174 27.983 1.00 37.73 1009 MET C C 1
ATOM 2896 O O . MET C 1 119 ? 27.675 70.116 27.746 1.00 37.74 1009 MET C O 1
ATOM 2901 N N . THR C 1 120 ? 25.756 71.258 28.068 1.00 36.93 1010 THR C N 1
ATOM 2902 C CA . THR C 1 120 ? 24.892 70.068 28.044 1.00 36.00 1010 THR C CA 1
ATOM 2903 C C . THR C 1 120 ? 23.668 70.332 27.184 1.00 35.64 1010 THR C C 1
ATOM 2904 O O . THR C 1 120 ? 23.374 71.488 26.837 1.00 35.52 1010 THR C O 1
ATOM 2908 N N . SER C 1 121 ? 22.948 69.261 26.856 1.00 35.24 1011 SER C N 1
ATOM 2909 C CA . SER C 1 121 ? 21.714 69.368 26.070 1.00 34.75 1011 SER C CA 1
ATOM 2910 C C . SER C 1 121 ? 20.752 70.348 26.705 1.00 34.62 1011 SER C C 1
ATOM 2911 O O . SER C 1 121 ? 20.080 71.126 26.002 1.00 34.84 1011 SER C O 1
ATOM 2914 N N . LEU C 1 122 ? 20.731 70.331 28.038 1.00 34.24 1012 LEU C N 1
ATOM 2915 C CA . LEU C 1 122 ? 19.743 71.075 28.827 1.00 34.02 1012 LEU C CA 1
ATOM 2916 C C . LEU C 1 122 ? 19.895 72.567 28.783 1.00 34.27 1012 LEU C C 1
ATOM 2917 O O . LEU C 1 122 ? 18.924 73.280 29.011 1.00 34.99 1012 LEU C O 1
ATOM 2922 N N . GLN C 1 123 ? 21.103 73.054 28.515 1.00 34.49 1013 GLN C N 1
ATOM 2923 C CA . GLN C 1 123 ? 21.329 74.503 28.468 1.00 34.11 1013 GLN C CA 1
ATOM 2924 C C . GLN C 1 123 ? 20.402 75.133 27.448 1.00 33.53 1013 GLN C C 1
ATOM 2925 O O . GLN C 1 123 ? 19.922 76.231 27.654 1.00 33.57 1013 GLN C O 1
ATOM 2931 N N . GLN C 1 124 ? 20.146 74.428 26.354 1.00 33.05 1014 GLN C N 1
ATOM 2932 C CA . GLN C 1 124 ? 19.161 74.884 25.400 1.00 33.32 1014 GLN C CA 1
ATOM 2933 C C . GLN C 1 124 ? 17.770 75.150 26.012 1.00 32.45 1014 GLN C C 1
ATOM 2934 O O . GLN C 1 124 ? 17.057 76.077 25.605 1.00 31.92 1014 GLN C O 1
ATOM 2940 N N . GLU C 1 125 ? 17.415 74.329 26.995 1.00 31.52 1015 GLU C N 1
ATOM 2941 C CA . GLU C 1 125 ? 16.108 74.345 27.583 1.00 31.02 1015 GLU C CA 1
ATOM 2942 C C . GLU C 1 125 ? 15.997 75.477 28.558 1.00 30.37 1015 GLU C C 1
ATOM 2943 O O . GLU C 1 125 ? 15.087 76.310 28.456 1.00 30.38 1015 GLU C O 1
ATOM 2949 N N . TYR C 1 126 ? 16.901 75.512 29.528 1.00 29.59 1016 TYR C N 1
ATOM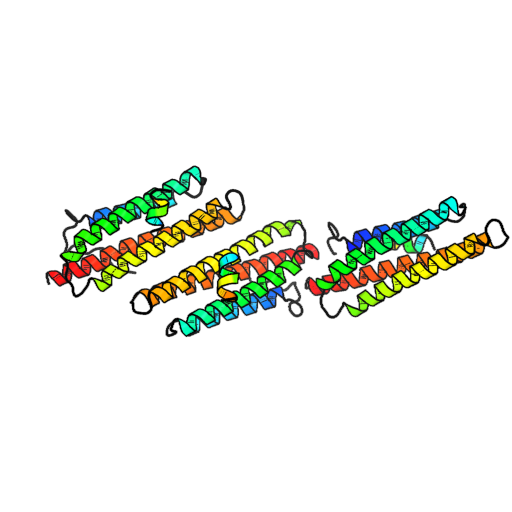 2950 C CA . TYR C 1 126 ? 16.800 76.572 30.511 1.00 28.93 1016 TYR C CA 1
ATOM 2951 C C . TYR C 1 126 ? 16.844 77.930 29.829 1.00 28.96 1016 TYR C C 1
ATOM 2952 O O . TYR C 1 126 ? 16.122 78.835 30.239 1.00 29.51 1016 TYR C O 1
ATOM 2961 N N . LYS C 1 127 ? 17.615 78.067 28.750 1.00 28.60 1017 LYS C N 1
ATOM 2962 C CA . LYS C 1 127 ? 17.484 79.262 27.914 1.00 28.54 1017 LYS C CA 1
ATOM 2963 C C . LYS C 1 127 ? 16.014 79.541 27.486 1.00 28.60 1017 LYS C C 1
ATOM 2964 O O . LYS C 1 127 ? 15.522 80.631 27.717 1.00 27.91 1017 LYS C O 1
ATOM 2970 N N . LYS C 1 128 ? 15.314 78.563 26.905 1.00 29.32 1018 LYS C N 1
ATOM 2971 C CA . LYS C 1 128 ? 13.901 78.755 26.506 1.00 30.80 1018 LYS C CA 1
ATOM 2972 C C . LYS C 1 128 ? 13.015 79.174 27.685 1.00 31.38 1018 LYS C C 1
ATOM 2973 O O . LYS C 1 128 ? 12.106 80.025 27.552 1.00 31.78 1018 LYS C O 1
ATOM 2979 N N . GLN C 1 129 ? 13.314 78.596 28.845 1.00 31.24 1019 GLN C N 1
ATOM 2980 C CA . GLN C 1 129 ? 12.597 78.929 30.038 1.00 31.15 1019 GLN C CA 1
ATOM 2981 C C . GLN C 1 129 ? 12.871 80.369 30.431 1.00 32.05 1019 GLN C C 1
ATOM 2982 O O . GLN C 1 129 ? 11.948 81.084 30.845 1.00 33.00 1019 GLN C O 1
ATOM 2988 N N . MET C 1 130 ? 14.121 80.814 30.301 1.00 33.02 1020 MET C N 1
ATOM 2989 C CA . MET C 1 130 ? 14.436 82.212 30.639 1.00 33.86 1020 MET C CA 1
ATOM 2990 C C . MET C 1 130 ? 13.508 83.124 29.850 1.00 34.17 1020 MET C C 1
ATOM 2991 O O . MET C 1 130 ? 12.865 84.008 30.426 1.00 34.05 1020 MET C O 1
ATOM 2996 N N . LEU C 1 131 ? 13.411 82.882 28.542 1.00 34.58 1021 LEU C N 1
ATOM 2997 C CA . LEU C 1 131 ? 12.650 83.763 27.692 1.00 35.45 1021 LEU C CA 1
ATOM 2998 C C . LEU C 1 131 ? 11.191 83.773 28.103 1.00 36.26 1021 LEU C C 1
ATOM 2999 O O . LEU C 1 131 ? 10.584 84.832 28.063 1.00 36.24 1021 LEU C O 1
ATOM 3004 N N . THR C 1 132 ? 10.619 82.624 28.492 1.00 37.14 1022 THR C N 1
ATOM 3005 C CA . THR C 1 132 ? 9.196 82.618 28.842 1.00 38.32 1022 THR C CA 1
ATOM 3006 C C . THR C 1 132 ? 8.969 83.519 30.066 1.00 39.61 1022 THR C C 1
ATOM 3007 O O . THR C 1 132 ? 7.999 84.324 30.068 1.00 40.31 1022 THR C O 1
ATOM 3011 N N . ALA C 1 133 ? 9.878 83.432 31.059 1.00 39.89 1023 ALA C N 1
ATOM 3012 C CA . ALA C 1 133 ? 9.823 84.262 32.284 1.00 40.22 1023 ALA C CA 1
ATOM 3013 C C . ALA C 1 133 ? 10.007 85.749 32.023 1.00 40.97 1023 ALA C C 1
ATOM 3014 O O . ALA C 1 133 ? 9.214 86.581 32.514 1.00 42.08 1023 ALA C O 1
ATOM 3016 N N . ALA C 1 134 ? 11.057 86.108 31.278 1.00 41.07 1024 ALA C N 1
ATOM 3017 C CA . ALA C 1 134 ? 11.242 87.514 30.889 1.00 41.04 1024 ALA C CA 1
ATOM 3018 C C . ALA C 1 134 ? 10.071 88.023 30.047 1.00 41.38 1024 ALA C C 1
ATOM 3019 O O . ALA C 1 134 ? 9.765 89.209 30.098 1.00 41.85 1024 ALA C O 1
ATOM 3021 N N . HIS C 1 135 ? 9.417 87.142 29.280 1.00 41.51 1025 HIS C N 1
ATOM 3022 C CA . HIS C 1 135 ? 8.183 87.524 28.600 1.00 41.97 1025 HIS C CA 1
ATOM 3023 C C . HIS C 1 135 ? 7.104 87.869 29.626 1.00 41.80 1025 HIS C C 1
ATOM 3024 O O . HIS C 1 135 ? 6.583 88.989 29.629 1.00 41.78 1025 HIS C O 1
ATOM 3031 N N . ALA C 1 136 ? 6.799 86.925 30.520 1.00 41.55 1026 ALA C N 1
ATOM 3032 C CA . ALA C 1 136 ? 5.791 87.149 31.556 1.00 40.78 1026 ALA C CA 1
ATOM 3033 C C . ALA C 1 136 ? 6.037 88.514 32.142 1.00 40.67 1026 ALA C C 1
ATOM 3034 O O . ALA C 1 136 ? 5.138 89.380 32.125 1.00 40.53 1026 ALA C O 1
ATOM 3036 N N . LEU C 1 137 ? 7.273 88.709 32.622 1.00 40.53 1027 LEU C N 1
ATOM 3037 C CA . LEU C 1 137 ? 7.715 89.991 33.193 1.00 40.28 1027 LEU C CA 1
ATOM 3038 C C . LEU C 1 137 ? 7.182 91.203 32.386 1.00 40.34 1027 LEU C C 1
ATOM 3039 O O . LEU C 1 137 ? 6.297 91.927 32.852 1.00 41.20 1027 LEU C O 1
ATOM 3044 N N . ALA C 1 138 ? 7.701 91.389 31.173 1.00 39.32 1028 ALA C N 1
ATOM 3045 C CA . ALA C 1 138 ? 7.180 92.367 30.217 1.00 38.63 1028 ALA C CA 1
ATOM 3046 C C . ALA C 1 138 ? 5.636 92.444 30.106 1.00 38.04 1028 ALA C C 1
ATOM 3047 O O . ALA C 1 138 ? 5.079 93.527 30.222 1.00 37.51 1028 ALA C O 1
ATOM 3049 N N . VAL C 1 139 ? 4.949 91.314 29.893 1.00 37.58 1029 VAL C N 1
ATOM 3050 C CA . VAL C 1 139 ? 3.474 91.323 29.838 1.00 37.16 1029 VAL C CA 1
ATOM 3051 C C . VAL C 1 139 ? 2.912 91.981 31.095 1.00 37.65 1029 VAL C C 1
ATOM 3052 O O . VAL C 1 139 ? 2.047 92.882 31.002 1.00 37.28 1029 VAL C O 1
ATOM 3056 N N . ASP C 1 140 ? 3.456 91.544 32.242 1.00 37.68 1030 ASP C N 1
ATOM 3057 C CA . ASP C 1 140 ? 3.089 92.051 33.562 1.00 38.13 1030 ASP C CA 1
ATOM 3058 C C . ASP C 1 140 ? 3.538 93.465 33.881 1.00 38.18 1030 ASP C C 1
ATOM 3059 O O . ASP C 1 140 ? 2.839 94.188 34.589 1.00 38.90 1030 ASP C O 1
ATOM 3064 N N . ALA C 1 141 ? 4.679 93.879 33.353 1.00 37.73 1031 ALA C N 1
ATOM 3065 C CA . ALA C 1 141 ? 5.039 95.280 33.406 1.00 37.39 1031 ALA C CA 1
ATOM 3066 C C . ALA C 1 141 ? 4.011 96.111 32.627 1.00 37.34 1031 ALA C C 1
ATOM 3067 O O . ALA C 1 141 ? 3.576 97.159 33.094 1.00 37.41 1031 ALA C O 1
ATOM 3069 N N . LYS C 1 142 ? 3.613 95.622 31.452 1.00 37.03 1032 LYS C N 1
ATOM 3070 C CA . LYS C 1 142 ? 2.742 96.357 30.549 1.00 36.76 1032 LYS C CA 1
ATOM 3071 C C . LYS C 1 142 ? 1.399 96.420 31.271 1.00 36.65 1032 LYS C C 1
ATOM 3072 O O . LYS C 1 142 ? 0.572 97.325 31.098 1.00 36.44 1032 LYS C O 1
ATOM 3078 N N . ASN C 1 143 ? 1.220 95.449 32.138 1.00 36.56 1033 ASN C N 1
ATOM 3079 C CA . ASN C 1 143 ? -0.045 95.261 32.760 1.00 36.61 1033 ASN C CA 1
ATOM 3080 C C . ASN C 1 143 ? -0.208 96.106 34.030 1.00 35.75 1033 ASN C C 1
ATOM 3081 O O . ASN C 1 143 ? -1.331 96.496 34.385 1.00 35.95 1033 ASN C O 1
ATOM 3086 N N . LEU C 1 144 ? 0.904 96.367 34.717 1.00 33.97 1034 LEU C N 1
ATOM 3087 C CA . LEU C 1 144 ? 0.911 97.264 35.854 1.00 32.52 1034 LEU C CA 1
ATOM 3088 C C . LEU C 1 144 ? 0.423 98.663 35.436 1.00 32.90 1034 LEU C C 1
ATOM 3089 O O . LEU C 1 144 ? -0.673 99.099 35.814 1.00 33.33 1034 LEU C O 1
ATOM 3094 N N . LEU C 1 145 ? 1.226 99.363 34.641 1.00 32.61 1035 LEU C N 1
ATOM 3095 C CA . LEU C 1 145 ? 0.810 100.607 34.023 1.00 31.85 1035 LEU C CA 1
ATOM 3096 C C . LEU C 1 145 ? -0.686 100.636 33.688 1.00 31.61 1035 LEU C C 1
ATOM 3097 O O . LEU C 1 145 ? -1.323 101.671 33.870 1.00 31.09 1035 LEU C O 1
ATOM 3102 N N . ASP C 1 146 ? -1.243 99.514 33.227 1.00 31.58 1036 ASP C N 1
ATOM 3103 C CA . ASP C 1 146 ? -2.669 99.465 32.917 1.00 32.71 1036 ASP C CA 1
ATOM 3104 C C . ASP C 1 146 ? -3.584 99.865 34.064 1.00 32.44 1036 ASP C C 1
ATOM 3105 O O . ASP C 1 146 ? -4.487 100.689 33.898 1.00 31.95 1036 ASP C O 1
ATOM 3110 N N . VAL C 1 147 ? -3.350 99.272 35.228 1.00 33.07 1037 VAL C N 1
ATOM 3111 C CA . VAL C 1 147 ? -4.048 99.684 36.472 1.00 33.04 1037 VAL C CA 1
ATOM 3112 C C . VAL C 1 147 ? -3.728 101.119 36.941 1.00 32.92 1037 VAL C C 1
ATOM 3113 O O . VAL C 1 147 ? -4.640 101.951 37.046 1.00 34.05 1037 VAL C O 1
ATOM 3117 N N . ILE C 1 148 ? -2.461 101.450 37.159 1.00 31.95 1038 ILE C N 1
ATOM 3118 C CA . ILE C 1 148 ? -2.119 102.842 37.467 1.00 30.99 1038 ILE C CA 1
ATOM 3119 C C . ILE C 1 148 ? -2.942 103.835 36.638 1.00 31.49 1038 ILE C C 1
ATOM 3120 O O . ILE C 1 148 ? -3.451 104.825 37.151 1.00 30.73 1038 ILE C O 1
ATOM 3125 N N . ASP C 1 149 ? -3.076 103.559 35.352 1.00 32.55 1039 ASP C N 1
ATOM 3126 C CA . ASP C 1 149 ? -3.899 104.400 34.508 1.00 33.78 1039 ASP C CA 1
ATOM 3127 C C . ASP C 1 149 ? -5.308 104.472 35.089 1.00 34.58 1039 ASP C C 1
ATOM 3128 O O . ASP C 1 149 ? -5.805 105.559 35.424 1.00 34.43 1039 ASP C O 1
ATOM 3133 N N . GLN C 1 150 ? -5.940 103.309 35.231 1.00 35.26 1040 GLN C N 1
ATOM 3134 C CA . GLN C 1 150 ? -7.318 103.265 35.706 1.00 36.33 1040 GLN C CA 1
ATOM 3135 C C . GLN C 1 150 ? -7.505 104.021 37.028 1.00 36.50 1040 GLN C C 1
ATOM 3136 O O . GLN C 1 150 ? -8.575 104.656 37.258 1.00 36.41 1040 GLN C O 1
ATOM 3142 N N . ALA C 1 151 ? -6.467 103.951 37.877 1.00 36.44 1041 ALA C N 1
ATOM 3143 C CA . ALA C 1 151 ? -6.371 104.792 39.078 1.00 36.44 1041 ALA C CA 1
ATOM 3144 C C . ALA C 1 151 ? -6.374 106.277 38.721 1.00 36.50 1041 ALA C C 1
ATOM 3145 O O . ALA C 1 151 ? -7.228 107.026 39.198 1.00 36.95 1041 ALA C O 1
ATOM 3147 N N . ARG C 1 152 ? -5.452 106.709 37.865 1.00 36.32 1042 ARG C N 1
ATOM 3148 C CA . ARG C 1 152 ? -5.414 108.112 37.526 1.00 35.82 1042 ARG C CA 1
ATOM 3149 C C . ARG C 1 152 ? -6.734 108.506 36.932 1.00 36.14 1042 ARG C C 1
ATOM 3150 O O . ARG C 1 152 ? -7.243 109.547 37.279 1.00 36.77 1042 ARG C O 1
ATOM 3158 N N . LEU C 1 153 ? -7.326 107.674 36.084 1.00 36.77 1043 LEU C N 1
ATOM 3159 C CA . LEU C 1 153 ? -8.605 108.055 35.458 1.00 37.80 1043 LEU C CA 1
ATOM 3160 C C . LEU C 1 153 ? -9.694 108.389 36.469 1.00 38.19 1043 LEU C C 1
ATOM 3161 O O . LEU C 1 153 ? -10.139 109.550 36.582 1.00 37.69 1043 LEU C O 1
ATOM 3166 N N . LYS C 1 154 ? -10.104 107.372 37.217 1.00 39.06 1044 LYS C N 1
ATOM 3167 C CA . LYS C 1 154 ? -11.108 107.569 38.264 1.00 40.01 1044 LYS C CA 1
ATOM 3168 C C . LYS C 1 154 ? -10.771 108.736 39.208 1.00 40.37 1044 LYS C C 1
ATOM 3169 O O . LYS C 1 154 ? -11.659 109.543 39.514 1.00 40.62 1044 LYS C O 1
ATOM 3175 N N . MET C 1 155 ? -9.503 108.860 39.623 1.00 40.42 1045 MET C N 1
ATOM 3176 C CA . MET C 1 155 ? -9.073 110.017 40.431 1.00 40.53 1045 MET C CA 1
ATOM 3177 C C . MET C 1 155 ? -9.538 111.399 39.909 1.00 41.32 1045 MET C C 1
ATOM 3178 O O . MET C 1 155 ? -9.624 112.349 40.688 1.00 41.46 1045 MET C O 1
ATOM 3183 N N . LEU C 1 156 ? -9.835 111.519 38.610 1.00 42.16 1046 LEU C N 1
ATOM 3184 C CA . LEU C 1 156 ? -10.298 112.804 38.048 1.00 42.64 1046 LEU C CA 1
ATOM 3185 C C . LEU C 1 156 ? -11.796 112.792 37.747 1.00 43.04 1046 LEU C C 1
ATOM 3186 O O . LEU C 1 156 ? -12.542 113.656 38.240 1.00 43.01 1046 LEU C O 1
ATOM 3191 N N . GLY C 1 157 ? -12.218 111.827 36.918 1.00 43.34 1047 GLY C N 1
ATOM 3192 C CA . GLY C 1 157 ? -13.641 111.540 36.717 1.00 43.50 1047 GLY C CA 1
ATOM 3193 C C . GLY C 1 157 ? -14.276 111.087 38.031 1.00 43.54 1047 GLY C C 1
ATOM 3194 O O . GLY C 1 157 ? -14.323 109.887 38.329 1.00 43.46 1047 GLY C O 1
ATOM 3195 N N . ARG D 2 4 ? 30.051 15.827 21.090 0.70 82.55 406 ARG D N 1
ATOM 3196 C CA . ARG D 2 4 ? 30.994 16.119 22.211 0.70 82.64 406 ARG D CA 1
ATOM 3197 C C . ARG D 2 4 ? 31.509 17.555 22.110 0.70 82.86 406 ARG D C 1
ATOM 3198 O O . ARG D 2 4 ? 30.839 18.495 22.557 0.70 82.71 406 ARG D O 1
ATOM 3206 N N . MET D 2 5 ? 32.700 17.710 21.521 0.70 83.12 407 MET D N 1
ATOM 3207 C CA . MET D 2 5 ? 33.330 19.023 21.312 0.70 83.27 407 MET D CA 1
ATOM 3208 C C . MET D 2 5 ? 32.457 19.904 20.429 0.70 83.25 407 MET D C 1
ATOM 3209 O O . MET D 2 5 ? 32.099 21.032 20.814 0.70 83.27 407 MET D O 1
ATOM 3214 N N . SER D 2 6 ? 32.117 19.353 19.257 0.70 83.08 408 SER D N 1
ATOM 3215 C CA . SER D 2 6 ? 31.309 20.009 18.218 0.70 82.71 408 SER D CA 1
ATOM 3216 C C . SER D 2 6 ? 29.942 20.530 18.702 0.70 82.43 408 SER D C 1
ATOM 3217 O O . SER D 2 6 ? 29.414 21.500 18.149 0.70 82.38 408 SER D O 1
ATOM 3220 N N . GLN D 2 7 ? 29.387 19.883 19.730 0.70 81.95 409 GLN D N 1
ATOM 3221 C CA . GLN D 2 7 ? 28.078 20.243 20.282 0.70 81.35 409 GLN D CA 1
ATOM 3222 C C . GLN D 2 7 ? 28.055 21.609 21.012 0.70 80.74 409 GLN D C 1
ATOM 3223 O O . GLN D 2 7 ? 27.185 22.448 20.724 0.70 80.76 409 GLN D O 1
ATOM 3229 N N . ILE D 2 8 ? 29.007 21.845 21.920 0.70 79.90 410 ILE D N 1
ATOM 3230 C CA . ILE D 2 8 ? 29.051 23.123 22.662 0.70 79.11 410 ILE D CA 1
ATOM 3231 C C . ILE D 2 8 ? 29.609 24.243 21.777 0.70 78.67 410 ILE D C 1
ATOM 3232 O O . ILE D 2 8 ? 29.207 25.412 21.887 0.70 78.26 410 ILE D O 1
ATOM 3237 N N . LYS D 2 9 ? 30.533 23.857 20.898 0.70 78.19 411 LYS D N 1
ATOM 3238 C CA . LYS D 2 9 ? 31.251 24.785 20.040 0.70 77.92 411 LYS D CA 1
ATOM 3239 C C . LYS D 2 9 ? 30.341 25.603 19.110 0.70 78.08 411 LYS D C 1
ATOM 3240 O O . LYS D 2 9 ? 30.729 26.693 18.659 0.70 78.39 411 LYS D O 1
ATOM 3246 N N . ARG D 2 10 ? 29.146 25.076 18.819 0.70 77.72 412 ARG D N 1
ATOM 3247 C CA . ARG D 2 10 ? 28.142 25.811 18.045 0.70 77.20 412 ARG D CA 1
ATOM 3248 C C . ARG D 2 10 ? 27.457 26.849 18.932 0.70 77.10 412 ARG D C 1
ATOM 3249 O O . ARG D 2 10 ? 27.478 28.054 18.638 0.70 76.54 412 ARG D O 1
ATOM 3257 N N . LEU D 2 11 ? 26.871 26.370 20.030 0.70 77.29 413 LEU D N 1
ATOM 3258 C CA . LEU D 2 11 ? 26.182 27.249 20.975 0.70 77.47 413 LEU D CA 1
ATOM 3259 C C . LEU D 2 11 ? 27.117 28.280 21.584 0.70 77.52 413 LEU D C 1
ATOM 3260 O O . LEU D 2 11 ? 26.668 29.305 22.103 0.70 77.50 413 LEU D O 1
ATOM 3265 N N . LEU D 2 12 ? 28.416 28.014 21.461 0.70 77.69 414 LEU D N 1
ATOM 3266 C CA . LEU D 2 12 ? 29.463 28.942 21.883 0.70 77.81 414 LEU D CA 1
ATOM 3267 C C . LEU D 2 12 ? 29.378 30.325 21.237 0.70 77.81 414 LEU D C 1
ATOM 3268 O O . LEU D 2 12 ? 29.794 31.301 21.855 0.70 77.73 414 LEU D O 1
ATOM 3273 N N . SER D 2 13 ? 28.875 30.424 20.008 0.70 77.78 415 SER D N 1
ATOM 3274 C CA . SER D 2 13 ? 28.959 31.717 19.315 0.70 77.84 415 SER D CA 1
ATOM 3275 C C . SER D 2 13 ? 27.652 32.260 18.731 0.70 77.85 415 SER D C 1
ATOM 3276 O O . SER D 2 13 ? 27.686 33.104 17.821 0.70 77.84 415 SER D O 1
ATOM 3279 N N . GLU D 2 14 ? 26.515 31.798 19.263 0.70 77.82 416 GLU D N 1
ATOM 3280 C CA . GLU D 2 14 ? 25.195 32.185 18.732 0.70 77.42 416 GLU D CA 1
ATOM 3281 C C . GLU D 2 14 ? 24.789 33.574 19.214 0.70 77.17 416 GLU D C 1
ATOM 3282 O O . GLU D 2 14 ? 24.810 33.852 20.413 0.70 76.71 416 GLU D O 1
ATOM 3288 N N . ARG E 2 4 ? 13.794 71.273 43.465 0.70 69.09 406 ARG E N 1
ATOM 3289 C CA . ARG E 2 4 ? 14.434 70.008 42.959 0.70 69.56 406 ARG E CA 1
ATOM 3290 C C . ARG E 2 4 ? 14.731 69.003 44.086 0.70 69.59 406 ARG E C 1
ATOM 3291 O O . ARG E 2 4 ? 14.065 69.021 45.133 0.70 69.64 406 ARG E O 1
ATOM 3299 N N . MET E 2 5 ? 15.750 68.155 43.844 0.70 69.18 407 MET E N 1
ATOM 3300 C CA . MET E 2 5 ? 16.290 67.147 44.785 0.70 68.46 407 MET E CA 1
ATOM 3301 C C . MET E 2 5 ? 16.224 67.545 46.247 0.70 67.70 407 MET E C 1
ATOM 3302 O O . MET E 2 5 ? 15.662 66.806 47.064 0.70 67.44 407 MET E O 1
ATOM 3307 N N . SER E 2 6 ? 16.781 68.715 46.561 0.70 66.84 408 SER E N 1
ATOM 3308 C CA . SER E 2 6 ? 16.765 69.229 47.922 0.70 65.94 408 SER E CA 1
ATOM 3309 C C . SER E 2 6 ? 15.316 69.480 48.374 0.70 65.53 408 SER E C 1
ATOM 3310 O O . SER E 2 6 ? 14.816 68.799 49.275 0.70 65.36 408 SER E O 1
ATOM 3313 N N . GLN E 2 7 ? 14.633 70.419 47.720 0.70 64.97 409 GLN E N 1
ATOM 3314 C CA . GLN E 2 7 ? 13.218 70.703 48.027 0.70 64.28 409 GLN E CA 1
ATOM 3315 C C . GLN E 2 7 ? 12.283 69.482 47.909 0.70 63.95 409 GLN E C 1
ATOM 3316 O O . GLN E 2 7 ? 11.496 69.255 48.826 0.70 63.73 409 GLN E O 1
ATOM 3322 N N . ILE E 2 8 ? 12.367 68.717 46.805 0.70 63.24 410 ILE E N 1
ATOM 3323 C CA . ILE E 2 8 ? 11.563 67.487 46.646 0.70 62.99 410 ILE E CA 1
ATOM 3324 C C . ILE E 2 8 ? 11.570 66.651 47.914 0.70 63.07 410 ILE E C 1
ATOM 3325 O O . ILE E 2 8 ? 10.515 66.391 48.495 0.70 63.51 410 ILE E O 1
ATOM 3330 N N . LYS E 2 9 ? 12.759 66.269 48.362 0.70 62.97 411 LYS E N 1
ATOM 3331 C CA . LYS E 2 9 ? 12.894 65.510 49.592 0.70 62.68 411 LYS E CA 1
ATOM 3332 C C . LYS E 2 9 ? 12.388 66.271 50.817 0.70 62.23 411 LYS E C 1
ATOM 3333 O O . LYS E 2 9 ? 11.980 65.656 51.806 0.70 62.11 411 LYS E O 1
ATOM 3339 N N . ARG E 2 10 ? 12.383 67.603 50.728 0.70 61.73 412 ARG E N 1
ATOM 3340 C CA . ARG E 2 10 ? 11.823 68.459 51.783 0.70 61.37 412 ARG E CA 1
ATOM 3341 C C . ARG E 2 10 ? 10.312 68.581 51.649 0.70 60.56 412 ARG E C 1
ATOM 3342 O O . ARG E 2 10 ? 9.576 68.363 52.625 0.70 60.77 412 ARG E O 1
ATOM 3350 N N . LEU E 2 11 ? 9.863 68.946 50.448 0.70 59.05 413 LEU E N 1
ATOM 3351 C CA . LEU E 2 11 ? 8.458 68.997 50.129 0.70 57.68 413 LEU E CA 1
ATOM 3352 C C . LEU E 2 11 ? 7.781 67.807 50.744 0.70 57.59 413 LEU E C 1
ATOM 3353 O O . LEU E 2 11 ? 6.688 67.913 51.300 0.70 57.31 413 LEU E O 1
ATOM 3358 N N . LEU E 2 12 ? 8.457 66.671 50.644 0.70 57.79 414 LEU E N 1
ATOM 3359 C CA . LEU E 2 12 ? 7.867 65.391 50.977 0.70 58.35 414 LEU E CA 1
ATOM 3360 C C . LEU E 2 12 ? 7.929 65.072 52.462 0.70 59.26 414 LEU E C 1
ATOM 3361 O O . LEU E 2 12 ? 6.909 65.155 53.153 0.70 59.63 414 LEU E O 1
ATOM 3366 N N . SER E 2 13 ? 9.119 64.718 52.948 0.70 59.94 415 SER E N 1
ATOM 3367 C CA . SER E 2 13 ? 9.323 64.369 54.353 0.70 60.86 415 SER E CA 1
ATOM 3368 C C . SER E 2 13 ? 8.699 65.357 55.338 0.70 61.21 415 SER E C 1
ATOM 3369 O O . SER E 2 13 ? 8.411 64.995 56.481 0.70 61.49 415 SER E O 1
ATOM 3372 N N . GLU E 2 14 ? 8.507 66.605 54.908 0.70 61.67 416 GLU E N 1
ATOM 3373 C CA . GLU E 2 14 ? 7.946 67.616 55.812 0.70 62.01 416 GLU E CA 1
ATOM 3374 C C . GLU E 2 14 ? 6.588 68.130 55.302 0.70 62.05 416 GLU E C 1
ATOM 3375 O O . GLU E 2 14 ? 5.666 68.450 56.164 0.70 61.86 416 GLU E O 1
ATOM 3381 N N . SER F 2 6 ? 15.125 92.061 46.463 0.70 50.58 408 SER F N 1
ATOM 3382 C CA . SER F 2 6 ? 15.306 90.796 47.257 0.70 50.78 408 SER F CA 1
ATOM 3383 C C . SER F 2 6 ? 16.461 89.906 46.746 0.70 50.73 408 SER F C 1
ATOM 3384 O O . SER F 2 6 ? 17.539 89.888 47.339 0.70 50.60 408 SER F O 1
ATOM 3387 N N . GLN F 2 7 ? 16.218 89.146 45.676 0.70 50.84 409 GLN F N 1
ATOM 3388 C CA . GLN F 2 7 ? 17.296 88.504 44.908 0.70 50.61 409 GLN F CA 1
ATOM 3389 C C . GLN F 2 7 ? 17.709 89.508 43.853 0.70 50.66 409 GLN F C 1
ATOM 3390 O O . GLN F 2 7 ? 18.863 89.554 43.414 0.70 50.60 409 GLN F O 1
ATOM 3396 N N . ILE F 2 8 ? 16.719 90.287 43.431 0.70 50.40 410 ILE F N 1
ATOM 3397 C CA . ILE F 2 8 ? 16.938 91.514 42.697 0.70 50.29 410 ILE F CA 1
ATOM 3398 C C . ILE F 2 8 ? 18.127 92.203 43.373 0.70 50.25 410 ILE F C 1
ATOM 3399 O O . ILE F 2 8 ? 19.129 92.474 42.727 0.70 49.97 410 ILE F O 1
ATOM 3404 N N . LYS F 2 9 ? 18.043 92.383 44.691 0.70 50.41 411 LYS F N 1
ATOM 3405 C CA . LYS F 2 9 ? 19.157 92.890 45.504 0.70 50.77 411 LYS F CA 1
ATOM 3406 C C . LYS F 2 9 ? 20.410 91.995 45.508 0.70 51.16 411 LYS F C 1
ATOM 3407 O O . LYS F 2 9 ? 21.570 92.498 45.588 0.70 51.11 411 LYS F O 1
ATOM 3413 N N . ARG F 2 10 ? 20.179 90.674 45.450 0.70 51.63 412 ARG F N 1
ATOM 3414 C CA . ARG F 2 10 ? 21.282 89.721 45.384 0.70 52.00 412 ARG F CA 1
ATOM 3415 C C . ARG F 2 10 ? 21.964 89.804 44.024 0.70 52.08 412 ARG F C 1
ATOM 3416 O O . ARG F 2 10 ? 23.192 89.891 43.961 0.70 52.27 412 ARG F O 1
ATOM 3424 N N . LEU F 2 11 ? 21.160 89.802 42.957 0.70 51.75 413 LEU F N 1
ATOM 3425 C CA . LEU F 2 11 ? 21.651 89.949 41.588 0.70 51.50 413 LEU F CA 1
ATOM 3426 C C . LEU F 2 11 ? 22.260 91.327 41.322 0.70 51.85 413 LEU F C 1
ATOM 3427 O O . LEU F 2 11 ? 23.298 91.429 40.670 0.70 52.02 413 LEU F O 1
ATOM 3432 N N . LEU F 2 12 ? 21.615 92.382 41.826 0.70 52.13 414 LEU F N 1
ATOM 3433 C CA . LEU F 2 12 ? 22.081 93.757 41.557 0.70 52.40 414 LEU F CA 1
ATOM 3434 C C . LEU F 2 12 ? 23.331 94.187 42.356 0.70 52.91 414 LEU F C 1
ATOM 3435 O O . LEU F 2 12 ? 23.675 95.434 42.434 0.70 52.82 414 LEU F O 1
ATOM 3440 N N . SER F 2 13 ? 24.003 93.167 42.954 0.70 53.57 415 SER F N 1
ATOM 3441 C CA . SER F 2 13 ? 25.361 93.412 43.445 0.70 54.41 415 SER F CA 1
ATOM 3442 C C . SER F 2 13 ? 26.185 92.106 43.363 0.70 54.72 415 SER F C 1
ATOM 3443 O O . SER F 2 13 ? 27.432 92.115 43.529 0.70 54.92 415 SER F O 1
ATOM 3446 N N . GLU F 2 14 ? 25.486 90.992 43.120 0.70 55.06 416 GLU F N 1
ATOM 3447 C CA . GLU F 2 14 ? 26.131 89.742 42.715 0.70 55.56 416 GLU F CA 1
ATOM 3448 C C . GLU F 2 14 ? 25.984 89.641 41.177 0.70 55.68 416 GLU F C 1
ATOM 3449 O O . GLU F 2 14 ? 27.002 89.222 40.478 0.70 55.99 416 GLU F O 1
#

GO terms:
  GO:0033634 positive regulation of cell-cell adhesion mediated by integrin (P, IDA)
  GO:0010763 positive regulation of fibroblast migration (P, IDA)
  GO:0090303 positive regulation of wound healing (P, IDA)
  GO:0010759 positive regulation of macrophage chemotaxis (P, IGI)
  GO:0120041 positive regulation of macrophage proliferation (P, IGI)
  GO:0005178 integrin binding (F, IPI)
  GO:0005515 protein binding (F, IPI)
  GO:0004715 non-membrane spanning protein tyrosine kinase activity (F, IDA)
  GO:0036064 ciliary basal body (C, IDA)
  GO:0005634 nucleus (C, IDA)
  GO:0005829 cytosol (C, IDA)
  GO:0005925 focal adhesion (C, IDA)
  GO:0030335 positive regulation of cell migration (P, IDA)
  GO:0033629 negative regulation of cell adhesion mediated by integrin (P, IDA)
  GO:0048013 ephrin receptor signaling pathway (P, IDA)
  GO:0001525 angiogenesis (P, TAS)
  GO:0001890 placenta development (P, TAS)
  GO:0003007 heart morphogenesis (P, TAS)
  GO:0038007 netrin-activated signaling pathway (P, TAS)
  GO:0010594 regulation of endothelial cell migration (P, TAS)